Protein AF-0000000084781765 (afdb_homodimer)

Foldseek 3Di:
DDPPPPPPPVCCPPPPPPPPPPDWFKWFWAQFADFATFTATDDPVVFAFDDVDDQQVFAAATDPDTLDGDGDDFPFDWAWDDQPQKIWTATQDDPPDQWTWIAGNVVRDIDIAGDDVSDGQNDHWDWDDFLRWIWIAAFQKIKIWHHQFPPDVPDPPRHIDIDIDPDTHPGTRVQWFEWEDAPVRFWIWTFGDFFIWIAGNVVRDIATQARDGAQAGYYWYQAPVLQWTKHQGDDDPRGQWMKTFHDDDDDDNVDHDDGTDMAIADDGRDDPPPLQWQAKDWDDQHNQKIKMKTKGFNPPDDSPDLDQFWTKIKIKIWIWGWDQDPVRHIYTHPIGIHMHIGTRGHNDPPRNCHIDMDTD/DDPPPPPPPPCCPPPPPPPPPPDWFKWFWAFFQPFATFTATDDPVVFAFDPVDDQQVFAAATDPDTLDHDGDDFAFDWAWDDQPQKIWTATQDDPPDQWTWIAGNVVRDIDIAGPDVSDGQNDHWAWDDFLRWIWIAAFQKIKIWHHQFPPPVPDPPRHIDIDIDPDTHPGTRVQWFEWEDAPVRFWIWTFGDFFIWIAGNVVRDIATQARDGAQAGYYWYQAPVLQWTKHQGDDDPRGQWMKTFHDDDDDDNVDHDDGTDMAIADDGRDDPPPLQWLAKDWDDQHNQKIKMKTKGFRPPDDSPDLDQFWTKIKIKIWIWGWDQDPVRHIYTHPIGIHMHIGTHGHNDPPSNPYIDMDTD

Structure (mmCIF, N/CA/C/O backbone):
data_AF-0000000084781765-model_v1
#
loop_
_entity.id
_entity.type
_entity.pdbx_description
1 polymer 'DUF1618 domain-containing protein'
#
loop_
_atom_site.group_PDB
_atom_site.id
_atom_site.type_symbol
_atom_site.label_atom_id
_atom_site.label_alt_id
_atom_site.label_comp_id
_atom_site.label_asym_id
_atom_site.label_entity_id
_atom_site.label_seq_id
_atom_site.pdbx_PDB_ins_code
_atom_site.Cartn_x
_atom_site.Cartn_y
_atom_site.Cartn_z
_atom_site.occupancy
_atom_site.B_iso_or_equiv
_atom_site.auth_seq_id
_atom_site.auth_comp_id
_atom_site.auth_asym_id
_atom_site.auth_atom_id
_atom_site.pdbx_PDB_model_num
ATOM 1 N N . MET A 1 1 ? -10.016 -13.812 58.656 1 21.95 1 MET A N 1
ATOM 2 C CA . MET A 1 1 ? -10.508 -14.57 57.5 1 21.95 1 MET A CA 1
ATOM 3 C C . MET A 1 1 ? -10.578 -13.695 56.25 1 21.95 1 MET A C 1
ATOM 5 O O . MET A 1 1 ? -11.242 -12.656 56.25 1 21.95 1 MET A O 1
ATOM 9 N N . SER A 1 2 ? -9.633 -13.602 55.438 1 25.44 2 SER A N 1
ATOM 10 C CA . SER A 1 2 ? -9.312 -12.523 54.5 1 25.44 2 SER A CA 1
ATOM 11 C C . SER A 1 2 ? -10.227 -12.562 53.281 1 25.44 2 SER A C 1
ATOM 13 O O . SER A 1 2 ? -10.477 -13.633 52.719 1 25.44 2 SER A O 1
ATOM 15 N N . LYS A 1 3 ? -11.141 -11.641 53.094 1 28.61 3 LYS A N 1
ATOM 16 C CA . LYS A 1 3 ? -12.258 -11.609 52.156 1 28.61 3 LYS A CA 1
ATOM 17 C C . LYS A 1 3 ? -11.766 -11.789 50.719 1 28.61 3 LYS A C 1
ATOM 19 O O . LYS A 1 3 ? -10.969 -10.984 50.219 1 28.61 3 LYS A O 1
ATOM 24 N N . ARG A 1 4 ? -11.766 -12.922 50.219 1 26.66 4 ARG A N 1
ATOM 25 C CA . ARG A 1 4 ? -11.352 -13.367 48.906 1 26.66 4 ARG A CA 1
ATOM 26 C C . ARG A 1 4 ? -12.109 -12.609 47.812 1 26.66 4 ARG A C 1
ATOM 28 O O . ARG A 1 4 ? -13.336 -12.672 47.75 1 26.66 4 ARG A O 1
ATOM 35 N N . GLN A 1 5 ? -11.633 -11.5 47.531 1 25.67 5 GLN A N 1
ATOM 36 C CA . GLN A 1 5 ? -12.305 -10.641 46.562 1 25.67 5 GLN A CA 1
ATOM 37 C C . GLN A 1 5 ? -12.617 -11.398 45.281 1 25.67 5 GLN A C 1
ATOM 39 O O . GLN A 1 5 ? -11.75 -12.062 44.719 1 25.67 5 GLN A O 1
ATOM 44 N N . TYR A 1 6 ? -13.766 -11.898 45.156 1 25.25 6 TYR A N 1
ATOM 45 C CA . TYR A 1 6 ? -14.352 -12.602 44.031 1 25.25 6 TYR A CA 1
ATOM 46 C C . TYR A 1 6 ? -14.055 -11.875 42.719 1 25.25 6 TYR A C 1
ATOM 48 O O . TYR A 1 6 ? -14.367 -10.695 42.594 1 25.25 6 TYR A O 1
ATOM 56 N N . MET A 1 7 ? -12.977 -12.156 42.219 1 24.25 7 MET A N 1
ATOM 57 C CA . MET A 1 7 ? -12.484 -11.688 40.906 1 24.25 7 MET A CA 1
ATOM 58 C C . MET A 1 7 ? -13.516 -11.945 39.812 1 24.25 7 MET A C 1
ATOM 60 O O . MET A 1 7 ? -13.883 -13.086 39.562 1 24.25 7 MET A O 1
ATOM 64 N N . LEU A 1 8 ? -14.5 -11.172 39.844 1 26.69 8 LEU A N 1
ATOM 65 C CA . LEU A 1 8 ? -15.57 -11.305 38.875 1 26.69 8 LEU A CA 1
ATOM 66 C C . LEU A 1 8 ? -14.992 -11.57 37.469 1 26.69 8 LEU A C 1
ATOM 68 O O . LEU A 1 8 ? -14.188 -10.789 36.969 1 26.69 8 LEU A O 1
ATOM 72 N N . GLN A 1 9 ? -14.797 -12.781 37.188 1 25.7 9 GLN A N 1
ATOM 73 C CA . GLN A 1 9 ? -14.453 -13.328 35.875 1 25.7 9 GLN A CA 1
ATOM 74 C C . GLN A 1 9 ? -15.359 -12.773 34.781 1 25.7 9 GLN A C 1
ATOM 76 O O . GLN A 1 9 ? -16.594 -12.859 34.906 1 25.7 9 GLN A O 1
ATOM 81 N N . PRO A 1 10 ? -15.047 -11.625 34.312 1 28.16 10 PRO A N 1
ATOM 82 C CA . PRO A 1 10 ? -16.031 -11.172 33.344 1 28.16 10 PRO A CA 1
ATOM 83 C C . PRO A 1 10 ? -16.516 -12.289 32.406 1 28.16 10 PRO A C 1
ATOM 85 O O . PRO A 1 10 ? -15.711 -13.117 31.984 1 28.16 10 PRO A O 1
ATOM 88 N N . CYS A 1 11 ? -17.547 -12.938 32.75 1 27.36 11 CYS A N 1
ATOM 89 C CA . CYS A 1 11 ? -18.266 -13.93 31.953 1 27.36 11 CYS A CA 1
ATOM 90 C C . CYS A 1 11 ? -18.359 -13.492 30.5 1 27.36 11 CYS A C 1
ATOM 92 O O . CYS A 1 11 ? -19.25 -12.727 30.141 1 27.36 11 CYS A O 1
ATOM 94 N N . CYS A 1 12 ? -17.422 -12.93 30.062 1 26.16 12 CYS A N 1
ATOM 95 C CA . CYS A 1 12 ? -17.438 -12.57 28.641 1 26.16 12 CYS A CA 1
ATOM 96 C C . CYS A 1 12 ? -17.891 -13.734 27.781 1 26.16 12 CYS A C 1
ATOM 98 O O . CYS A 1 12 ? -17.156 -14.703 27.594 1 26.16 12 CYS A O 1
ATOM 100 N N . HIS A 1 13 ? -18.938 -14.305 28.078 1 27.7 13 HIS A N 1
ATOM 101 C CA . HIS A 1 13 ? -19.641 -15.203 27.156 1 27.7 13 HIS A CA 1
ATOM 102 C C . HIS A 1 13 ? -19.609 -14.672 25.734 1 27.7 13 HIS A C 1
ATOM 104 O O . HIS A 1 13 ? -20.516 -13.953 25.312 1 27.7 13 HIS A O 1
ATOM 110 N N . THR A 1 14 ? -18.703 -13.938 25.375 1 28.62 14 THR A N 1
ATOM 111 C CA . THR A 1 14 ? -18.688 -13.75 23.938 1 28.62 14 THR A CA 1
ATOM 112 C C . THR A 1 14 ? -18.844 -15.086 23.203 1 28.62 14 THR A C 1
ATOM 114 O O . THR A 1 14 ? -18.062 -16.016 23.438 1 28.62 14 THR A O 1
ATOM 117 N N . ALA A 1 15 ? -20.031 -15.539 22.953 1 31.55 15 ALA A N 1
ATOM 118 C CA . ALA A 1 15 ? -20.312 -16.609 22 1 31.55 15 ALA A CA 1
ATOM 119 C C . ALA A 1 15 ? -19.203 -16.703 20.953 1 31.55 15 ALA A C 1
ATOM 121 O O . ALA A 1 15 ? -18.719 -15.68 20.469 1 31.55 15 ALA A O 1
ATOM 122 N N . LYS A 1 16 ? -18.484 -17.688 20.984 1 33.34 16 LYS A N 1
ATOM 123 C CA . LYS A 1 16 ? -17.453 -18.125 20.047 1 33.34 16 LYS A CA 1
ATOM 124 C C . LYS A 1 16 ? -17.875 -17.859 18.609 1 33.34 16 LYS A C 1
ATOM 126 O O . LYS A 1 16 ? -18.703 -18.578 18.062 1 33.34 16 LYS A O 1
ATOM 131 N N . ARG A 1 17 ? -18.281 -16.688 18.266 1 34.81 17 ARG A N 1
ATOM 132 C CA . ARG A 1 17 ? -18.484 -16.609 16.828 1 34.81 17 ARG A CA 1
ATOM 133 C C . ARG A 1 17 ? -17.516 -17.516 16.078 1 34.81 17 ARG A C 1
ATOM 135 O O . ARG A 1 17 ? -16.312 -17.5 16.344 1 34.81 17 ARG A O 1
ATOM 142 N N . ARG A 1 18 ? -17.859 -18.609 15.68 1 36.97 18 ARG A N 1
ATOM 143 C CA . ARG A 1 18 ? -17.031 -19.5 14.867 1 36.97 18 ARG A CA 1
ATOM 144 C C . ARG A 1 18 ? -16.078 -18.719 13.969 1 36.97 18 ARG A C 1
ATOM 146 O O . ARG A 1 18 ? -16.484 -17.734 13.344 1 36.97 18 ARG A O 1
ATOM 153 N N . PRO A 1 19 ? -14.883 -18.719 14.203 1 42.03 19 PRO A N 1
ATOM 154 C CA . PRO A 1 19 ? -13.938 -17.969 13.359 1 42.03 19 PRO A CA 1
ATOM 155 C C . PRO A 1 19 ? -14.297 -18.031 11.883 1 42.03 19 PRO A C 1
ATOM 157 O O . PRO A 1 19 ? -14.43 -19.109 11.312 1 42.03 19 PRO A O 1
ATOM 160 N N . HIS A 1 20 ? -15.297 -17.406 11.383 1 45.16 20 HIS A N 1
ATOM 161 C CA . HIS A 1 20 ? -15.578 -17.375 9.953 1 45.16 20 HIS A CA 1
ATOM 162 C C . HIS A 1 20 ? -14.289 -17.438 9.133 1 45.16 20 HIS A C 1
ATOM 164 O O . HIS A 1 20 ? -13.328 -16.719 9.422 1 45.16 20 HIS A O 1
ATOM 170 N N . GLU A 1 21 ? -13.898 -18.625 8.805 1 55.28 21 GLU A N 1
ATOM 171 C CA . GLU A 1 21 ? -12.758 -18.734 7.906 1 55.28 21 GLU A CA 1
ATOM 172 C C . GLU A 1 21 ? -12.742 -17.578 6.898 1 55.28 21 GLU A C 1
ATOM 174 O O . GLU A 1 21 ? -13.75 -17.328 6.234 1 55.28 21 GLU A O 1
ATOM 179 N N . PRO A 1 22 ? -11.82 -16.75 6.93 1 66.88 22 PRO A N 1
ATOM 180 C CA . PRO A 1 22 ? -11.812 -15.617 6.008 1 66.88 22 PRO A CA 1
ATOM 181 C C . PRO A 1 22 ? -12.047 -16.031 4.555 1 66.88 22 PRO A C 1
ATOM 183 O O . PRO A 1 22 ? -11.469 -17.016 4.094 1 66.88 22 PRO A O 1
ATOM 186 N N . ARG A 1 23 ? -13.078 -15.625 3.928 1 82.56 23 ARG A N 1
ATOM 187 C CA . ARG A 1 23 ? -13.414 -15.867 2.529 1 82.56 23 ARG A CA 1
ATOM 188 C C . ARG A 1 23 ? -12.273 -15.445 1.607 1 82.56 23 ARG A C 1
ATOM 190 O O . ARG A 1 23 ? -11.711 -14.359 1.764 1 82.56 23 ARG A O 1
ATOM 197 N N . GLN A 1 24 ? -11.797 -16.516 0.862 1 90.31 24 GLN A N 1
ATOM 198 C CA . GLN A 1 24 ? -10.758 -16.219 -0.119 1 90.31 24 GLN A CA 1
ATOM 199 C C . GLN A 1 24 ? -11.352 -15.664 -1.405 1 90.31 24 GLN A C 1
ATOM 201 O O . GLN A 1 24 ? -12.531 -15.867 -1.692 1 90.31 24 GLN A O 1
ATOM 206 N N . HIS A 1 25 ? -10.617 -14.898 -2.039 1 95.75 25 HIS A N 1
ATOM 207 C CA . HIS A 1 25 ? -11.016 -14.273 -3.297 1 95.75 25 HIS A CA 1
ATOM 208 C C . HIS A 1 25 ? -9.906 -14.383 -4.336 1 95.75 25 HIS A C 1
ATOM 210 O O . HIS A 1 25 ? -8.758 -14.711 -4 1 95.75 25 HIS A O 1
ATOM 216 N N . VAL A 1 26 ? -10.305 -14.234 -5.52 1 97.5 26 VAL A N 1
ATOM 217 C CA . VAL A 1 26 ? -9.32 -14.062 -6.586 1 97.5 26 VAL A CA 1
ATOM 218 C C . VAL A 1 26 ? -8.859 -12.609 -6.637 1 97.5 26 VAL A C 1
ATOM 220 O O . VAL A 1 26 ? -9.68 -11.688 -6.668 1 97.5 26 VAL A O 1
ATOM 223 N N . TYR A 1 27 ? -7.57 -12.445 -6.598 1 96.81 27 TYR A N 1
ATOM 224 C CA . TYR A 1 27 ? -6.977 -11.125 -6.797 1 96.81 27 TYR A CA 1
ATOM 225 C C . TYR A 1 27 ? -6.316 -11.023 -8.164 1 96.81 27 TYR A C 1
ATOM 227 O O . TYR A 1 27 ? -5.355 -11.742 -8.453 1 96.81 27 TYR A O 1
ATOM 235 N N . LEU A 1 28 ? -6.805 -10.102 -8.961 1 94.81 28 LEU A N 1
ATOM 236 C CA . LEU A 1 28 ? -6.297 -9.867 -10.305 1 94.81 28 LEU A CA 1
ATOM 237 C C . LEU A 1 28 ? -5.355 -8.664 -10.328 1 94.81 28 LEU A C 1
ATOM 239 O O . LEU A 1 28 ? -5.68 -7.602 -9.797 1 94.81 28 LEU A O 1
ATOM 243 N N . VAL A 1 29 ? -4.191 -8.922 -10.867 1 90.94 29 VAL A N 1
ATOM 244 C CA . VAL A 1 29 ? -3.277 -7.809 -11.094 1 90.94 29 VAL A CA 1
ATOM 245 C C . VAL A 1 29 ? -3.373 -7.348 -12.547 1 90.94 29 VAL A C 1
ATOM 247 O O . VAL A 1 29 ? -3.068 -8.109 -13.469 1 90.94 29 VAL A O 1
ATOM 250 N N . VAL A 1 30 ? -3.785 -6.145 -12.789 1 86.75 30 VAL A N 1
ATOM 251 C CA . VAL A 1 30 ? -4.027 -5.688 -14.156 1 86.75 30 VAL A CA 1
ATOM 252 C C . VAL A 1 30 ? -3.324 -4.352 -14.391 1 86.75 30 VAL A C 1
ATOM 254 O O . VAL A 1 30 ? -3.248 -3.52 -13.477 1 86.75 30 VAL A O 1
ATOM 257 N N . ASP A 1 31 ? -2.818 -4.273 -15.555 1 80.06 31 ASP A N 1
ATOM 258 C CA . ASP A 1 31 ? -2.242 -3 -15.977 1 80.06 31 ASP A CA 1
ATOM 259 C C . ASP A 1 31 ? -3.314 -2.07 -16.531 1 80.06 31 ASP A C 1
ATOM 261 O O . ASP A 1 31 ? -3.668 -2.162 -17.719 1 80.06 31 ASP A O 1
ATOM 265 N N . ASP A 1 32 ? -4.074 -1.476 -15.875 1 67.75 32 ASP A N 1
ATOM 266 C CA . ASP A 1 32 ? -5.223 -0.723 -16.375 1 67.75 32 ASP A CA 1
ATOM 267 C C . ASP A 1 32 ? -4.859 0.742 -16.609 1 67.75 32 ASP A C 1
ATOM 269 O O . ASP A 1 32 ? -5.734 1.607 -16.625 1 67.75 32 ASP A O 1
ATOM 273 N N . TRP A 1 33 ? -3.998 1.314 -17 1 54.69 33 TRP A N 1
ATOM 274 C CA . TRP A 1 33 ? -3.738 2.596 -17.656 1 54.69 33 TRP A CA 1
ATOM 275 C C . TRP A 1 33 ? -2.881 3.492 -16.766 1 54.69 33 TRP A C 1
ATOM 277 O O . TRP A 1 33 ? -1.785 3.102 -16.344 1 54.69 33 TRP A O 1
ATOM 287 N N . GLU A 1 34 ? -3.506 4.551 -15.992 1 54.03 34 GLU A N 1
ATOM 288 C CA . GLU A 1 34 ? -2.916 5.859 -15.719 1 54.03 34 GLU A CA 1
ATOM 289 C C . GLU A 1 34 ? -1.77 5.75 -14.711 1 54.03 34 GLU A C 1
ATOM 291 O O . GLU A 1 34 ? -0.744 6.418 -14.859 1 54.03 34 GLU A O 1
ATOM 296 N N . ARG A 1 35 ? -1.89 4.727 -13.773 1 64.75 35 ARG A N 1
ATOM 297 C CA . ARG A 1 35 ? -0.823 4.875 -12.789 1 64.75 35 ARG A CA 1
ATOM 298 C C . ARG A 1 35 ? -0.373 3.518 -12.258 1 64.75 35 ARG A C 1
ATOM 300 O O . ARG A 1 35 ? -0.514 3.232 -11.07 1 64.75 35 ARG A O 1
ATOM 307 N N . GLY A 1 36 ? 0.082 2.471 -13.273 1 76.44 36 GLY A N 1
ATOM 308 C CA . GLY A 1 36 ? 0.702 1.256 -12.773 1 76.44 36 GLY A CA 1
ATOM 309 C C . GLY A 1 36 ? -0.229 0.058 -12.797 1 76.44 36 GLY A C 1
ATOM 310 O O . GLY A 1 36 ? -0.985 -0.129 -13.75 1 76.44 36 GLY A O 1
ATOM 311 N N . TYR A 1 37 ? -0.125 -0.887 -11.828 1 85.06 37 TYR A N 1
ATOM 312 C CA . TYR A 1 37 ? -0.876 -2.137 -11.773 1 85.06 37 TYR A CA 1
ATOM 313 C C . TYR A 1 37 ? -1.884 -2.119 -10.633 1 85.06 37 TYR A C 1
ATOM 315 O O . TYR A 1 37 ? -1.52 -1.883 -9.477 1 85.06 37 TYR A O 1
ATOM 323 N N . SER A 1 38 ? -3.1 -2.324 -11.008 1 89.25 38 SER A N 1
ATOM 324 C CA . SER A 1 38 ? -4.145 -2.4 -10 1 89.25 38 SER A CA 1
ATOM 325 C C . SER A 1 38 ? -4.371 -3.838 -9.547 1 89.25 38 SER A C 1
ATOM 327 O O . SER A 1 38 ? -4.336 -4.766 -10.359 1 89.25 38 SER A O 1
ATOM 329 N N . VAL A 1 39 ? -4.516 -4.016 -8.281 1 92.44 39 VAL A N 1
ATOM 330 C CA . VAL A 1 39 ? -4.969 -5.297 -7.75 1 92.44 39 VAL A CA 1
ATOM 331 C C . VAL A 1 39 ? -6.477 -5.254 -7.512 1 92.44 39 VAL A C 1
ATOM 333 O O . VAL A 1 39 ? -6.961 -4.449 -6.711 1 92.44 39 VAL A O 1
ATOM 336 N N . ARG A 1 40 ? -7.18 -6.062 -8.234 1 94.5 40 ARG A N 1
ATOM 337 C CA . ARG A 1 40 ? -8.633 -6.113 -8.141 1 94.5 40 ARG A CA 1
ATOM 338 C C . ARG A 1 40 ? -9.094 -7.383 -7.434 1 94.5 40 ARG A C 1
ATOM 340 O O . ARG A 1 40 ? -8.617 -8.477 -7.742 1 94.5 40 ARG A O 1
ATOM 347 N N . LYS A 1 41 ? -9.977 -7.176 -6.461 1 95.25 41 LYS A N 1
ATOM 348 C CA . LYS A 1 41 ? -10.578 -8.305 -5.758 1 95.25 41 LYS A CA 1
ATOM 349 C C . LYS A 1 41 ? -11.844 -8.781 -6.469 1 95.25 41 LYS A C 1
ATOM 351 O O . LYS A 1 41 ? -12.789 -8.016 -6.637 1 95.25 41 LYS A O 1
ATOM 356 N N . VAL A 1 42 ? -11.859 -10.047 -6.875 1 96.12 42 VAL A N 1
ATOM 357 C CA . VAL A 1 42 ? -12.984 -10.594 -7.617 1 96.12 42 VAL A CA 1
ATOM 358 C C . VAL A 1 42 ? -13.672 -11.672 -6.781 1 96.12 42 VAL A C 1
ATOM 360 O O . VAL A 1 42 ? -13.016 -12.578 -6.266 1 96.12 42 VAL A O 1
ATOM 363 N N . ASP A 1 43 ? -14.945 -11.523 -6.648 1 94.06 43 ASP A N 1
ATOM 364 C CA . ASP A 1 43 ? -15.742 -12.562 -6.008 1 94.06 43 ASP A CA 1
ATOM 365 C C . ASP A 1 43 ? -16.234 -13.586 -7.031 1 94.06 43 ASP A C 1
ATOM 367 O O . ASP A 1 43 ? -17.172 -13.32 -7.785 1 94.06 43 ASP A O 1
ATOM 371 N N . VAL A 1 44 ? -15.734 -14.75 -6.961 1 93.81 44 VAL A N 1
ATOM 372 C CA . VAL A 1 44 ? -16.016 -15.75 -7.984 1 93.81 44 VAL A CA 1
ATOM 373 C C . VAL A 1 44 ? -17.344 -16.453 -7.668 1 93.81 44 VAL A C 1
ATOM 375 O O . VAL A 1 44 ? -17.891 -17.156 -8.508 1 93.81 44 VAL A O 1
ATOM 378 N N . ASP A 1 45 ? -17.891 -16.203 -6.543 1 90.44 45 ASP A N 1
ATOM 379 C CA . ASP A 1 45 ? -19.141 -16.859 -6.152 1 90.44 45 ASP A CA 1
ATOM 380 C C . ASP A 1 45 ? -20.344 -16.188 -6.824 1 90.44 45 ASP A C 1
ATOM 382 O O . ASP A 1 45 ? -21.438 -16.766 -6.863 1 90.44 45 ASP A O 1
ATOM 386 N N . VAL A 1 46 ? -20.094 -15.039 -7.352 1 89.19 46 VAL A N 1
ATOM 387 C CA . VAL A 1 46 ? -21.219 -14.312 -7.902 1 89.19 46 VAL A CA 1
ATOM 388 C C . VAL A 1 46 ? -21.312 -14.547 -9.406 1 89.19 46 VAL A C 1
ATOM 390 O O . VAL A 1 46 ? -22.172 -13.977 -10.086 1 89.19 46 VAL A O 1
ATOM 393 N N . PHE A 1 47 ? -20.5 -15.398 -9.953 1 90.94 47 PHE A N 1
ATOM 394 C CA . PHE A 1 47 ? -20.5 -15.656 -11.383 1 90.94 47 PHE A CA 1
ATOM 395 C C . PHE A 1 47 ? -21.797 -16.344 -11.805 1 90.94 47 PHE A C 1
ATOM 397 O O . PHE A 1 47 ? -22.406 -17.094 -11.031 1 90.94 47 PHE A O 1
ATOM 404 N N . ASP A 1 48 ? -22.156 -16.031 -13 1 84 48 ASP A N 1
ATOM 405 C CA . ASP A 1 48 ? -23.391 -16.594 -13.547 1 84 48 ASP A CA 1
ATOM 406 C C . ASP A 1 48 ? -23.125 -17.906 -14.281 1 84 48 ASP A C 1
ATOM 408 O O . ASP A 1 48 ? -22 -18.141 -14.734 1 84 48 ASP A O 1
ATOM 412 N N . SER A 1 49 ? -24.219 -18.641 -14.328 1 82 49 SER A N 1
ATOM 413 C CA . SER A 1 49 ? -24.109 -19.859 -15.117 1 82 49 SER A CA 1
ATOM 414 C C . SER A 1 49 ? -23.906 -19.531 -16.594 1 82 49 SER A C 1
ATOM 416 O O . SER A 1 49 ? -24.484 -18.578 -17.109 1 82 49 SER A O 1
ATOM 418 N N . TYR A 1 50 ? -22.969 -20.234 -17.172 1 71.12 50 TYR A N 1
ATOM 419 C CA . TYR A 1 50 ? -22.625 -19.984 -18.562 1 71.12 50 TYR A CA 1
ATOM 420 C C . TYR A 1 50 ? -23.797 -20.281 -19.484 1 71.12 50 TYR A C 1
ATOM 422 O O . TYR A 1 50 ? -24.328 -21.391 -19.5 1 71.12 50 TYR A O 1
ATOM 430 N N . ALA A 1 51 ? -24.344 -19.25 -20.094 1 64.25 51 ALA A N 1
ATOM 431 C CA . ALA A 1 51 ? -25.484 -19.438 -20.984 1 64.25 51 ALA A CA 1
ATOM 432 C C . ALA A 1 51 ? -25.125 -19.078 -22.422 1 64.25 51 ALA A C 1
ATOM 434 O O . ALA A 1 51 ? -25.969 -18.625 -23.188 1 64.25 51 ALA A O 1
ATOM 435 N N . GLY A 1 52 ? -23.891 -19.297 -22.812 1 67.94 52 GLY A N 1
ATOM 436 C CA . GLY A 1 52 ? -23.531 -19.047 -24.188 1 67.94 52 GLY A CA 1
ATOM 437 C C . GLY A 1 52 ? -23.516 -17.578 -24.562 1 67.94 52 GLY A C 1
ATOM 438 O O . GLY A 1 52 ? -23.516 -17.234 -25.75 1 67.94 52 GLY A O 1
ATOM 439 N N . ALA A 1 53 ? -23.594 -16.734 -23.609 1 63.94 53 ALA A N 1
ATOM 440 C CA . ALA A 1 53 ? -23.734 -15.312 -23.891 1 63.94 53 ALA A CA 1
ATOM 441 C C . ALA A 1 53 ? -22.438 -14.734 -24.422 1 63.94 53 ALA A C 1
ATOM 443 O O . ALA A 1 53 ? -21.359 -15.328 -24.266 1 63.94 53 ALA A O 1
ATOM 444 N N . ASP A 1 54 ? -22.594 -13.695 -25.281 1 77.06 54 ASP A N 1
ATOM 445 C CA . ASP A 1 54 ? -21.453 -12.953 -25.812 1 77.06 54 ASP A CA 1
ATOM 446 C C . ASP A 1 54 ? -20.641 -12.32 -24.688 1 77.06 54 ASP A C 1
ATOM 448 O O . ASP A 1 54 ? -21.109 -11.398 -24.016 1 77.06 54 ASP A O 1
ATOM 452 N N . LEU A 1 55 ? -19.5 -12.812 -24.5 1 77.31 55 LEU A N 1
ATOM 453 C CA . LEU A 1 55 ? -18.625 -12.438 -23.391 1 77.31 55 LEU A CA 1
ATOM 454 C C . LEU A 1 55 ? -18.219 -10.969 -23.484 1 77.31 55 LEU A C 1
ATOM 456 O O . LEU A 1 55 ? -17.969 -10.328 -22.469 1 77.31 55 LEU A O 1
ATOM 460 N N . ASP A 1 56 ? -18.219 -10.414 -24.688 1 83.06 56 ASP A N 1
ATOM 461 C CA . ASP A 1 56 ? -17.828 -9.023 -24.859 1 83.06 56 ASP A CA 1
ATOM 462 C C . ASP A 1 56 ? -18.969 -8.078 -24.516 1 83.06 56 ASP A C 1
ATOM 464 O O . ASP A 1 56 ? -18.766 -7.062 -23.844 1 83.06 56 ASP A O 1
ATOM 468 N N . GLU A 1 57 ? -20.109 -8.477 -24.922 1 81.44 57 GLU A N 1
ATOM 469 C CA . GLU A 1 57 ? -21.281 -7.621 -24.719 1 81.44 57 GLU A CA 1
ATOM 470 C C . GLU A 1 57 ? -21.688 -7.582 -23.234 1 81.44 57 GLU A C 1
ATOM 472 O O . GLU A 1 57 ? -22.172 -6.566 -22.75 1 81.44 57 GLU A O 1
ATOM 477 N N . GLN A 1 58 ? -21.422 -8.57 -22.594 1 85.31 58 GLN A N 1
ATOM 478 C CA . GLN A 1 58 ? -21.859 -8.664 -21.203 1 85.31 58 GLN A CA 1
ATOM 479 C C . GLN A 1 58 ? -20.75 -8.281 -20.234 1 85.31 58 GLN A C 1
ATOM 481 O O . GLN A 1 58 ? -20.953 -8.273 -19.031 1 85.31 58 GLN A O 1
ATOM 486 N N . ALA A 1 59 ? -19.672 -7.973 -20.797 1 91.62 59 ALA A N 1
ATOM 487 C CA . ALA A 1 59 ? -18.531 -7.688 -19.938 1 91.62 59 ALA A CA 1
ATOM 488 C C . ALA A 1 59 ? -18.781 -6.457 -19.078 1 91.62 59 ALA A C 1
ATOM 490 O O . ALA A 1 59 ? -19.266 -5.438 -19.562 1 91.62 59 ALA A O 1
ATOM 491 N N . GLU A 1 60 ? -18.562 -6.633 -17.844 1 92.25 60 GLU A N 1
ATOM 492 C CA . GLU A 1 60 ? -18.672 -5.539 -16.891 1 92.25 60 GLU A CA 1
ATOM 493 C C . GLU A 1 60 ? -17.312 -4.918 -16.594 1 92.25 60 GLU A C 1
ATOM 495 O O . GLU A 1 60 ? -16.281 -5.531 -16.859 1 92.25 60 GLU A O 1
ATOM 500 N N . PRO A 1 61 ? -17.328 -3.633 -16.125 1 91.69 61 PRO A N 1
ATOM 501 C CA . PRO A 1 61 ? -16.062 -3.102 -15.656 1 91.69 61 PRO A CA 1
ATOM 502 C C . PRO A 1 61 ? -15.477 -3.9 -14.492 1 91.69 61 PRO A C 1
ATOM 504 O O . PRO A 1 61 ? -16.219 -4.551 -13.75 1 91.69 61 PRO A O 1
ATOM 507 N N . LEU A 1 62 ? -14.195 -3.865 -14.375 1 91.94 62 LEU A N 1
ATOM 508 C CA . LEU A 1 62 ? -13.555 -4.5 -13.227 1 91.94 62 LEU A CA 1
ATOM 509 C C . LEU A 1 62 ? -14.086 -3.932 -11.922 1 91.94 62 LEU A C 1
ATOM 511 O O . LEU A 1 62 ? -14.508 -2.771 -11.867 1 91.94 62 LEU A O 1
ATOM 515 N N . PRO A 1 63 ? -14.031 -4.789 -10.922 1 89.88 63 PRO A N 1
ATOM 516 C CA . PRO A 1 63 ? -14.5 -4.281 -9.625 1 89.88 63 PRO A CA 1
ATOM 517 C C . PRO A 1 63 ? -13.742 -3.035 -9.172 1 89.88 63 PRO A C 1
ATOM 519 O O . PRO A 1 63 ? -12.516 -2.975 -9.297 1 89.88 63 PRO A O 1
ATOM 522 N N . ASP A 1 64 ? -14.461 -2.049 -8.656 1 88.19 64 ASP A N 1
ATOM 523 C CA . ASP A 1 64 ? -13.906 -0.793 -8.164 1 88.19 64 ASP A CA 1
ATOM 524 C C . ASP A 1 64 ? -14.305 -0.555 -6.707 1 88.19 64 ASP A C 1
ATOM 526 O O . ASP A 1 64 ? -15.391 -0.951 -6.281 1 88.19 64 ASP A O 1
ATOM 530 N N . PRO A 1 65 ? -13.5 0.083 -5.855 1 87.62 65 PRO A N 1
ATOM 531 C CA . PRO A 1 65 ? -12.125 0.479 -6.152 1 87.62 65 PRO A CA 1
ATOM 532 C C . PRO A 1 65 ? -11.141 -0.691 -6.078 1 87.62 65 PRO A C 1
ATOM 534 O O . PRO A 1 65 ? -11.469 -1.742 -5.523 1 87.62 65 PRO A O 1
ATOM 537 N N . PRO A 1 66 ? -9.992 -0.552 -6.785 1 91.38 66 PRO A N 1
ATOM 538 C CA . PRO A 1 66 ? -8.953 -1.552 -6.535 1 91.38 66 PRO A CA 1
ATOM 539 C C . PRO A 1 66 ? -8.57 -1.65 -5.062 1 91.38 66 PRO A C 1
ATOM 541 O O . PRO A 1 66 ? -8.789 -0.706 -4.297 1 91.38 66 PRO A O 1
ATOM 544 N N . VAL A 1 67 ? -8.055 -2.77 -4.73 1 92.75 67 VAL A N 1
ATOM 545 C CA . VAL A 1 67 ? -7.562 -2.928 -3.367 1 92.75 67 VAL A CA 1
ATOM 546 C C . VAL A 1 67 ? -6.328 -2.055 -3.162 1 92.75 67 VAL A C 1
ATOM 548 O O . VAL A 1 67 ? -6.168 -1.433 -2.109 1 92.75 67 VAL A O 1
ATOM 551 N N . VAL A 1 68 ? -5.496 -2.037 -4.117 1 91.81 68 VAL A N 1
ATOM 552 C CA . VAL A 1 68 ? -4.277 -1.233 -4.133 1 91.81 68 VAL A CA 1
ATOM 553 C C . VAL A 1 68 ? -3.77 -1.096 -5.566 1 91.81 68 VAL A C 1
ATOM 555 O O . VAL A 1 68 ? -4.16 -1.865 -6.449 1 91.81 68 VAL A O 1
ATOM 558 N N . ARG A 1 69 ? -2.959 -0.11 -5.723 1 89.25 69 ARG A N 1
ATOM 559 C CA . ARG A 1 69 ? -2.273 0.056 -7 1 89.25 69 ARG A CA 1
ATOM 560 C C . ARG A 1 69 ? -0.765 0.161 -6.801 1 89.25 69 ARG A C 1
ATOM 562 O O . ARG A 1 69 ? -0.297 0.924 -5.957 1 89.25 69 ARG A O 1
ATOM 569 N N . PHE A 1 70 ? -0.067 -0.727 -7.5 1 87.5 70 PHE A N 1
ATOM 570 C CA . PHE A 1 70 ? 1.384 -0.588 -7.535 1 87.5 70 PHE A CA 1
ATOM 571 C C . PHE A 1 70 ? 1.809 0.373 -8.641 1 87.5 70 PHE A C 1
ATOM 573 O O . PHE A 1 70 ? 1.652 0.074 -9.82 1 87.5 70 PHE A O 1
ATOM 580 N N . ASP A 1 71 ? 2.344 1.496 -8.156 1 79.75 71 ASP A N 1
ATOM 581 C CA . ASP A 1 71 ? 2.746 2.502 -9.133 1 79.75 71 ASP A CA 1
ATOM 582 C C . ASP A 1 71 ? 4.004 2.068 -9.883 1 79.75 71 ASP A C 1
ATOM 584 O O . ASP A 1 71 ? 4.926 1.506 -9.289 1 79.75 71 ASP A O 1
ATOM 588 N N . GLY A 1 72 ? 4.059 2.293 -11.117 1 70.25 72 GLY A N 1
ATOM 589 C CA . GLY A 1 72 ? 5.191 1.953 -11.961 1 70.25 72 GLY A CA 1
ATOM 590 C C . GLY A 1 72 ? 4.945 2.236 -13.43 1 70.25 72 GLY A C 1
ATOM 591 O O . GLY A 1 72 ? 3.807 2.484 -13.836 1 70.25 72 GLY A O 1
ATOM 592 N N . PRO A 1 73 ? 6.113 2.482 -14.078 1 62.78 73 PRO A N 1
ATOM 593 C CA . PRO A 1 73 ? 5.965 2.723 -15.516 1 62.78 73 PRO A CA 1
ATOM 594 C C . PRO A 1 73 ? 5.266 1.574 -16.234 1 62.78 73 PRO A C 1
ATOM 596 O O . PRO A 1 73 ? 5.387 0.417 -15.828 1 62.78 73 PRO A O 1
ATOM 599 N N . HIS A 1 74 ? 4.445 2.146 -17.219 1 56.88 74 HIS A N 1
ATOM 600 C CA . HIS A 1 74 ? 3.793 1.169 -18.078 1 56.88 74 HIS A CA 1
ATOM 601 C C . HIS A 1 74 ? 4.816 0.402 -18.922 1 56.88 74 HIS A C 1
ATOM 603 O O . HIS A 1 74 ? 5.836 0.959 -19.328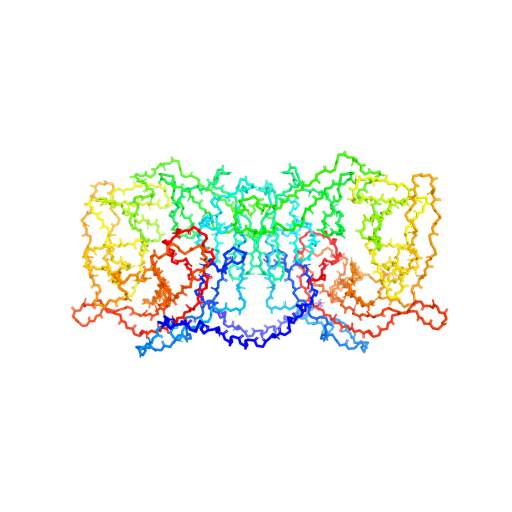 1 56.88 74 HIS A O 1
ATOM 609 N N . CYS A 1 75 ? 4.695 -0.636 -19.078 1 50.28 75 CYS A N 1
ATOM 610 C CA . CYS A 1 75 ? 5.426 -1.514 -20 1 50.28 75 CYS A CA 1
ATOM 611 C C . CYS A 1 75 ? 6.684 -2.061 -19.328 1 50.28 75 CYS A C 1
ATOM 613 O O . CYS A 1 75 ? 7.426 -2.834 -19.938 1 50.28 75 CYS A O 1
ATOM 615 N N . ARG A 1 76 ? 7.051 -1.317 -18.172 1 54.91 76 ARG A N 1
ATOM 616 C CA . ARG A 1 76 ? 8.164 -2.035 -17.547 1 54.91 76 ARG A CA 1
ATOM 617 C C . ARG A 1 76 ? 7.668 -2.965 -16.453 1 54.91 76 ARG A C 1
ATOM 619 O O . ARG A 1 76 ? 6.797 -2.592 -15.656 1 54.91 76 ARG A O 1
ATOM 626 N N . LEU A 1 77 ? 7.949 -4.277 -16.719 1 57.5 77 LEU A N 1
ATOM 627 C CA . LEU A 1 77 ? 7.391 -5.52 -16.203 1 57.5 77 LEU A CA 1
ATOM 628 C C . LEU A 1 77 ? 7.633 -5.641 -14.703 1 57.5 77 LEU A C 1
ATOM 630 O O . LEU A 1 77 ? 8.695 -5.266 -14.211 1 57.5 77 LEU A O 1
ATOM 634 N N . HIS A 1 78 ? 6.57 -5.512 -13.914 1 72.19 78 HIS A N 1
ATOM 635 C CA . HIS A 1 78 ? 6.676 -6.078 -12.57 1 72.19 78 HIS A CA 1
ATOM 636 C C . HIS A 1 78 ? 6.492 -7.59 -12.602 1 72.19 78 HIS A C 1
ATOM 638 O O . HIS A 1 78 ? 5.762 -8.117 -13.438 1 72.19 78 HIS A O 1
ATOM 644 N N . HIS A 1 79 ? 7.445 -8.203 -11.961 1 86.19 79 HIS A N 1
ATOM 645 C CA . HIS A 1 79 ? 7.16 -9.594 -11.625 1 86.19 79 HIS A CA 1
ATOM 646 C C . HIS A 1 79 ? 6.32 -9.695 -10.359 1 86.19 79 HIS A C 1
ATOM 648 O O . HIS A 1 79 ? 6.613 -9.031 -9.359 1 86.19 79 HIS A O 1
ATOM 654 N N . PHE A 1 80 ? 5.27 -10.391 -10.555 1 91.06 80 PHE A N 1
ATOM 655 C CA . PHE A 1 80 ? 4.402 -10.539 -9.391 1 91.06 80 PHE A CA 1
ATOM 656 C C . PHE A 1 80 ? 4.461 -11.961 -8.852 1 91.06 80 PHE A C 1
ATOM 658 O O . PHE A 1 80 ? 4.418 -12.922 -9.617 1 91.06 80 PHE A O 1
ATOM 665 N N . GLY A 1 81 ? 4.629 -12.078 -7.559 1 92.75 81 GLY A N 1
ATOM 666 C CA . GLY A 1 81 ? 4.57 -13.352 -6.863 1 92.75 81 GLY A CA 1
ATOM 667 C C . GLY A 1 81 ? 3.578 -13.359 -5.715 1 92.75 81 GLY A C 1
ATOM 668 O O . GLY A 1 81 ? 3.322 -12.32 -5.102 1 92.75 81 GLY A O 1
ATOM 669 N N . GLY A 1 82 ? 3 -14.523 -5.512 1 94.19 82 GLY A N 1
ATOM 670 C CA . GLY A 1 82 ? 2.127 -14.711 -4.367 1 94.19 82 GLY A CA 1
ATOM 671 C C . GLY A 1 82 ? 2.754 -15.562 -3.273 1 94.19 82 GLY A C 1
ATOM 672 O O . GLY A 1 82 ? 3.346 -16.609 -3.555 1 94.19 82 GLY A O 1
ATOM 673 N N . HIS A 1 83 ? 2.672 -15.125 -2.074 1 95.12 83 HIS A N 1
ATOM 674 C CA . HIS A 1 83 ? 3.158 -15.828 -0.896 1 95.12 83 HIS A CA 1
ATOM 675 C C . HIS A 1 83 ? 2.16 -15.742 0.253 1 95.12 83 HIS A C 1
ATOM 677 O O . HIS A 1 83 ? 2.139 -14.75 0.989 1 95.12 83 HIS A O 1
ATOM 683 N N . GLY A 1 84 ? 1.436 -16.828 0.41 1 91.56 84 GLY A N 1
ATOM 684 C CA . GLY A 1 84 ? 0.32 -16.703 1.335 1 91.56 84 GLY A CA 1
ATOM 685 C C . GLY A 1 84 ? -0.708 -15.68 0.896 1 91.56 84 GLY A C 1
ATOM 686 O O . GLY A 1 84 ? -1.254 -15.773 -0.205 1 91.56 84 GLY A O 1
ATOM 687 N N . THR A 1 85 ? -0.889 -14.734 1.748 1 93.69 85 THR A N 1
ATOM 688 C CA . THR A 1 85 ? -1.834 -13.672 1.408 1 93.69 85 THR A CA 1
ATOM 689 C C . THR A 1 85 ? -1.102 -12.445 0.88 1 93.69 85 THR A C 1
ATOM 691 O O . THR A 1 85 ? -1.703 -11.383 0.714 1 93.69 85 THR A O 1
ATOM 694 N N . ASN A 1 86 ? 0.174 -12.617 0.621 1 94.25 86 ASN A N 1
ATOM 695 C CA . ASN A 1 86 ? 0.993 -11.484 0.212 1 94.25 86 ASN A CA 1
ATOM 696 C C . ASN A 1 86 ? 1.237 -11.477 -1.295 1 94.25 86 ASN A C 1
ATOM 698 O O . ASN A 1 86 ? 1.545 -12.523 -1.879 1 94.25 86 ASN A O 1
ATOM 702 N N . ILE A 1 87 ? 1.08 -10.398 -1.885 1 94.5 87 ILE A N 1
ATOM 703 C CA . ILE A 1 87 ? 1.441 -10.188 -3.283 1 94.5 87 ILE A CA 1
ATOM 704 C C . ILE A 1 87 ? 2.738 -9.383 -3.365 1 94.5 87 ILE A C 1
ATOM 706 O O . ILE A 1 87 ? 2.82 -8.273 -2.848 1 94.5 87 ILE A O 1
ATOM 710 N N . LEU A 1 88 ? 3.738 -9.938 -3.955 1 93.06 88 LEU A N 1
ATOM 711 C CA . LEU A 1 88 ? 5.012 -9.273 -4.211 1 93.06 88 LEU A CA 1
ATOM 712 C C . LEU A 1 88 ? 5 -8.578 -5.57 1 93.06 88 LEU A C 1
ATOM 714 O O . LEU A 1 88 ? 4.617 -9.188 -6.574 1 93.06 88 LEU A O 1
ATOM 718 N N . ALA A 1 89 ? 5.34 -7.344 -5.605 1 90.31 89 ALA A N 1
ATOM 719 C CA . ALA A 1 89 ? 5.465 -6.598 -6.855 1 90.31 89 ALA A CA 1
ATOM 720 C C . ALA A 1 89 ? 6.918 -6.195 -7.105 1 90.31 89 ALA A C 1
ATOM 722 O O . ALA A 1 89 ? 7.367 -5.152 -6.625 1 90.31 89 ALA A O 1
ATOM 723 N N . MET A 1 90 ? 7.59 -6.93 -7.91 1 86.5 90 MET A N 1
ATOM 724 C CA . MET A 1 90 ? 9.016 -6.73 -8.156 1 86.5 90 MET A CA 1
ATOM 725 C C . MET A 1 90 ? 9.242 -5.934 -9.438 1 86.5 90 MET A C 1
ATOM 727 O O . MET A 1 90 ? 8.969 -6.422 -10.539 1 86.5 90 MET A O 1
ATOM 731 N N . PRO A 1 91 ? 9.719 -4.797 -9.242 1 76.25 91 PRO A N 1
ATOM 732 C CA . PRO A 1 91 ? 9.977 -4.023 -10.461 1 76.25 91 PRO A CA 1
ATOM 733 C C . PRO A 1 91 ? 11.172 -4.551 -11.258 1 76.25 91 PRO A C 1
ATOM 735 O O . PRO A 1 91 ? 12.141 -5.039 -10.672 1 76.25 91 PRO A O 1
ATOM 738 N N . VAL A 1 92 ? 11.016 -4.5 -12.555 1 66.31 92 VAL A N 1
ATOM 739 C CA . VAL A 1 92 ? 12.109 -4.918 -13.422 1 66.31 92 VAL A CA 1
ATOM 740 C C . VAL A 1 92 ? 13.078 -3.758 -13.625 1 66.31 92 VAL A C 1
ATOM 742 O O . VAL A 1 92 ? 14.289 -3.967 -13.773 1 66.31 92 VAL A O 1
ATOM 745 N N . SER A 1 93 ? 12.461 -2.584 -13.828 1 58.5 93 SER A N 1
ATOM 746 C CA . SER A 1 93 ? 13.258 -1.412 -14.18 1 58.5 93 SER A CA 1
ATOM 747 C C . SER A 1 93 ? 13.094 -0.306 -13.141 1 58.5 93 SER A C 1
ATOM 749 O O . SER A 1 93 ? 12 -0.104 -12.602 1 58.5 93 SER A O 1
ATOM 751 N N . SER A 1 94 ? 13.891 -0.233 -12.18 1 55.44 94 SER A N 1
ATOM 752 C CA . SER A 1 94 ? 14.023 0.984 -11.383 1 55.44 94 SER A CA 1
ATOM 753 C C . SER A 1 94 ? 15.359 1.028 -10.656 1 55.44 94 SER A C 1
ATOM 755 O O . SER A 1 94 ? 15.711 0.093 -9.938 1 55.44 94 SER A O 1
ATOM 757 N N . THR A 1 95 ? 16.219 1.759 -11.219 1 52.81 95 THR A N 1
ATOM 758 C CA . THR A 1 95 ? 17.562 1.89 -10.688 1 52.81 95 THR A CA 1
ATOM 759 C C . THR A 1 95 ? 17.531 2.268 -9.211 1 52.81 95 THR A C 1
ATOM 761 O O . THR A 1 95 ? 18.5 2.029 -8.477 1 52.81 95 THR A O 1
ATOM 764 N N . ALA A 1 96 ? 16.359 2.742 -8.812 1 52.97 96 ALA A N 1
ATOM 765 C CA . ALA A 1 96 ? 16.469 3.428 -7.527 1 52.97 96 ALA A CA 1
ATOM 766 C C . ALA A 1 96 ? 15.945 2.553 -6.395 1 52.97 96 ALA A C 1
ATOM 768 O O . ALA A 1 96 ? 16.062 2.908 -5.219 1 52.97 96 ALA A O 1
ATOM 769 N N . ASP A 1 97 ? 15.492 1.176 -6.871 1 65.31 97 ASP A N 1
ATOM 770 C CA . ASP A 1 97 ? 14.844 0.547 -5.727 1 65.31 97 ASP A CA 1
ATOM 771 C C . ASP A 1 97 ? 15.555 -0.744 -5.332 1 65.31 97 ASP A C 1
ATOM 773 O O . ASP A 1 97 ? 15.766 -1.626 -6.168 1 65.31 97 ASP A O 1
ATOM 777 N N . SER A 1 98 ? 16.188 -0.74 -4.184 1 76.75 98 SER A N 1
ATOM 778 C CA . SER A 1 98 ? 16.766 -1.965 -3.637 1 76.75 98 SER A CA 1
ATOM 779 C C . SER A 1 98 ? 15.688 -2.852 -3.016 1 76.75 98 SER A C 1
ATOM 781 O O . SER A 1 98 ? 15.953 -3.996 -2.645 1 76.75 98 SER A O 1
ATOM 783 N N . SER A 1 99 ? 14.477 -2.332 -2.971 1 84.12 99 SER A N 1
ATOM 784 C CA . SER A 1 99 ? 13.359 -3.064 -2.381 1 84.12 99 SER A CA 1
ATOM 785 C C . SER A 1 99 ? 12.102 -2.938 -3.236 1 84.12 99 SER A C 1
ATOM 787 O O . SER A 1 99 ? 12.055 -2.119 -4.156 1 84.12 99 SER A O 1
ATOM 789 N N . PHE A 1 100 ? 11.258 -3.814 -2.986 1 87.81 100 PHE A N 1
ATOM 790 C CA . PHE A 1 100 ? 9.969 -3.768 -3.664 1 87.81 100 PHE A CA 1
ATOM 791 C C . PHE A 1 100 ? 8.82 -3.916 -2.664 1 87.81 100 PHE A C 1
ATOM 793 O O . PHE A 1 100 ? 9.016 -4.441 -1.566 1 87.81 100 PHE A O 1
ATOM 800 N N . PRO A 1 101 ? 7.711 -3.414 -3.025 1 88.69 101 PRO A N 1
ATOM 801 C CA . PRO A 1 101 ? 6.578 -3.479 -2.1 1 88.69 101 PRO A CA 1
ATOM 802 C C . PRO A 1 101 ? 5.949 -4.867 -2.033 1 88.69 101 PRO A C 1
ATOM 804 O O . PRO A 1 101 ? 5.883 -5.57 -3.047 1 88.69 101 PRO A O 1
ATOM 807 N N . VAL A 1 102 ? 5.512 -5.234 -0.912 1 90.81 102 VAL A N 1
ATOM 808 C CA . VAL A 1 102 ? 4.707 -6.422 -0.63 1 90.81 102 VAL A CA 1
ATOM 809 C C . VAL A 1 102 ? 3.383 -6.012 0.006 1 90.81 102 VAL A C 1
ATOM 811 O O . VAL A 1 102 ? 3.363 -5.258 0.984 1 90.81 102 VAL A O 1
ATOM 814 N N . PHE A 1 103 ? 2.346 -6.488 -0.509 1 92.94 103 PHE A N 1
ATOM 815 C CA . PHE A 1 103 ? 1.022 -6.141 -0.003 1 92.94 103 PHE A CA 1
ATOM 816 C C . PHE A 1 103 ? 0.302 -7.375 0.522 1 92.94 103 PHE A C 1
ATOM 818 O O . PHE A 1 103 ? 0.153 -8.367 -0.196 1 92.94 103 PHE A O 1
ATOM 825 N N . ASP A 1 104 ? -0.161 -7.285 1.72 1 91.56 104 ASP A N 1
ATOM 826 C CA . ASP A 1 104 ? -0.924 -8.367 2.332 1 91.56 104 ASP A CA 1
ATOM 827 C C . ASP A 1 104 ? -2.424 -8.172 2.125 1 91.56 104 ASP A C 1
ATOM 829 O O . ASP A 1 104 ? -3.016 -7.246 2.688 1 91.56 104 ASP A O 1
ATOM 833 N N . THR A 1 105 ? -3.066 -9.008 1.438 1 92.94 105 THR A N 1
ATOM 834 C CA . THR A 1 105 ? -4.469 -8.859 1.072 1 92.94 105 THR A CA 1
ATOM 835 C C . THR A 1 105 ? -5.371 -9.102 2.277 1 92.94 105 THR A C 1
ATOM 837 O O . THR A 1 105 ? -6.531 -8.68 2.291 1 92.94 105 THR A O 1
ATOM 840 N N . LYS A 1 106 ? -4.93 -9.781 3.26 1 90.12 106 LYS A N 1
ATOM 841 C CA . LYS A 1 106 ? -5.742 -10.086 4.438 1 90.12 106 LYS A CA 1
ATOM 842 C C . LYS A 1 106 ? -5.742 -8.914 5.418 1 90.12 106 LYS A C 1
ATOM 844 O O . LYS A 1 106 ? -6.801 -8.508 5.902 1 90.12 106 LYS A O 1
ATOM 849 N N . THR A 1 107 ? -4.621 -8.344 5.617 1 86.25 107 THR A N 1
ATOM 850 C CA . THR A 1 107 ? -4.5 -7.309 6.637 1 86.25 107 THR A CA 1
ATOM 851 C C . THR A 1 107 ? -4.48 -5.922 6 1 86.25 107 THR A C 1
ATOM 853 O O . THR A 1 107 ? -4.602 -4.914 6.695 1 86.25 107 THR A O 1
ATOM 856 N N . LEU A 1 108 ? -4.312 -5.883 4.711 1 90.19 108 LEU A N 1
ATOM 857 C CA . LEU A 1 108 ? -4.133 -4.641 3.969 1 90.19 108 LEU A CA 1
ATOM 858 C C . LEU A 1 108 ? -2.82 -3.965 4.348 1 90.19 108 LEU A C 1
ATOM 860 O O . LEU A 1 108 ? -2.721 -2.736 4.324 1 90.19 108 LEU A O 1
ATOM 864 N N . GLY A 1 109 ? -1.863 -4.797 4.695 1 88.69 109 GLY A N 1
ATOM 865 C CA . GLY A 1 109 ? -0.563 -4.309 5.129 1 88.69 109 GLY A CA 1
ATOM 866 C C . GLY A 1 109 ? 0.42 -4.137 3.988 1 88.69 109 GLY A C 1
ATOM 867 O O . GLY A 1 109 ? 0.47 -4.961 3.074 1 88.69 109 GLY A O 1
ATOM 868 N N . LEU A 1 110 ? 1.146 -3.049 4.094 1 89.19 110 LEU A N 1
ATOM 869 C CA . LEU A 1 110 ? 2.229 -2.773 3.154 1 89.19 110 LEU A CA 1
ATOM 870 C C . LEU A 1 110 ? 3.588 -2.934 3.828 1 89.19 110 LEU A C 1
ATOM 872 O O . LEU A 1 110 ? 3.822 -2.375 4.902 1 89.19 110 LEU A O 1
ATOM 876 N N . SER A 1 111 ? 4.441 -3.684 3.254 1 86.62 111 SER A N 1
ATOM 877 C CA . SER A 1 111 ? 5.828 -3.818 3.691 1 86.62 111 SER A CA 1
ATOM 878 C C . SER A 1 111 ? 6.789 -3.76 2.51 1 86.62 111 SER A C 1
ATOM 880 O O . SER A 1 111 ? 6.359 -3.74 1.354 1 86.62 111 SER A O 1
ATOM 882 N N . LEU A 1 112 ? 8.016 -3.65 2.812 1 86.12 112 LEU A N 1
ATOM 883 C CA . LEU A 1 112 ? 9.055 -3.674 1.792 1 86.12 112 LEU A CA 1
ATOM 884 C C . LEU A 1 112 ? 9.93 -4.914 1.933 1 86.12 112 LEU A C 1
ATOM 886 O O . LEU A 1 112 ? 10.234 -5.34 3.049 1 86.12 112 LEU A O 1
ATOM 890 N N . CYS A 1 113 ? 10.211 -5.414 0.839 1 88.38 113 CYS A N 1
ATOM 891 C CA . CYS A 1 113 ? 11.117 -6.559 0.776 1 88.38 113 CYS A CA 1
ATOM 892 C C . CYS A 1 113 ? 12.32 -6.25 -0.107 1 88.38 113 CYS A C 1
ATOM 894 O O . CYS A 1 113 ? 12.172 -5.742 -1.22 1 88.38 113 CYS A O 1
ATOM 896 N N . ALA A 1 114 ? 13.469 -6.496 0.408 1 86.56 114 ALA A N 1
ATOM 897 C CA . ALA A 1 114 ? 14.68 -6.309 -0.396 1 86.56 114 ALA A CA 1
ATOM 898 C C . ALA A 1 114 ? 14.773 -7.367 -1.491 1 86.56 114 ALA A C 1
ATOM 900 O O . ALA A 1 114 ? 14.297 -8.492 -1.321 1 86.56 114 ALA A O 1
ATOM 901 N N . HIS A 1 115 ? 15.414 -6.984 -2.586 1 88.44 115 HIS A N 1
ATOM 902 C CA . HIS A 1 115 ? 15.727 -7.984 -3.602 1 88.44 115 HIS A CA 1
ATOM 903 C C . HIS A 1 115 ? 16.734 -9.008 -3.078 1 88.44 115 HIS A C 1
ATOM 905 O O . HIS A 1 115 ? 17.531 -8.703 -2.191 1 88.44 115 HIS A O 1
ATOM 911 N N . PRO A 1 116 ? 16.656 -10.164 -3.742 1 86.25 116 PRO A N 1
ATOM 912 C CA . PRO A 1 116 ? 17.703 -11.102 -3.35 1 86.25 116 PRO A CA 1
ATOM 913 C C . PRO A 1 116 ? 19.109 -10.555 -3.619 1 86.25 116 PRO A C 1
ATOM 915 O O . PRO A 1 116 ? 19.375 -10.016 -4.695 1 86.25 116 PRO A O 1
ATOM 918 N N . ASN A 1 117 ? 20.062 -10.625 -2.697 1 79.12 117 ASN A N 1
ATOM 919 C CA . ASN A 1 117 ? 21.438 -10.125 -2.771 1 79.12 117 ASN A CA 1
ATOM 920 C C . ASN A 1 117 ? 21.469 -8.617 -3.023 1 79.12 117 ASN A C 1
ATOM 922 O O . ASN A 1 117 ? 22.469 -8.086 -3.506 1 79.12 117 ASN A O 1
ATOM 926 N N . GLY A 1 118 ? 20.328 -7.973 -2.941 1 74.38 118 GLY A N 1
ATOM 927 C CA . GLY A 1 118 ? 20.281 -6.527 -3.109 1 74.38 118 GLY A CA 1
ATOM 928 C C . GLY A 1 118 ? 20.219 -6.098 -4.562 1 74.38 118 GLY A C 1
ATOM 929 O O . GLY A 1 118 ? 20.297 -4.906 -4.867 1 74.38 118 GLY A O 1
ATOM 930 N N . GLU A 1 119 ? 20.094 -7.121 -5.406 1 76 119 GLU A N 1
ATOM 931 C CA . GLU A 1 119 ? 20.062 -6.801 -6.832 1 76 119 GLU A CA 1
ATOM 932 C C . GLU A 1 119 ? 18.703 -7.129 -7.445 1 76 119 GLU A C 1
ATOM 934 O O . GLU A 1 119 ? 18.094 -8.148 -7.113 1 76 119 GLU A O 1
ATOM 939 N N . LYS A 1 120 ? 18.422 -6.309 -8.336 1 76.94 120 LYS A N 1
ATOM 940 C CA . LYS A 1 120 ? 17.141 -6.469 -9.008 1 76.94 120 LYS A CA 1
ATOM 941 C C . LYS A 1 120 ? 17.125 -7.715 -9.891 1 76.94 120 LYS A C 1
ATOM 943 O O . LYS A 1 120 ? 18.172 -8.094 -10.445 1 76.94 120 LYS A O 1
ATOM 948 N N . VAL A 1 121 ? 15.922 -8.203 -9.977 1 79.5 121 VAL A N 1
ATOM 949 C CA . VAL A 1 121 ? 15.711 -9.375 -10.82 1 79.5 121 VAL A CA 1
ATOM 950 C C . VAL A 1 121 ? 15.312 -8.93 -12.227 1 79.5 121 VAL A C 1
ATOM 952 O O . VAL A 1 121 ? 14.219 -8.406 -12.43 1 79.5 121 VAL A O 1
ATOM 955 N N . TRP A 1 122 ? 16.172 -9.164 -13.141 1 77.19 122 TRP A N 1
ATOM 956 C CA . TRP A 1 122 ? 15.945 -8.672 -14.492 1 77.19 122 TRP A CA 1
ATOM 957 C C . TRP A 1 122 ? 15.266 -9.734 -15.352 1 77.19 122 TRP A C 1
ATOM 959 O O . TRP A 1 122 ? 14.578 -9.406 -16.328 1 77.19 122 TRP A O 1
ATOM 969 N N . ARG A 1 123 ? 15.57 -10.93 -15.008 1 81.62 123 ARG A N 1
ATOM 970 C CA . ARG A 1 123 ? 14.961 -12.016 -15.766 1 81.62 123 ARG A CA 1
ATOM 971 C C . ARG A 1 123 ? 13.656 -12.477 -15.125 1 81.62 123 ARG A C 1
ATOM 973 O O . ARG A 1 123 ? 13.492 -12.367 -13.906 1 81.62 123 ARG A O 1
ATOM 980 N N . LYS A 1 124 ? 12.82 -12.93 -15.945 1 83.62 124 LYS A N 1
ATOM 981 C CA . LYS A 1 124 ? 11.539 -13.414 -15.438 1 83.62 124 LYS A CA 1
ATOM 982 C C . LYS A 1 124 ? 11.734 -14.578 -14.469 1 83.62 124 LYS A C 1
ATOM 984 O O . LYS A 1 124 ? 12.297 -15.609 -14.844 1 83.62 124 LYS A O 1
ATOM 989 N N . PRO A 1 125 ? 11.234 -14.398 -13.328 1 91.31 125 PRO A N 1
ATOM 990 C CA . PRO A 1 125 ? 11.367 -15.477 -12.336 1 91.31 125 PRO A CA 1
ATOM 991 C C . PRO A 1 125 ? 10.211 -16.469 -12.383 1 91.31 125 PRO A C 1
ATOM 993 O O . PRO A 1 125 ? 9.148 -16.156 -12.93 1 91.31 125 PRO A O 1
ATOM 996 N N . VAL A 1 126 ? 10.484 -17.641 -11.914 1 93.94 126 VAL A N 1
ATOM 997 C CA . VAL A 1 126 ? 9.445 -18.609 -11.602 1 93.94 126 VAL A CA 1
ATOM 998 C C . VAL A 1 126 ? 9.242 -18.688 -10.094 1 93.94 126 VAL A C 1
ATOM 1000 O O . VAL A 1 126 ? 10.203 -18.906 -9.344 1 93.94 126 VAL A O 1
ATOM 1003 N N . PHE A 1 127 ? 8.008 -18.5 -9.711 1 95.06 127 PHE A N 1
ATOM 1004 C CA . PHE A 1 127 ? 7.688 -18.547 -8.289 1 95.06 127 PHE A CA 1
ATOM 1005 C C . PHE A 1 127 ? 6.953 -19.844 -7.949 1 95.06 127 PHE A C 1
ATOM 1007 O O . PHE A 1 127 ? 6.094 -20.297 -8.711 1 95.06 127 PHE A O 1
ATOM 1014 N N . ALA A 1 128 ? 7.285 -20.391 -6.816 1 95.56 128 ALA A N 1
ATOM 1015 C CA . ALA A 1 128 ? 6.57 -21.547 -6.289 1 95.56 128 ALA A CA 1
ATOM 1016 C C . ALA A 1 128 ? 6.461 -21.484 -4.77 1 95.56 128 ALA A C 1
ATOM 1018 O O . ALA A 1 128 ? 7.457 -21.25 -4.078 1 95.56 128 ALA A O 1
ATOM 1019 N N . SER A 1 129 ? 5.336 -21.625 -4.309 1 93.12 129 SER A N 1
ATOM 1020 C CA . SER A 1 129 ? 5.125 -21.688 -2.863 1 93.12 129 SER A CA 1
ATOM 1021 C C . SER A 1 129 ? 5.113 -23.125 -2.367 1 93.12 129 SER A C 1
ATOM 1023 O O . SER A 1 129 ? 4.266 -23.922 -2.775 1 93.12 129 SER A O 1
ATOM 1025 N N . VAL A 1 130 ? 6.031 -23.438 -1.524 1 92.88 130 VAL A N 1
ATOM 1026 C CA . VAL A 1 130 ? 6.141 -24.781 -0.985 1 92.88 130 VAL A CA 1
ATOM 1027 C C . VAL A 1 130 ? 6.363 -24.719 0.524 1 92.88 130 VAL A C 1
ATOM 1029 O O . VAL A 1 130 ? 7.281 -24.047 0.994 1 92.88 130 VAL A O 1
ATOM 1032 N N . ALA A 1 131 ? 5.539 -25.406 1.305 1 88.75 131 ALA A N 1
ATOM 1033 C CA . ALA A 1 131 ? 5.699 -25.547 2.748 1 88.75 131 ALA A CA 1
ATOM 1034 C C . ALA A 1 131 ? 5.84 -24.203 3.43 1 88.75 131 ALA A C 1
ATOM 1036 O O . ALA A 1 131 ? 6.734 -24 4.258 1 88.75 131 ALA A O 1
ATOM 1037 N N . GLY A 1 132 ? 5.125 -23.266 3.004 1 88.31 132 GLY A N 1
ATOM 1038 C CA . GLY A 1 132 ? 5.066 -21.984 3.67 1 88.31 132 GLY A CA 1
ATOM 1039 C C . GLY A 1 132 ? 6.191 -21.047 3.258 1 88.31 132 GLY A C 1
ATOM 1040 O O . GLY A 1 132 ? 6.359 -19.969 3.844 1 88.31 132 GLY A O 1
ATOM 1041 N N . LYS A 1 133 ? 6.98 -21.469 2.305 1 94.31 133 LYS A N 1
ATOM 1042 C CA . LYS A 1 133 ? 8.055 -20.625 1.777 1 94.31 133 LYS A CA 1
ATOM 1043 C C . LYS A 1 133 ? 7.844 -20.344 0.293 1 94.31 133 LYS A C 1
ATOM 1045 O O . LYS A 1 133 ? 7.141 -21.078 -0.395 1 94.31 133 LYS A O 1
ATOM 1050 N N . LEU A 1 134 ? 8.422 -19.234 -0.107 1 96.44 134 LEU A N 1
ATOM 1051 C CA . LEU A 1 134 ? 8.352 -18.891 -1.524 1 96.44 134 LEU A CA 1
ATOM 1052 C C . LEU A 1 134 ? 9.688 -19.125 -2.211 1 96.44 134 LEU A C 1
ATOM 1054 O O . LEU A 1 134 ? 10.703 -18.531 -1.827 1 96.44 134 LEU A O 1
ATOM 1058 N N . TYR A 1 135 ? 9.672 -19.969 -3.156 1 96.25 135 TYR A N 1
ATOM 1059 C CA . TYR A 1 135 ? 10.859 -20.234 -3.963 1 96.25 135 TYR A CA 1
ATOM 1060 C C . TYR A 1 135 ? 10.844 -19.422 -5.25 1 96.25 135 TYR A C 1
ATOM 1062 O O . TYR A 1 135 ? 9.836 -19.391 -5.957 1 96.25 135 TYR A O 1
ATOM 1070 N N . MET A 1 136 ? 11.906 -18.766 -5.484 1 96.19 136 MET A N 1
ATOM 1071 C CA . MET A 1 136 ? 12.094 -18 -6.715 1 96.19 136 MET A CA 1
ATOM 1072 C C . MET A 1 136 ? 13.281 -18.531 -7.504 1 96.19 136 MET A C 1
ATOM 1074 O O . MET A 1 136 ? 14.398 -18.609 -6.98 1 96.19 136 MET A O 1
ATOM 1078 N N . MET A 1 137 ? 13.031 -18.859 -8.742 1 95.06 137 MET A N 1
ATOM 1079 C CA . MET A 1 137 ? 14.086 -19.328 -9.625 1 95.06 137 MET A CA 1
ATOM 1080 C C . MET A 1 137 ? 14.367 -18.312 -10.727 1 95.06 137 MET A C 1
ATOM 1082 O O . MET A 1 137 ? 13.453 -17.906 -11.445 1 95.06 137 MET A O 1
ATOM 1086 N N . VAL A 1 138 ? 15.562 -17.953 -10.836 1 93.56 138 VAL A N 1
ATOM 1087 C CA . VAL A 1 138 ? 16.047 -17.047 -11.883 1 93.56 138 VAL A CA 1
ATOM 1088 C C . VAL A 1 138 ? 17.344 -17.609 -12.484 1 93.56 138 VAL A C 1
ATOM 1090 O O . VAL A 1 138 ? 18.359 -17.703 -11.797 1 93.56 138 VAL A O 1
ATOM 1093 N N . GLY A 1 139 ? 17.281 -17.828 -13.758 1 93 139 GLY A N 1
ATOM 1094 C CA . GLY A 1 139 ? 18.375 -18.625 -14.273 1 93 139 GLY A CA 1
ATOM 1095 C C . GLY A 1 139 ? 18.531 -19.953 -13.555 1 93 139 GLY A C 1
ATOM 1096 O O . GLY A 1 139 ? 17.578 -20.734 -13.453 1 93 139 GLY A O 1
ATOM 1097 N N . SER A 1 140 ? 19.75 -20.125 -13.062 1 94.56 140 SER A N 1
ATOM 1098 C CA . SER A 1 140 ? 20 -21.344 -12.305 1 94.56 140 SER A CA 1
ATOM 1099 C C . SER A 1 140 ? 20.031 -21.062 -10.805 1 94.56 140 SER A C 1
ATOM 1101 O O . SER A 1 140 ? 20.312 -21.953 -10 1 94.56 140 SER A O 1
ATOM 1103 N N . CYS A 1 141 ? 19.703 -19.859 -10.492 1 94.25 141 CYS A N 1
ATOM 1104 C CA . CYS A 1 141 ? 19.734 -19.484 -9.086 1 94.25 141 CYS A CA 1
ATOM 1105 C C . CYS A 1 141 ? 18.375 -19.734 -8.43 1 94.25 141 CYS A C 1
ATOM 1107 O O . CYS A 1 141 ? 17.328 -19.469 -9.031 1 94.25 141 CYS A O 1
ATOM 1109 N N . VAL A 1 142 ? 18.469 -20.312 -7.258 1 95.5 142 VAL A N 1
ATOM 1110 C CA . VAL A 1 142 ? 17.266 -20.516 -6.461 1 95.5 142 VAL A CA 1
ATOM 1111 C C . VAL A 1 142 ? 17.344 -19.672 -5.184 1 95.5 142 VAL A C 1
ATOM 1113 O O . VAL A 1 142 ? 18.297 -19.797 -4.418 1 95.5 142 VAL A O 1
ATOM 1116 N N . CYS A 1 143 ? 16.375 -18.812 -5 1 95.75 143 CYS A N 1
ATOM 1117 C CA . CYS A 1 143 ? 16.234 -18 -3.801 1 95.75 143 CYS A CA 1
ATOM 1118 C C . CYS A 1 143 ? 14.977 -18.391 -3.029 1 95.75 143 CYS A C 1
ATOM 1120 O O . CYS A 1 143 ? 13.938 -18.656 -3.631 1 95.75 143 CYS A O 1
ATOM 1122 N N . VAL A 1 144 ? 15.117 -18.422 -1.716 1 95.81 144 VAL A N 1
ATOM 1123 C CA . VAL A 1 144 ? 14 -18.812 -0.872 1 95.81 144 VAL A CA 1
ATOM 1124 C C . VAL A 1 144 ? 13.625 -17.672 0.062 1 95.81 144 VAL A C 1
ATOM 1126 O O . VAL A 1 144 ? 14.469 -17.156 0.806 1 95.81 144 VAL A O 1
ATOM 1129 N N . LEU A 1 145 ? 12.422 -17.297 -0.046 1 94.94 145 LEU A N 1
ATOM 1130 C CA . LEU A 1 145 ? 11.891 -16.281 0.87 1 94.94 145 LEU A CA 1
ATOM 1131 C C . LEU A 1 145 ? 11.172 -16.938 2.041 1 94.94 145 LEU A C 1
ATOM 1133 O O . LEU A 1 145 ? 10.258 -17.75 1.842 1 94.94 145 LEU A O 1
ATOM 1137 N N . ASP A 1 146 ? 11.477 -16.562 3.178 1 90.38 146 ASP A N 1
ATOM 1138 C CA . ASP A 1 146 ? 10.883 -17.109 4.387 1 90.38 146 ASP A CA 1
ATOM 1139 C C . ASP A 1 146 ? 9.461 -16.578 4.594 1 90.38 146 ASP A C 1
ATOM 1141 O O . ASP A 1 146 ? 9 -15.727 3.834 1 90.38 146 ASP A O 1
ATOM 1145 N N . ALA A 1 147 ? 8.836 -17.281 5.543 1 83 147 ALA A N 1
ATOM 1146 C CA . ALA A 1 147 ? 7.5 -16.812 5.902 1 83 147 ALA A CA 1
ATOM 1147 C C . ALA A 1 147 ? 7.52 -15.344 6.285 1 83 147 ALA A C 1
ATOM 1149 O O . ALA A 1 147 ? 8.555 -14.812 6.699 1 83 147 ALA A O 1
ATOM 1150 N N . PRO A 1 148 ? 6.371 -14.828 6.055 1 76.38 148 PRO A N 1
ATOM 1151 C CA . PRO A 1 148 ? 6.312 -13.422 6.477 1 76.38 148 PRO A CA 1
ATOM 1152 C C . PRO A 1 148 ? 6.73 -13.227 7.934 1 76.38 148 PRO A C 1
ATOM 1154 O O . PRO A 1 148 ? 6.43 -14.062 8.781 1 76.38 148 PRO A O 1
ATOM 1157 N N . PRO A 1 149 ? 7.555 -12.242 8.086 1 68 149 PRO A N 1
ATOM 1158 C CA . PRO A 1 149 ? 8.031 -12.016 9.453 1 68 149 PRO A CA 1
ATOM 1159 C C . PRO A 1 149 ? 6.891 -11.883 10.461 1 68 149 PRO A C 1
ATOM 1161 O O . PRO A 1 149 ? 5.844 -11.312 10.148 1 68 149 PRO A O 1
ATOM 1164 N N . CYS A 1 150 ? 7.02 -12.922 11.539 1 58.81 150 CYS A N 1
ATOM 1165 C CA . CYS A 1 150 ? 6.059 -12.82 12.633 1 58.81 150 CYS A CA 1
ATOM 1166 C C . CYS A 1 150 ? 6.223 -11.516 13.391 1 58.81 150 CYS A C 1
ATOM 1168 O O . CYS A 1 150 ? 7.348 -11.078 13.648 1 58.81 150 CYS A O 1
ATOM 1170 N N . ARG A 1 151 ? 5.578 -10.633 13.195 1 54.22 151 ARG A N 1
ATOM 1171 C CA . ARG A 1 151 ? 5.715 -9.305 13.781 1 54.22 151 ARG A CA 1
ATOM 1172 C C . ARG A 1 151 ? 5.648 -9.367 15.305 1 54.22 151 ARG A C 1
ATOM 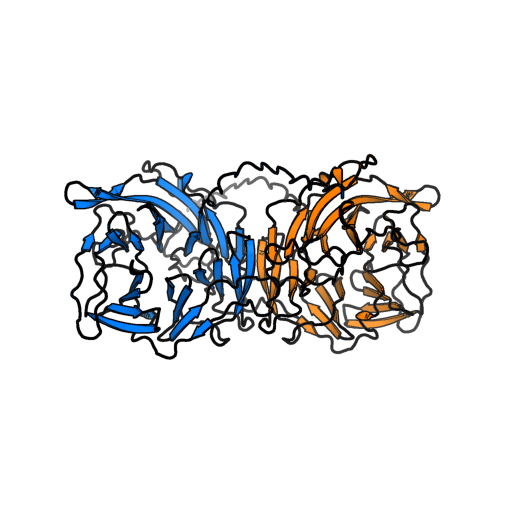1174 O O . ARG A 1 151 ? 4.562 -9.375 15.883 1 54.22 151 ARG A O 1
ATOM 1181 N N . ASP A 1 152 ? 6.422 -10.359 15.914 1 49.5 152 ASP A N 1
ATOM 1182 C CA . ASP A 1 152 ? 6.496 -10.148 17.359 1 49.5 152 ASP A CA 1
ATOM 1183 C C . ASP A 1 152 ? 6.98 -8.742 17.688 1 49.5 152 ASP A C 1
ATOM 1185 O O . ASP A 1 152 ? 7.723 -8.141 16.906 1 49.5 152 ASP A O 1
ATOM 1189 N N . ILE A 1 153 ? 6.273 -8.117 18.484 1 50.31 153 ILE A N 1
ATOM 1190 C CA . ILE A 1 153 ? 6.328 -6.77 19.016 1 50.31 153 ILE A CA 1
ATOM 1191 C C . ILE A 1 153 ? 7.785 -6.309 19.109 1 50.31 153 ILE A C 1
ATOM 1193 O O . ILE A 1 153 ? 8.086 -5.141 18.859 1 50.31 153 ILE A O 1
ATOM 1197 N N . ILE A 1 154 ? 8.656 -7.254 19.5 1 47.59 154 ILE A N 1
ATOM 1198 C CA . ILE A 1 154 ? 9.945 -6.809 20.031 1 47.59 154 ILE A CA 1
ATOM 1199 C C . ILE A 1 154 ? 11.016 -6.945 18.953 1 47.59 154 ILE A C 1
ATOM 1201 O O . ILE A 1 154 ? 12.016 -6.227 18.969 1 47.59 154 ILE A O 1
ATOM 1205 N N . ASP A 1 155 ? 10.789 -7.77 18.125 1 50.62 155 ASP A N 1
ATOM 1206 C CA . ASP A 1 155 ? 11.977 -8.156 17.359 1 50.62 155 ASP A CA 1
ATOM 1207 C C . ASP A 1 155 ? 12.18 -7.254 16.156 1 50.62 155 ASP A C 1
ATOM 1209 O O . ASP A 1 155 ? 11.328 -7.199 15.258 1 50.62 155 ASP A O 1
ATOM 1213 N N . GLU A 1 156 ? 13.148 -6.332 16.172 1 51.78 156 GLU A N 1
ATOM 1214 C CA . GLU A 1 156 ? 13.688 -5.371 15.219 1 51.78 156 GLU A CA 1
ATOM 1215 C C . GLU A 1 156 ? 13.922 -6.02 13.859 1 51.78 156 GLU A C 1
ATOM 1217 O O . GLU A 1 156 ? 14 -5.328 12.836 1 51.78 156 GLU A O 1
ATOM 1222 N N . HIS A 1 157 ? 14.023 -7.367 13.906 1 51.22 157 HIS A N 1
ATOM 1223 C CA . HIS A 1 157 ? 14.594 -8.016 12.727 1 51.22 157 HIS A CA 1
ATOM 1224 C C . HIS A 1 157 ? 13.508 -8.664 11.875 1 51.22 157 HIS A C 1
ATOM 1226 O O . HIS A 1 157 ? 13.789 -9.602 11.117 1 51.22 157 HIS A O 1
ATOM 1232 N N . THR A 1 158 ? 12.32 -8.18 11.961 1 59.91 158 THR A N 1
ATOM 1233 C CA . THR A 1 158 ? 11.289 -8.953 11.289 1 59.91 158 THR A CA 1
ATOM 1234 C C . THR A 1 158 ? 11.102 -8.477 9.852 1 59.91 158 THR A C 1
ATOM 1236 O O . THR A 1 158 ? 10.156 -7.746 9.547 1 59.91 158 THR A O 1
ATOM 1239 N N . GLN A 1 159 ? 12.195 -8.531 9.141 1 73.25 159 GLN A N 1
ATOM 1240 C CA . GLN A 1 159 ? 12.156 -8.211 7.723 1 73.25 159 GLN A CA 1
ATOM 1241 C C . GLN A 1 159 ? 12.102 -9.477 6.871 1 73.25 159 GLN A C 1
ATOM 1243 O O . GLN A 1 159 ? 12.383 -10.57 7.359 1 73.25 159 GLN A O 1
ATOM 1248 N N . TRP A 1 160 ? 11.562 -9.266 5.777 1 85.06 160 TRP A N 1
ATOM 1249 C CA . TRP A 1 160 ? 11.641 -10.344 4.801 1 85.06 160 TRP A CA 1
ATOM 1250 C C . TRP A 1 160 ? 13.086 -10.781 4.582 1 85.06 160 TRP A C 1
ATOM 1252 O O . TRP A 1 160 ? 13.992 -9.953 4.562 1 85.06 160 TRP A O 1
ATOM 1262 N N . SER A 1 161 ? 13.289 -12.016 4.562 1 86.19 161 SER A N 1
ATOM 1263 C CA . SER A 1 161 ? 14.648 -12.523 4.387 1 86.19 161 SER A CA 1
ATOM 1264 C C . SER A 1 161 ? 14.703 -13.57 3.281 1 86.19 161 SER A C 1
ATOM 1266 O O . SER A 1 161 ? 13.852 -14.461 3.219 1 86.19 161 SER A O 1
ATOM 1268 N N . TRP A 1 162 ? 15.773 -13.383 2.465 1 91.94 162 TRP A N 1
ATOM 1269 C CA . TRP A 1 162 ? 16.016 -14.344 1.398 1 91.94 162 TRP A CA 1
ATOM 1270 C C . TRP A 1 162 ? 17.172 -15.281 1.766 1 91.94 162 TRP A C 1
ATOM 1272 O O . TRP A 1 162 ? 18.172 -14.844 2.338 1 91.94 162 TRP A O 1
ATOM 1282 N N . THR A 1 163 ? 16.984 -16.453 1.486 1 91.94 163 THR A N 1
ATOM 1283 C CA . THR A 1 163 ? 18.094 -17.406 1.465 1 91.94 163 THR A CA 1
ATOM 1284 C C . THR A 1 163 ? 18.453 -17.797 0.032 1 91.94 163 THR A C 1
ATOM 1286 O O . THR A 1 163 ? 17.594 -18.266 -0.718 1 91.94 163 THR A O 1
ATOM 1289 N N . ILE A 1 164 ? 19.656 -17.547 -0.296 1 92.75 164 ILE A N 1
ATOM 1290 C CA . ILE A 1 164 ? 20.109 -17.922 -1.628 1 92.75 164 ILE A CA 1
ATOM 1291 C C . ILE A 1 164 ? 20.766 -19.312 -1.577 1 92.75 164 ILE A C 1
ATOM 1293 O O . ILE A 1 164 ? 21.719 -19.516 -0.819 1 92.75 164 ILE A O 1
ATOM 1297 N N . CYS A 1 165 ? 20.266 -20.141 -2.416 1 92.06 165 CYS A N 1
ATOM 1298 C CA . CYS A 1 165 ? 20.828 -21.5 -2.445 1 92.06 165 CYS A CA 1
ATOM 1299 C C . CYS A 1 165 ? 22.219 -21.484 -3.068 1 92.06 165 CYS A C 1
ATOM 1301 O O . CYS A 1 165 ? 22.438 -20.891 -4.121 1 92.06 165 CYS A O 1
ATOM 1303 N N . SER A 1 166 ? 23.094 -22.188 -2.428 1 88.88 166 SER A N 1
ATOM 1304 C CA . SER A 1 166 ? 24.469 -22.266 -2.938 1 88.88 166 SER A CA 1
ATOM 1305 C C . SER A 1 166 ? 24.531 -23.156 -4.176 1 88.88 166 SER A C 1
ATOM 1307 O O . SER A 1 166 ? 25.297 -22.875 -5.102 1 88.88 166 SER A O 1
ATOM 1309 N N . ALA A 1 167 ? 23.797 -24.188 -4.074 1 89.88 167 ALA A N 1
ATOM 1310 C CA . ALA A 1 167 ? 23.781 -25.094 -5.223 1 89.88 167 ALA A CA 1
ATOM 1311 C C . ALA A 1 167 ? 22.922 -24.531 -6.352 1 89.88 167 ALA A C 1
ATOM 1313 O O . ALA A 1 167 ? 21.781 -24.109 -6.121 1 89.88 167 ALA A O 1
ATOM 1314 N N . LEU A 1 168 ? 23.453 -24.562 -7.484 1 93.25 168 LEU A N 1
ATOM 1315 C CA . LEU A 1 168 ? 22.719 -24.109 -8.656 1 93.25 168 LEU A CA 1
ATOM 1316 C C . LEU A 1 168 ? 21.719 -25.188 -9.109 1 93.25 168 LEU A C 1
ATOM 1318 O O . LEU A 1 168 ? 21.984 -26.375 -8.977 1 93.25 168 LEU A O 1
ATOM 1322 N N . ALA A 1 169 ? 20.656 -24.75 -9.648 1 94.44 169 ALA A N 1
ATOM 1323 C CA . ALA A 1 169 ? 19.688 -25.656 -10.258 1 94.44 169 ALA A CA 1
ATOM 1324 C C . ALA A 1 169 ? 20.25 -26.281 -11.531 1 94.44 169 ALA A C 1
ATOM 1326 O O . ALA A 1 169 ? 21.016 -25.641 -12.258 1 94.44 169 ALA A O 1
ATOM 1327 N N . PRO A 1 170 ? 19.906 -27.484 -11.75 1 93.94 170 PRO A N 1
ATOM 1328 C CA . PRO A 1 170 ? 20.344 -28.141 -12.984 1 93.94 170 PRO A CA 1
ATOM 1329 C C . PRO A 1 170 ? 19.547 -27.703 -14.211 1 93.94 170 PRO A C 1
ATOM 1331 O O . PRO A 1 170 ? 19.375 -28.469 -15.156 1 93.94 170 PRO A O 1
ATOM 1334 N N . LEU A 1 171 ? 18.953 -26.609 -14.133 1 93.81 171 LEU A N 1
ATOM 1335 C CA . LEU A 1 171 ? 18.141 -26.078 -15.227 1 93.81 171 LEU A CA 1
ATOM 1336 C C . LEU A 1 171 ? 18.188 -24.547 -15.227 1 93.81 171 LEU A C 1
ATOM 1338 O O . LEU A 1 171 ? 18.688 -23.938 -14.281 1 93.81 171 LEU A O 1
ATOM 1342 N N . GLN A 1 172 ? 17.641 -24 -16.312 1 93.81 172 GLN A N 1
ATOM 1343 C CA . GLN A 1 172 ? 17.453 -22.562 -16.438 1 93.81 172 GLN A CA 1
ATOM 1344 C C . GLN A 1 172 ? 15.984 -22.188 -16.312 1 93.81 172 GLN A C 1
ATOM 1346 O O . GLN A 1 172 ? 15.125 -22.828 -16.922 1 93.81 172 GLN A O 1
ATOM 1351 N N . SER A 1 173 ? 15.812 -21.172 -15.562 1 93.38 173 SER A N 1
ATOM 1352 C CA . SER A 1 173 ? 14.43 -20.766 -15.328 1 93.38 173 SER A CA 1
ATOM 1353 C C . SER A 1 173 ? 13.711 -20.484 -16.641 1 93.38 173 SER A C 1
ATOM 1355 O O . SER A 1 173 ? 12.523 -20.766 -16.781 1 93.38 173 SER A O 1
ATOM 1357 N N . ALA A 1 174 ? 14.359 -19.984 -17.594 1 91.5 174 ALA A N 1
ATOM 1358 C CA . ALA A 1 174 ? 13.773 -19.625 -18.891 1 91.5 174 ALA A CA 1
ATOM 1359 C C . ALA A 1 174 ? 13.312 -20.875 -19.641 1 91.5 174 ALA A C 1
ATOM 1361 O O . ALA A 1 174 ? 12.508 -20.766 -20.578 1 91.5 174 ALA A O 1
ATOM 1362 N N . HIS A 1 175 ? 13.773 -22 -19.25 1 94.94 175 HIS A N 1
ATOM 1363 C CA . HIS A 1 175 ? 13.477 -23.234 -19.969 1 94.94 175 HIS A CA 1
ATOM 1364 C C . HIS A 1 175 ? 12.461 -24.078 -19.203 1 94.94 175 HIS A C 1
ATOM 1366 O O . HIS A 1 175 ? 12.109 -25.172 -19.641 1 94.94 175 HIS A O 1
ATOM 1372 N N . ILE A 1 176 ? 12.039 -23.562 -18.141 1 96.06 176 ILE A N 1
ATOM 1373 C CA . ILE A 1 176 ? 11.031 -24.281 -17.375 1 96.06 176 ILE A CA 1
ATOM 1374 C C . ILE A 1 176 ? 9.703 -24.266 -18.141 1 96.06 176 ILE A C 1
ATOM 1376 O O . ILE A 1 176 ? 9.211 -23.203 -18.516 1 96.06 176 ILE A O 1
ATOM 1380 N N . VAL A 1 177 ? 9.188 -25.453 -18.25 1 96.06 177 VAL A N 1
ATOM 1381 C CA . VAL A 1 177 ? 7.926 -25.562 -18.969 1 96.06 177 VAL A CA 1
ATOM 1382 C C . VAL A 1 177 ? 6.773 -25.703 -17.984 1 96.06 177 VAL A C 1
ATOM 1384 O O . VAL A 1 177 ? 5.672 -25.203 -18.219 1 96.06 177 VAL A O 1
ATOM 1387 N N . SER A 1 178 ? 7.043 -26.438 -16.953 1 97.25 178 SER A N 1
ATOM 1388 C CA . SER A 1 178 ? 6.008 -26.656 -15.953 1 97.25 178 SER A CA 1
ATOM 1389 C C . SER A 1 178 ? 6.617 -26.984 -14.594 1 97.25 178 SER A C 1
ATOM 1391 O O . SER A 1 178 ? 7.797 -27.328 -14.5 1 97.25 178 SER A O 1
ATOM 1393 N N . TYR A 1 179 ? 5.816 -26.797 -13.602 1 97.69 179 TYR A N 1
ATOM 1394 C CA . TYR A 1 179 ? 6.215 -27.188 -12.258 1 97.69 179 TYR A CA 1
ATOM 1395 C C . TYR A 1 179 ? 4.996 -27.531 -11.406 1 97.69 179 TYR A C 1
ATOM 1397 O O . TYR A 1 179 ? 3.877 -27.109 -11.711 1 97.69 179 TYR A O 1
ATOM 1405 N N . ALA A 1 180 ? 5.172 -28.344 -10.391 1 98 180 ALA A N 1
ATOM 1406 C CA . ALA A 1 180 ? 4.109 -28.812 -9.5 1 98 180 ALA A CA 1
ATOM 1407 C C . ALA A 1 180 ? 4.668 -29.188 -8.125 1 98 180 ALA A C 1
ATOM 1409 O O . ALA A 1 180 ? 5.738 -29.781 -8.031 1 98 180 ALA A O 1
ATOM 1410 N N . VAL A 1 181 ? 3.906 -28.844 -7.188 1 97.31 181 VAL A N 1
ATOM 1411 C CA . VAL A 1 181 ? 4.277 -29.219 -5.828 1 97.31 181 VAL A CA 1
ATOM 1412 C C . VAL A 1 181 ? 3.74 -30.609 -5.516 1 97.31 181 VAL A C 1
ATOM 1414 O O . VAL A 1 181 ? 2.572 -30.906 -5.777 1 97.31 181 VAL A O 1
ATOM 1417 N N . HIS A 1 182 ? 4.602 -31.375 -5.004 1 97.38 182 HIS A N 1
ATOM 1418 C CA . HIS A 1 182 ? 4.223 -32.719 -4.598 1 97.38 182 HIS A CA 1
ATOM 1419 C C . HIS A 1 182 ? 3.334 -32.688 -3.359 1 97.38 182 HIS A C 1
ATOM 1421 O O . HIS A 1 182 ? 3.506 -31.844 -2.486 1 97.38 182 HIS A O 1
ATOM 1427 N N . PRO A 1 183 ? 2.428 -33.656 -3.268 1 95.38 183 PRO A N 1
ATOM 1428 C CA . PRO A 1 183 ? 1.525 -33.656 -2.115 1 95.38 183 PRO A CA 1
ATOM 1429 C C . PRO A 1 183 ? 2.258 -33.906 -0.795 1 95.38 183 PRO A C 1
ATOM 1431 O O . PRO A 1 183 ? 1.685 -33.688 0.278 1 95.38 183 PRO A O 1
ATOM 1434 N N . ASP A 1 184 ? 3.484 -34.344 -0.843 1 93.12 184 ASP A N 1
ATOM 1435 C CA . ASP A 1 184 ? 4.234 -34.531 0.394 1 93.12 184 ASP A CA 1
ATOM 1436 C C . ASP A 1 184 ? 4.559 -33.188 1.056 1 93.12 184 ASP A C 1
ATOM 1438 O O . ASP A 1 184 ? 5.039 -33.156 2.189 1 93.12 184 ASP A O 1
ATOM 1442 N N . GLY A 1 185 ? 4.34 -32.125 0.336 1 90.75 185 GLY A N 1
ATOM 1443 C CA . GLY A 1 185 ? 4.504 -30.781 0.876 1 90.75 185 GLY A CA 1
ATOM 1444 C C . GLY A 1 185 ? 5.953 -30.328 0.93 1 90.75 185 GLY A C 1
ATOM 1445 O O . GLY A 1 185 ? 6.262 -29.266 1.477 1 90.75 185 GLY A O 1
ATOM 1446 N N . ARG A 1 186 ? 6.824 -31.062 0.365 1 92.88 186 ARG A N 1
ATOM 1447 C CA . ARG A 1 186 ? 8.25 -30.766 0.485 1 92.88 186 ARG A CA 1
ATOM 1448 C C . ARG A 1 186 ? 8.922 -30.781 -0.881 1 92.88 186 ARG A C 1
ATOM 1450 O O . ARG A 1 186 ? 9.922 -30.078 -1.088 1 92.88 186 ARG A O 1
ATOM 1457 N N . SER A 1 187 ? 8.414 -31.484 -1.766 1 95.69 187 SER A N 1
ATOM 1458 C CA . SER A 1 187 ? 9.07 -31.688 -3.053 1 95.69 187 SER A CA 1
ATOM 1459 C C . SER A 1 187 ? 8.445 -30.797 -4.133 1 95.69 187 SER A C 1
ATOM 1461 O O . SER A 1 187 ? 7.223 -30.734 -4.258 1 95.69 187 SER A O 1
ATOM 1463 N N . LEU A 1 188 ? 9.289 -30.172 -4.863 1 97.38 188 LEU A N 1
ATOM 1464 C CA . LEU A 1 188 ? 8.883 -29.391 -6.027 1 97.38 188 LEU A CA 1
ATOM 1465 C C . LEU A 1 188 ? 9.383 -30.047 -7.316 1 97.38 188 LEU A C 1
ATOM 1467 O O . LEU A 1 188 ? 10.594 -30.156 -7.531 1 97.38 188 LEU A O 1
ATOM 1471 N N . PHE A 1 189 ? 8.484 -30.438 -8.133 1 97.31 189 PHE A N 1
ATOM 1472 C CA . PHE A 1 189 ? 8.836 -31 -9.438 1 97.31 189 PHE A CA 1
ATOM 1473 C C . PHE A 1 189 ? 8.891 -29.906 -10.5 1 97.31 189 PHE A C 1
ATOM 1475 O O . PHE A 1 189 ? 7.996 -29.062 -10.578 1 97.31 189 PHE A O 1
ATOM 1482 N N . VAL A 1 190 ? 9.906 -29.938 -11.289 1 97.56 190 VAL A N 1
ATOM 1483 C CA . VAL A 1 190 ? 10.102 -28.953 -12.336 1 97.56 190 VAL A CA 1
ATOM 1484 C C . VAL A 1 190 ? 10.531 -29.641 -13.625 1 97.56 190 VAL A C 1
ATOM 1486 O O . VAL A 1 190 ? 11.508 -30.406 -13.641 1 97.56 190 VAL A O 1
ATOM 1489 N N . SER A 1 191 ? 9.773 -29.375 -14.648 1 97.25 191 SER A N 1
ATOM 1490 C CA . SER A 1 191 ? 10.141 -29.922 -15.953 1 97.25 191 SER A CA 1
ATOM 1491 C C . SER A 1 191 ? 10.742 -28.859 -16.859 1 97.25 191 SER A C 1
ATOM 1493 O O . SER A 1 191 ? 10.227 -27.734 -16.938 1 97.25 191 SER A O 1
ATOM 1495 N N . GLU A 1 192 ? 11.742 -29.188 -17.375 1 94.81 192 GLU A N 1
ATOM 1496 C CA . GLU A 1 192 ? 12.258 -28.406 -18.5 1 94.81 192 GLU A CA 1
ATOM 1497 C C . GLU A 1 192 ? 12 -29.094 -19.828 1 94.81 192 GLU A C 1
ATOM 1499 O O . GLU A 1 192 ? 11.102 -29.938 -19.938 1 94.81 192 GLU A O 1
ATOM 1504 N N . VAL A 1 193 ? 12.781 -28.859 -20.828 1 90.44 193 VAL A N 1
ATOM 1505 C CA . VAL A 1 193 ? 12.453 -29.234 -22.188 1 90.44 193 VAL A CA 1
ATOM 1506 C C . VAL A 1 193 ? 12.539 -30.766 -22.328 1 90.44 193 VAL A C 1
ATOM 1508 O O . VAL A 1 193 ? 11.742 -31.359 -23.047 1 90.44 193 VAL A O 1
ATOM 1511 N N . ALA A 1 194 ? 13.414 -31.406 -21.516 1 92 194 ALA A N 1
ATOM 1512 C CA . ALA A 1 194 ? 13.633 -32.812 -21.812 1 92 194 ALA A CA 1
ATOM 1513 C C . ALA A 1 194 ? 13.602 -33.656 -20.547 1 92 194 ALA A C 1
ATOM 1515 O O . ALA A 1 194 ? 13.516 -34.906 -20.609 1 92 194 ALA A O 1
ATOM 1516 N N . SER A 1 195 ? 13.633 -33 -19.516 1 95.31 195 SER A N 1
ATOM 1517 C CA . SER A 1 195 ? 13.781 -33.75 -18.266 1 95.31 195 SER A CA 1
ATOM 1518 C C . SER A 1 195 ? 12.969 -33.094 -17.141 1 95.31 195 SER A C 1
ATOM 1520 O O . SER A 1 195 ? 12.578 -31.938 -17.234 1 95.31 195 SER A O 1
ATOM 1522 N N . THR A 1 196 ? 12.688 -33.938 -16.203 1 96.5 196 THR A N 1
ATOM 1523 C CA . THR A 1 196 ? 12.031 -33.469 -14.977 1 96.5 196 THR A CA 1
ATOM 1524 C C . THR A 1 196 ? 12.969 -33.625 -13.781 1 96.5 196 THR A C 1
ATOM 1526 O O . THR A 1 196 ? 13.648 -34.656 -13.633 1 96.5 196 THR A O 1
ATOM 1529 N N . PHE A 1 197 ? 13 -32.562 -13.031 1 95.69 197 PHE A N 1
ATOM 1530 C CA . PHE A 1 197 ? 13.812 -32.531 -11.812 1 95.69 197 PHE A CA 1
ATOM 1531 C C . PHE A 1 197 ? 12.93 -32.312 -10.586 1 95.69 197 PHE A C 1
ATOM 1533 O O . PHE A 1 197 ? 11.773 -31.906 -10.711 1 95.69 197 PHE A O 1
ATOM 1540 N N . CYS A 1 198 ? 13.484 -32.719 -9.461 1 95.94 198 CYS A N 1
ATOM 1541 C CA . CYS A 1 198 ? 12.805 -32.5 -8.188 1 95.94 198 CYS A CA 1
ATOM 1542 C C . CYS A 1 198 ? 13.719 -31.75 -7.207 1 95.94 198 CYS A C 1
ATOM 1544 O O . CYS A 1 198 ? 14.875 -32.125 -7.031 1 95.94 198 CYS A O 1
ATOM 1546 N N . LEU A 1 199 ? 13.203 -30.688 -6.648 1 95.62 199 LEU A N 1
ATOM 1547 C CA . LEU A 1 199 ? 13.875 -30 -5.559 1 95.62 199 LEU A CA 1
ATOM 1548 C C . LEU A 1 199 ? 13.328 -30.438 -4.207 1 95.62 199 LEU A C 1
ATOM 1550 O O . LEU A 1 199 ? 12.133 -30.312 -3.949 1 95.62 199 LEU A O 1
ATOM 1554 N N . ASP A 1 200 ? 14.172 -30.953 -3.426 1 94.31 200 ASP A N 1
ATOM 1555 C CA . ASP A 1 200 ? 13.82 -31.188 -2.031 1 94.31 200 ASP A CA 1
ATOM 1556 C C . ASP A 1 200 ? 14 -29.938 -1.188 1 94.31 200 ASP A C 1
ATOM 1558 O O . ASP A 1 200 ? 15.125 -29.5 -0.934 1 94.31 200 ASP A O 1
ATOM 1562 N N . THR A 1 201 ? 12.914 -29.391 -0.728 1 93.06 201 THR A N 1
ATOM 1563 C CA . THR A 1 201 ? 12.953 -28.094 -0.057 1 93.06 201 THR A CA 1
ATOM 1564 C C . THR A 1 201 ? 13.523 -28.234 1.35 1 93.06 201 THR A C 1
ATOM 1566 O O . THR A 1 201 ? 13.859 -27.234 1.989 1 93.06 201 THR A O 1
ATOM 1569 N N . GLY A 1 202 ? 13.688 -29.406 1.863 1 89.38 202 GLY A N 1
ATOM 1570 C CA . GLY A 1 202 ? 14.336 -29.641 3.145 1 89.38 202 GLY A CA 1
ATOM 1571 C C . GLY A 1 202 ? 15.836 -29.422 3.098 1 89.38 202 GLY A C 1
ATOM 1572 O O . GLY A 1 202 ? 16.406 -28.75 3.959 1 89.38 202 GLY A O 1
ATOM 1573 N N . ASN A 1 203 ? 16.453 -29.922 2.107 1 89.12 203 ASN A N 1
ATOM 1574 C CA . ASN A 1 203 ? 17.906 -29.812 2.014 1 89.12 203 ASN A CA 1
ATOM 1575 C C . ASN A 1 203 ? 18.328 -29.016 0.789 1 89.12 203 ASN A C 1
ATOM 1577 O O . ASN A 1 203 ? 19.516 -28.844 0.536 1 89.12 203 ASN A O 1
ATOM 1581 N N . LEU A 1 204 ? 17.375 -28.594 0.008 1 92.31 204 LEU A N 1
ATOM 1582 C CA . LEU A 1 204 ? 17.562 -27.766 -1.172 1 92.31 204 LEU A CA 1
ATOM 1583 C C . LEU A 1 204 ? 18.422 -28.484 -2.209 1 92.31 204 LEU A C 1
ATOM 1585 O O . LEU A 1 204 ? 19.203 -27.844 -2.92 1 92.31 204 LEU A O 1
ATOM 1589 N N . GLY A 1 205 ? 18.281 -29.797 -2.215 1 91.94 205 GLY A N 1
ATOM 1590 C CA . GLY A 1 205 ? 18.953 -30.609 -3.211 1 91.94 205 GLY A CA 1
ATOM 1591 C C . GLY A 1 205 ? 18.078 -30.953 -4.398 1 91.94 205 GLY A C 1
ATOM 1592 O O . GLY A 1 205 ? 16.875 -31.203 -4.238 1 91.94 205 GLY A O 1
ATOM 1593 N N . TRP A 1 206 ? 18.734 -31.031 -5.531 1 93.81 206 TRP A N 1
ATOM 1594 C CA . TRP A 1 206 ? 18.031 -31.391 -6.762 1 93.81 206 TRP A CA 1
ATOM 1595 C C . TRP A 1 206 ? 18.297 -32.844 -7.137 1 93.81 206 TRP A C 1
ATOM 1597 O O . TRP A 1 206 ? 19.422 -33.344 -6.988 1 93.81 206 TRP A O 1
ATOM 1607 N N . THR A 1 207 ? 17.297 -33.469 -7.625 1 93.38 207 THR A N 1
ATOM 1608 C CA . THR A 1 207 ? 17.422 -34.812 -8.172 1 93.38 207 THR A CA 1
ATOM 1609 C C . THR A 1 207 ? 16.719 -34.906 -9.523 1 93.38 207 THR A C 1
ATOM 1611 O O . THR A 1 207 ? 15.633 -34.375 -9.711 1 93.38 207 THR A O 1
ATOM 1614 N N . CYS A 1 208 ? 17.359 -35.625 -10.43 1 93.94 208 CYS A N 1
ATOM 1615 C CA . CYS A 1 208 ? 16.719 -35.906 -11.703 1 93.94 208 CYS A CA 1
ATOM 1616 C C . CYS A 1 208 ? 15.688 -37.031 -11.57 1 93.94 208 CYS A C 1
ATOM 1618 O O . CYS A 1 208 ? 16 -38.094 -11.07 1 93.94 208 CYS A O 1
ATOM 1620 N N . GLN A 1 209 ? 14.523 -36.781 -12.008 1 95.19 209 GLN A N 1
ATOM 1621 C CA . GLN A 1 209 ? 13.445 -37.75 -11.867 1 95.19 209 GLN A CA 1
ATOM 1622 C C . GLN A 1 209 ? 13.312 -38.594 -13.133 1 95.19 209 GLN A C 1
ATOM 1624 O O . GLN A 1 209 ? 12.688 -39.656 -13.102 1 95.19 209 GLN A O 1
ATOM 1629 N N . GLY A 1 210 ? 13.867 -38.062 -14.227 1 93.44 210 GLY A N 1
ATOM 1630 C CA . GLY A 1 210 ? 13.844 -38.844 -15.461 1 93.44 210 GLY A CA 1
ATOM 1631 C C . GLY A 1 210 ? 13.82 -37.969 -16.703 1 93.44 210 GLY A C 1
ATOM 1632 O O . GLY A 1 210 ? 13.695 -36.75 -16.609 1 93.44 210 GLY A O 1
ATOM 1633 N N . LYS A 1 211 ? 13.953 -38.688 -17.766 1 93.75 211 LYS A N 1
ATOM 1634 C CA . LYS A 1 211 ? 13.914 -38 -19.062 1 93.75 211 LYS A CA 1
ATOM 1635 C C . LYS A 1 211 ? 12.484 -37.969 -19.609 1 93.75 211 LYS A C 1
ATOM 1637 O O . LYS A 1 211 ? 12.188 -38.562 -20.641 1 93.75 211 LYS A O 1
ATOM 1642 N N . TRP A 1 212 ? 11.773 -37.344 -18.891 1 94.5 212 TRP A N 1
ATOM 1643 C CA . TRP A 1 212 ? 10.391 -37.094 -19.25 1 94.5 212 TRP A CA 1
ATOM 1644 C C . TRP A 1 212 ? 9.961 -35.688 -18.812 1 94.5 212 TRP A C 1
ATOM 1646 O O . TRP A 1 212 ? 10.648 -35.062 -18 1 94.5 212 TRP A O 1
ATOM 1656 N N . VAL A 1 213 ? 8.883 -35.219 -19.406 1 96.19 213 VAL A N 1
ATOM 1657 C CA . VAL A 1 213 ? 8.383 -33.875 -19.141 1 96.19 213 VAL A CA 1
ATOM 1658 C C . VAL A 1 213 ? 6.91 -33.938 -18.75 1 96.19 213 VAL A C 1
ATOM 1660 O O . VAL A 1 213 ? 6.117 -34.625 -19.406 1 96.19 213 VAL A O 1
ATOM 1663 N N . MET A 1 214 ? 6.57 -33.312 -17.688 1 97.06 214 MET A N 1
ATOM 1664 C CA . MET A 1 214 ? 5.164 -33.25 -17.281 1 97.06 214 MET A CA 1
ATOM 1665 C C . MET A 1 214 ? 4.301 -32.688 -18.406 1 97.06 214 MET A C 1
ATOM 1667 O O . MET A 1 214 ? 4.754 -31.844 -19.172 1 97.06 214 MET A O 1
ATOM 1671 N N . PRO A 1 215 ? 3.07 -33.094 -18.484 1 97.12 215 PRO A N 1
ATOM 1672 C CA . PRO A 1 215 ? 2.229 -32.719 -19.609 1 97.12 215 PRO A CA 1
ATOM 1673 C C . PRO A 1 215 ? 1.659 -31.297 -19.469 1 97.12 215 PRO A C 1
ATOM 1675 O O . PRO A 1 215 ? 0.708 -30.938 -20.172 1 97.12 215 PRO A O 1
ATOM 1678 N N . PHE A 1 216 ? 2.168 -30.531 -18.625 1 97.56 216 PHE A N 1
ATOM 1679 C CA . PHE A 1 216 ? 1.554 -29.25 -18.281 1 97.56 216 PHE A CA 1
ATOM 1680 C C . PHE A 1 216 ? 2.32 -28.094 -18.891 1 97.56 216 PHE A C 1
ATOM 1682 O O . PHE A 1 216 ? 3.494 -28.234 -19.234 1 97.56 216 PHE A O 1
ATOM 1689 N N . LYS A 1 217 ? 1.61 -27.016 -19.062 1 95.25 217 LYS A N 1
ATOM 1690 C CA . LYS A 1 217 ? 2.197 -25.688 -19.281 1 95.25 217 LYS A CA 1
ATOM 1691 C C . LYS A 1 217 ? 2.012 -24.797 -18.062 1 95.25 217 LYS A C 1
ATOM 1693 O O . LYS A 1 217 ? 0.881 -24.469 -17.703 1 95.25 217 LYS A O 1
ATOM 1698 N N . GLY A 1 218 ? 3.148 -24.406 -17.5 1 94.56 218 GLY A N 1
ATOM 1699 C CA . GLY A 1 218 ? 3.055 -23.594 -16.297 1 94.56 218 GLY A CA 1
ATOM 1700 C C . GLY A 1 218 ? 2.842 -24.406 -15.039 1 94.56 218 GLY A C 1
ATOM 1701 O O . GLY A 1 218 ? 3.336 -25.531 -14.938 1 94.56 218 GLY A O 1
ATOM 1702 N N . GLN A 1 219 ? 2.174 -23.844 -14.133 1 96.44 219 GLN A N 1
ATOM 1703 C CA . GLN A 1 219 ? 1.989 -24.484 -12.828 1 96.44 219 GLN A CA 1
ATOM 1704 C C . GLN A 1 219 ? 0.85 -25.5 -12.867 1 96.44 219 GLN A C 1
ATOM 1706 O O . GLN A 1 219 ? -0.201 -25.234 -13.461 1 96.44 219 GLN A O 1
ATOM 1711 N N . ALA A 1 220 ? 1.072 -26.594 -12.297 1 98.25 220 ALA A N 1
ATOM 1712 C CA . ALA A 1 220 ? 0.033 -27.578 -12.008 1 98.25 220 ALA A CA 1
ATOM 1713 C C . ALA A 1 220 ? -0.239 -27.672 -10.516 1 98.25 220 ALA A C 1
ATOM 1715 O O . ALA A 1 220 ? 0.641 -27.391 -9.695 1 98.25 220 ALA A O 1
ATOM 1716 N N . TYR A 1 221 ? -1.421 -28.078 -10.227 1 97.88 221 TYR A N 1
ATOM 1717 C CA . TYR A 1 221 ? -1.852 -28.156 -8.828 1 97.88 221 TYR A CA 1
ATOM 1718 C C . TYR A 1 221 ? -2.197 -29.594 -8.453 1 97.88 221 TYR A C 1
ATOM 1720 O O . TYR A 1 221 ? -2.768 -30.328 -9.25 1 97.88 221 TYR A O 1
ATOM 1728 N N . PHE A 1 222 ? -1.855 -29.891 -7.262 1 97.88 222 PHE A N 1
ATOM 1729 C CA . PHE A 1 222 ? -2.34 -31.172 -6.758 1 97.88 222 PHE A CA 1
ATOM 1730 C C . PHE A 1 222 ? -3.799 -31.062 -6.332 1 97.88 222 PHE A C 1
ATOM 1732 O O . PHE A 1 222 ? -4.152 -30.234 -5.5 1 97.88 222 PHE A O 1
ATOM 1739 N N . ASP A 1 223 ? -4.574 -31.859 -6.914 1 98.06 223 ASP A N 1
ATOM 1740 C CA . ASP A 1 223 ? -5.984 -31.984 -6.57 1 98.06 223 ASP A CA 1
ATOM 1741 C C . ASP A 1 223 ? -6.227 -33.25 -5.73 1 98.06 223 ASP A C 1
ATOM 1743 O O . ASP A 1 223 ? -6.168 -34.344 -6.242 1 98.06 223 ASP A O 1
ATOM 1747 N N . GLY A 1 224 ? -6.59 -33.031 -4.543 1 96.12 224 GLY A N 1
ATOM 1748 C CA . GLY A 1 224 ? -6.758 -34.125 -3.611 1 96.12 224 GLY A CA 1
ATOM 1749 C C . GLY A 1 224 ? -7.938 -35.031 -3.947 1 96.12 224 GLY A C 1
ATOM 1750 O O . GLY A 1 224 ? -7.914 -36.219 -3.668 1 96.12 224 GLY A O 1
ATOM 1751 N N . GLU A 1 225 ? -8.953 -34.5 -4.484 1 95.81 225 GLU A N 1
ATOM 1752 C CA . GLU A 1 225 ? -10.148 -35.25 -4.832 1 95.81 225 GLU A CA 1
ATOM 1753 C C . GLU A 1 225 ? -9.891 -36.156 -6.035 1 95.81 225 GLU A C 1
ATOM 1755 O O . GLU A 1 225 ? -10.422 -37.281 -6.109 1 95.81 225 GLU A O 1
ATOM 1760 N N . LEU A 1 226 ? -9.078 -35.656 -6.902 1 96.81 226 LEU A N 1
ATOM 1761 C CA . LEU A 1 226 ? -8.742 -36.438 -8.094 1 96.81 226 LEU A CA 1
ATOM 1762 C C . LEU A 1 226 ? -7.5 -37.281 -7.855 1 96.81 226 LEU A C 1
ATOM 1764 O O . LEU A 1 226 ? -7.199 -38.188 -8.641 1 96.81 226 LEU A O 1
ATOM 1768 N N . ASP A 1 227 ? -6.809 -36.938 -6.84 1 96.62 227 ASP A N 1
ATOM 1769 C CA . ASP A 1 227 ? -5.531 -37.562 -6.508 1 96.62 227 ASP A CA 1
ATOM 1770 C C . ASP A 1 227 ? -4.562 -37.5 -7.684 1 96.62 227 ASP A C 1
ATOM 1772 O O . ASP A 1 227 ? -4.004 -38.5 -8.109 1 96.62 227 ASP A O 1
ATOM 1776 N N . ALA A 1 228 ? -4.402 -36.344 -8.195 1 98.12 228 ALA A N 1
ATOM 1777 C CA . ALA A 1 228 ? -3.578 -36.094 -9.375 1 98.12 228 ALA A CA 1
ATOM 1778 C C . ALA A 1 228 ? -3.156 -34.625 -9.453 1 98.12 228 ALA A C 1
ATOM 1780 O O . ALA A 1 228 ? -3.758 -33.781 -8.805 1 98.12 228 ALA A O 1
ATOM 1781 N N . TRP A 1 229 ? -2.078 -34.438 -10.156 1 98.44 229 TRP A N 1
ATOM 1782 C CA . TRP A 1 229 ? -1.782 -33.062 -10.57 1 98.44 229 TRP A CA 1
ATOM 1783 C C . TRP A 1 229 ? -2.695 -32.625 -11.711 1 98.44 229 TRP A C 1
ATOM 1785 O O . TRP A 1 229 ? -3.031 -33.438 -12.586 1 98.44 229 TRP A O 1
ATOM 1795 N N . VAL A 1 230 ? -3.066 -31.375 -11.664 1 98.69 230 VAL A N 1
ATOM 1796 C CA . VAL A 1 230 ? -3.92 -30.828 -12.711 1 98.69 230 VAL A CA 1
ATOM 1797 C C . VAL A 1 230 ? -3.342 -29.5 -13.203 1 98.69 230 VAL A C 1
ATOM 1799 O O . VAL A 1 230 ? -2.92 -28.672 -12.406 1 98.69 230 VAL A O 1
ATOM 1802 N N . GLY A 1 231 ? -3.266 -29.328 -14.492 1 98.44 231 GLY A N 1
ATOM 1803 C CA . GLY A 1 231 ? -2.818 -28.094 -15.109 1 98.44 231 GLY A CA 1
ATOM 1804 C C . GLY A 1 231 ? -3.219 -27.984 -16.562 1 98.44 231 GLY A C 1
ATOM 1805 O O . GLY A 1 231 ? -3.932 -28.844 -17.094 1 98.44 231 GLY A O 1
ATOM 1806 N N . PHE A 1 232 ? -2.807 -26.938 -17.172 1 97.62 232 PHE A N 1
ATOM 1807 C CA . PHE A 1 232 ? -3.029 -26.766 -18.609 1 97.62 232 PHE A CA 1
ATOM 1808 C C . PHE A 1 232 ? -2.168 -27.734 -19.406 1 97.62 232 PHE A C 1
ATOM 1810 O O . PHE A 1 232 ? -0.996 -27.953 -19.094 1 97.62 232 PHE A O 1
ATOM 1817 N N . CYS A 1 233 ? -2.771 -28.219 -20.391 1 97.81 233 CYS A N 1
ATOM 1818 C CA . CYS A 1 233 ? -2.029 -29.141 -21.234 1 97.81 233 CYS A CA 1
ATOM 1819 C C . CYS A 1 233 ? -1.075 -28.391 -22.156 1 97.81 233 CYS A C 1
ATOM 1821 O O . CYS A 1 233 ? -1.442 -27.359 -22.734 1 97.81 233 CYS A O 1
ATOM 1823 N N . ARG A 1 234 ? 0.079 -28.953 -22.344 1 94.81 234 ARG A N 1
ATOM 1824 C CA . ARG A 1 234 ? 1.062 -28.297 -23.188 1 94.81 234 ARG A CA 1
ATOM 1825 C C . ARG A 1 234 ? 1.127 -28.953 -24.562 1 94.81 234 ARG A C 1
ATOM 1827 O O . ARG A 1 234 ? 1.712 -28.391 -25.5 1 94.81 234 ARG A O 1
ATOM 1834 N N . HIS A 1 235 ? 0.669 -30.062 -24.719 1 93.56 235 HIS A N 1
ATOM 1835 C CA . HIS A 1 235 ? 0.832 -30.844 -25.938 1 93.56 235 HIS A CA 1
ATOM 1836 C C . HIS A 1 235 ? -0.012 -30.266 -27.078 1 93.56 235 HIS A C 1
ATOM 1838 O O . HIS A 1 235 ? -1.066 -29.672 -26.828 1 93.56 235 HIS A O 1
ATOM 1844 N N . LYS A 1 236 ? 0.539 -30.688 -28.203 1 87.88 236 LYS A N 1
ATOM 1845 C CA . LYS A 1 236 ? -0.189 -30.266 -29.406 1 87.88 236 LYS A CA 1
ATOM 1846 C C . LYS A 1 236 ? -1.578 -30.891 -29.453 1 87.88 236 LYS A C 1
ATOM 1848 O O . LYS A 1 236 ? -1.728 -32.094 -29.219 1 87.88 236 LYS A O 1
ATOM 1853 N N . GLY A 1 237 ? -2.57 -30.219 -29.625 1 86.88 237 GLY A N 1
ATOM 1854 C CA . GLY A 1 237 ? -3.943 -30.688 -29.641 1 86.88 237 GLY A CA 1
ATOM 1855 C C . GLY A 1 237 ? -4.637 -30.547 -28.297 1 86.88 237 GLY A C 1
ATOM 1856 O O . GLY A 1 237 ? -5.855 -30.719 -28.203 1 86.88 237 GLY A O 1
ATOM 1857 N N . GLY A 1 238 ? -3.85 -30.281 -27.312 1 92.94 238 GLY A N 1
ATOM 1858 C CA . GLY A 1 238 ? -4.426 -30.156 -25.984 1 92.94 238 GLY A CA 1
ATOM 1859 C C . GLY A 1 238 ? -4.418 -28.734 -25.453 1 92.94 238 GLY A C 1
ATOM 1860 O O . GLY A 1 238 ? -4.805 -28.484 -24.312 1 92.94 238 GLY A O 1
ATOM 1861 N N . VAL A 1 239 ? -4.004 -27.828 -26.312 1 92.19 239 VAL A N 1
ATOM 1862 C CA . VAL A 1 239 ? -3.979 -26.438 -25.875 1 92.19 239 VAL A CA 1
ATOM 1863 C C . VAL A 1 239 ? -5.402 -25.953 -25.594 1 92.19 239 VAL A C 1
ATOM 1865 O O . VAL A 1 239 ? -6.309 -26.203 -26.391 1 92.19 239 VAL A O 1
ATOM 1868 N N . GLY A 1 240 ? -5.555 -25.375 -24.453 1 95.56 240 GLY A N 1
ATOM 1869 C CA . GLY A 1 240 ? -6.875 -24.906 -24.062 1 95.56 240 GLY A CA 1
ATOM 1870 C C . GLY A 1 240 ? -7.625 -25.906 -23.203 1 95.56 240 GLY A C 1
ATOM 1871 O O . GLY A 1 240 ? -8.75 -25.641 -22.766 1 95.56 240 GLY A O 1
ATOM 1872 N N . TYR A 1 241 ? -6.996 -27.062 -23.031 1 97.25 241 TYR A N 1
ATOM 1873 C CA . TYR A 1 241 ? -7.562 -28.094 -22.172 1 97.25 241 TYR A CA 1
ATOM 1874 C C . TYR A 1 241 ? -6.758 -28.234 -20.891 1 97.25 241 TYR A C 1
ATOM 1876 O O . TYR A 1 241 ? -5.598 -27.828 -20.828 1 97.25 241 TYR A O 1
ATOM 1884 N N . VAL A 1 242 ? -7.465 -28.766 -19.938 1 98 242 VAL A N 1
ATOM 1885 C CA . VAL A 1 242 ? -6.762 -29.219 -18.734 1 98 242 VAL A CA 1
ATOM 1886 C C . VAL A 1 242 ? -6.441 -30.703 -18.844 1 98 242 VAL A C 1
ATOM 1888 O O . VAL A 1 242 ? -7.098 -31.438 -19.578 1 98 242 VAL A O 1
ATOM 1891 N N . CYS A 1 243 ? -5.445 -31.078 -18.219 1 97.94 243 CYS A N 1
ATOM 1892 C CA . CYS A 1 243 ? -5.129 -32.5 -18.109 1 97.94 243 CYS A CA 1
ATOM 1893 C C . CYS A 1 243 ? -4.73 -32.844 -16.688 1 97.94 243 CYS A C 1
ATOM 1895 O O . CYS A 1 243 ? -4.414 -31.984 -15.883 1 97.94 243 CYS A O 1
ATOM 1897 N N . SER A 1 244 ? -4.91 -34.062 -16.359 1 98.06 244 SER A N 1
ATOM 1898 C CA . SER A 1 244 ? -4.484 -34.625 -15.07 1 98.06 244 SER A CA 1
ATOM 1899 C C . SER A 1 244 ? -3.324 -35.594 -15.25 1 98.06 244 SER A C 1
ATOM 1901 O O . SER A 1 244 ? -3.17 -36.219 -16.312 1 98.06 244 SER A O 1
ATOM 1903 N N . CYS A 1 245 ? -2.496 -35.656 -14.273 1 98.12 245 CYS A N 1
ATOM 1904 C CA . CYS A 1 245 ? -1.341 -36.562 -14.266 1 98.12 245 CYS A CA 1
ATOM 1905 C C . CYS A 1 245 ? -1.144 -37.188 -12.891 1 98.12 245 CYS A C 1
ATOM 1907 O O . CYS A 1 245 ? -1.238 -36.5 -11.875 1 98.12 245 CYS A O 1
ATOM 1909 N N . ASP A 1 246 ? -0.85 -38.469 -12.914 1 97.12 246 ASP A N 1
ATOM 1910 C CA . ASP A 1 246 ? -0.541 -39.125 -11.648 1 97.12 246 ASP A CA 1
ATOM 1911 C C . ASP A 1 246 ? 0.711 -38.531 -11.008 1 97.12 246 ASP A C 1
ATOM 1913 O O . ASP A 1 246 ? 1.646 -38.125 -11.703 1 97.12 246 ASP A O 1
ATOM 1917 N N . VAL A 1 247 ? 0.669 -38.531 -9.734 1 96.25 247 VAL A N 1
ATOM 1918 C CA . VAL A 1 247 ? 1.819 -38.031 -8.992 1 96.25 247 VAL A CA 1
ATOM 1919 C C . VAL A 1 247 ? 2.838 -39.125 -8.789 1 96.25 247 VAL A C 1
ATOM 1921 O O . VAL A 1 247 ? 2.566 -40.125 -8.078 1 96.25 247 VAL A O 1
ATOM 1924 N N . PRO A 1 248 ? 3.98 -38.969 -9.398 1 93.81 248 PRO A N 1
ATOM 1925 C CA . PRO A 1 248 ? 4.984 -40.031 -9.188 1 93.81 248 PRO A CA 1
ATOM 1926 C C . PRO A 1 248 ? 5.621 -39.938 -7.797 1 93.81 248 PRO A C 1
ATOM 1928 O O . PRO A 1 248 ? 5.645 -38.875 -7.176 1 93.81 248 PRO A O 1
ATOM 1931 N N . PRO A 1 249 ? 6.062 -41.125 -7.332 1 90.44 249 PRO A N 1
ATOM 1932 C CA . PRO A 1 249 ? 6.91 -41.031 -6.141 1 90.44 249 PRO A CA 1
ATOM 1933 C C . PRO A 1 249 ? 8.211 -40.281 -6.391 1 90.44 249 PRO A C 1
ATOM 1935 O O . PRO A 1 249 ? 8.648 -40.156 -7.539 1 90.44 249 PRO A O 1
ATOM 1938 N N . VAL A 1 250 ? 8.656 -39.656 -5.43 1 88.81 250 VAL A N 1
ATOM 1939 C CA . VAL A 1 250 ? 9.93 -38.969 -5.566 1 88.81 250 VAL A CA 1
ATOM 1940 C C . VAL A 1 250 ? 11.055 -40 -5.723 1 88.81 250 VAL A C 1
ATOM 1942 O O . VAL A 1 250 ? 11.258 -40.844 -4.852 1 88.81 250 VAL A O 1
ATOM 1945 N N . ALA A 1 251 ? 11.641 -39.844 -6.879 1 80.69 251 ALA A N 1
ATOM 1946 C CA . ALA A 1 251 ? 12.711 -40.812 -7.16 1 80.69 251 ALA A CA 1
ATOM 1947 C C . ALA A 1 251 ? 13.977 -40.438 -6.375 1 80.69 251 ALA A C 1
ATOM 1949 O O . ALA A 1 251 ? 14.211 -39.281 -6.055 1 80.69 251 ALA A O 1
ATOM 1950 N N . THR A 1 252 ? 14.617 -41.562 -5.973 1 71.25 252 THR A N 1
ATOM 1951 C CA . THR A 1 252 ? 15.945 -41.375 -5.398 1 71.25 252 THR A CA 1
ATOM 1952 C C . THR A 1 252 ? 16.984 -41.219 -6.5 1 71.25 252 THR A C 1
ATOM 1954 O O . THR A 1 252 ? 16.703 -41.469 -7.676 1 71.25 252 THR A O 1
ATOM 1957 N N . ALA A 1 253 ? 18.062 -40.531 -6.195 1 61.56 253 ALA A N 1
ATOM 1958 C CA . ALA A 1 253 ? 19.156 -40.281 -7.145 1 61.56 253 ALA A CA 1
ATOM 1959 C C . ALA A 1 253 ? 19.391 -41.5 -8.031 1 61.56 253 ALA A C 1
ATOM 1961 O O . ALA A 1 253 ? 19.812 -41.375 -9.18 1 61.56 253 ALA A O 1
ATOM 1962 N N . ALA A 1 254 ? 19.062 -42.625 -7.652 1 59.19 254 ALA A N 1
ATOM 1963 C CA . ALA A 1 254 ? 19.469 -43.875 -8.336 1 59.19 254 ALA A CA 1
ATOM 1964 C C . ALA A 1 254 ? 18.391 -44.312 -9.32 1 59.19 254 ALA A C 1
ATOM 1966 O O . ALA A 1 254 ? 18.656 -45.156 -10.195 1 59.19 254 ALA A O 1
ATOM 1967 N N . LYS A 1 255 ? 17.266 -43.781 -9.281 1 67.69 255 LYS A N 1
ATOM 1968 C CA . LYS A 1 255 ? 16.203 -44.344 -10.102 1 67.69 255 LYS A CA 1
ATOM 1969 C C . LYS A 1 255 ? 15.43 -43.25 -10.844 1 67.69 255 LYS A C 1
ATOM 1971 O O . LYS A 1 255 ? 14.875 -42.344 -10.227 1 67.69 255 LYS A O 1
ATOM 1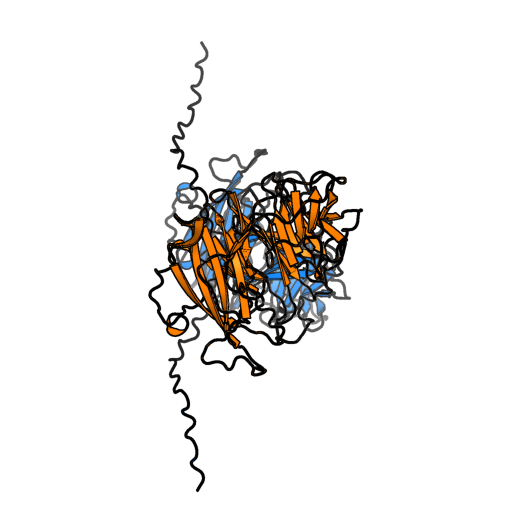976 N N . CYS A 1 256 ? 15.602 -43.281 -12.219 1 67.44 256 CYS A N 1
ATOM 1977 C CA . CYS A 1 256 ? 14.805 -42.375 -13.047 1 67.44 256 CYS A CA 1
ATOM 1978 C C . CYS A 1 256 ? 13.438 -43 -13.352 1 67.44 256 CYS A C 1
ATOM 1980 O O . CYS A 1 256 ? 13.344 -44.156 -13.758 1 67.44 256 CYS A O 1
ATOM 1982 N N . GLY A 1 257 ? 12.438 -42.25 -12.992 1 75.25 257 GLY A N 1
ATOM 1983 C CA . GLY A 1 257 ? 11.078 -42.719 -13.234 1 75.25 257 GLY A CA 1
ATOM 1984 C C . GLY A 1 257 ? 10.609 -42.469 -14.656 1 75.25 257 GLY A C 1
ATOM 1985 O O . GLY A 1 257 ? 11.297 -41.812 -15.438 1 75.25 257 GLY A O 1
ATOM 1986 N N . SER A 1 258 ? 9.656 -43.25 -15.008 1 85.25 258 SER A N 1
ATOM 1987 C CA . SER A 1 258 ? 8.961 -43 -16.281 1 85.25 258 SER A CA 1
ATOM 1988 C C . SER A 1 258 ? 7.871 -41.938 -16.125 1 85.25 258 SER A C 1
ATOM 1990 O O . SER A 1 258 ? 7.492 -41.594 -15.008 1 85.25 258 SER A O 1
ATOM 1992 N N . MET A 1 259 ? 7.551 -41.5 -17.219 1 90.25 259 MET A N 1
ATOM 1993 C CA . MET A 1 259 ? 6.469 -40.5 -17.234 1 90.25 259 MET A CA 1
ATOM 1994 C C . MET A 1 259 ? 5.203 -41.094 -16.609 1 90.25 259 MET A C 1
ATOM 1996 O O . MET A 1 259 ? 4.754 -42.156 -17 1 90.25 259 MET A O 1
ATOM 2000 N N . PRO A 1 260 ? 4.715 -40.438 -15.734 1 94.19 260 PRO A N 1
ATOM 2001 C CA . PRO A 1 260 ? 3.473 -40.938 -15.133 1 94.19 260 PRO A CA 1
ATOM 2002 C C . PRO A 1 260 ? 2.293 -40.906 -16.109 1 94.19 260 PRO A C 1
ATOM 2004 O O . PRO A 1 260 ? 2.32 -40.156 -17.078 1 94.19 260 PRO A O 1
ATOM 2007 N N . ALA A 1 261 ? 1.319 -41.719 -15.805 1 96.12 261 ALA A N 1
ATOM 2008 C CA . ALA A 1 261 ? 0.102 -41.719 -16.609 1 96.12 261 ALA A CA 1
ATOM 2009 C C . ALA A 1 261 ? -0.619 -40.375 -16.516 1 96.12 261 ALA A C 1
ATOM 2011 O O . ALA A 1 261 ? -0.63 -39.75 -15.445 1 96.12 261 ALA A O 1
ATOM 2012 N N . TRP A 1 262 ? -1.146 -39.969 -17.594 1 96.69 262 TRP A N 1
ATOM 2013 C CA . TRP A 1 262 ? -1.888 -38.719 -17.578 1 96.69 262 TRP A CA 1
ATOM 2014 C C . TRP A 1 262 ? -3.086 -38.781 -18.516 1 96.69 262 TRP A C 1
ATOM 2016 O O . TRP A 1 262 ? -3.197 -39.688 -19.328 1 96.69 262 TRP A O 1
ATOM 2026 N N . LYS A 1 263 ? -4.035 -37.875 -18.312 1 96.12 263 LYS A N 1
ATOM 2027 C CA . LYS A 1 263 ? -5.285 -37.844 -19.062 1 96.12 263 LYS A CA 1
ATOM 2028 C C . LYS A 1 263 ? -5.637 -36.406 -19.5 1 96.12 263 LYS A C 1
ATOM 2030 O O . LYS A 1 263 ? -5.535 -35.469 -18.703 1 96.12 263 LYS A O 1
ATOM 2035 N N . LEU A 1 264 ? -5.992 -36.344 -20.734 1 97.62 264 LEU A N 1
ATOM 2036 C CA . LEU A 1 264 ? -6.469 -35.062 -21.266 1 97.62 264 LEU A CA 1
ATOM 2037 C C . LEU A 1 264 ? -7.945 -34.844 -20.922 1 97.62 264 LEU A C 1
ATOM 2039 O O . LEU A 1 264 ? -8.75 -35.781 -21.047 1 97.62 264 LEU A O 1
ATOM 2043 N N . GLY A 1 265 ? -8.234 -33.719 -20.484 1 97.44 265 GLY A N 1
ATOM 2044 C CA . GLY A 1 265 ? -9.641 -33.375 -20.297 1 97.44 265 GLY A CA 1
ATOM 2045 C C . GLY A 1 265 ? -10.438 -33.375 -21.578 1 97.44 265 GLY A C 1
ATOM 2046 O O . GLY A 1 265 ? -9.906 -33.031 -22.641 1 97.44 265 GLY A O 1
ATOM 2047 N N . LYS A 1 266 ? -11.727 -33.594 -21.438 1 96.31 266 LYS A N 1
ATOM 2048 C CA . LYS A 1 266 ? -12.555 -33.719 -22.625 1 96.31 266 LYS A CA 1
ATOM 2049 C C . LYS A 1 266 ? -13.125 -32.375 -23.078 1 96.31 266 LYS A C 1
ATOM 2051 O O . LYS A 1 266 ? -13.57 -32.25 -24.219 1 96.31 266 LYS A O 1
ATOM 2056 N N . ASP A 1 267 ? -13.133 -31.484 -22.219 1 95.44 267 ASP A N 1
ATOM 2057 C CA . ASP A 1 267 ? -13.797 -30.219 -22.5 1 95.44 267 ASP A CA 1
ATOM 2058 C C . ASP A 1 267 ? -12.773 -29.109 -22.766 1 95.44 267 ASP A C 1
ATOM 2060 O O . ASP A 1 267 ? -11.867 -28.891 -21.953 1 95.44 267 ASP A O 1
ATOM 2064 N N . GLN A 1 268 ? -12.906 -28.438 -23.844 1 95.12 268 GLN A N 1
ATOM 2065 C CA . GLN A 1 268 ? -12.031 -27.312 -24.156 1 95.12 268 GLN A CA 1
ATOM 2066 C C . GLN A 1 268 ? -12.469 -26.062 -23.406 1 95.12 268 GLN A C 1
ATOM 2068 O O . GLN A 1 268 ? -13.648 -25.703 -23.422 1 95.12 268 GLN A O 1
ATOM 2073 N N . LEU A 1 269 ? -11.531 -25.453 -22.781 1 94.44 269 LEU A N 1
ATOM 2074 C CA . LEU A 1 269 ? -11.844 -24.297 -21.953 1 94.44 269 LEU A CA 1
ATOM 2075 C C . LEU A 1 269 ? -11.602 -23 -22.719 1 94.44 269 LEU A C 1
ATOM 2077 O O . LEU A 1 269 ? -12.289 -22 -22.484 1 94.44 269 LEU A O 1
ATOM 2081 N N . PHE A 1 270 ? -10.648 -22.969 -23.531 1 92.88 270 PHE A N 1
ATOM 2082 C CA . PHE A 1 270 ? -10.422 -21.844 -24.422 1 92.88 270 PHE A CA 1
ATOM 2083 C C . PHE A 1 270 ? -9.719 -22.297 -25.703 1 92.88 270 PHE A C 1
ATOM 2085 O O . PHE A 1 270 ? -9.156 -23.391 -25.75 1 92.88 270 PHE A O 1
ATOM 2092 N N . SER A 1 271 ? -9.789 -21.422 -26.672 1 90.56 271 SER A N 1
ATOM 2093 C CA . SER A 1 271 ? -9.156 -21.734 -27.953 1 90.56 271 SER A CA 1
ATOM 2094 C C . SER A 1 271 ? -7.879 -20.938 -28.156 1 90.56 271 SER A C 1
ATOM 2096 O O . SER A 1 271 ? -7.93 -19.703 -28.281 1 90.56 271 SER A O 1
ATOM 2098 N N . ALA A 1 272 ? -6.887 -21.688 -28.25 1 83.62 272 ALA A N 1
ATOM 2099 C CA . ALA A 1 272 ? -5.609 -21.031 -28.469 1 83.62 272 ALA A CA 1
ATOM 2100 C C . ALA A 1 272 ? -5.523 -20.484 -29.891 1 83.62 272 ALA A C 1
ATOM 2102 O O . ALA A 1 272 ? -4.711 -19.594 -30.188 1 83.62 272 ALA A O 1
ATOM 2103 N N . ASP A 1 273 ? -6.316 -20.969 -30.797 1 85.88 273 ASP A N 1
ATOM 2104 C CA . ASP A 1 273 ? -6.297 -20.547 -32.188 1 85.88 273 ASP A CA 1
ATOM 2105 C C . ASP A 1 273 ? -7.117 -19.281 -32.406 1 85.88 273 ASP A C 1
ATOM 2107 O O . ASP A 1 273 ? -7.121 -18.703 -33.469 1 85.88 273 ASP A O 1
ATOM 2111 N N . ASN A 1 274 ? -7.766 -18.953 -31.391 1 87.56 274 ASN A N 1
ATOM 2112 C CA . ASN A 1 274 ? -8.469 -17.672 -31.438 1 87.56 274 ASN A CA 1
ATOM 2113 C C . ASN A 1 274 ? -7.488 -16.5 -31.516 1 87.56 274 ASN A C 1
ATOM 2115 O O . ASN A 1 274 ? -6.707 -16.281 -30.594 1 87.56 274 ASN A O 1
ATOM 2119 N N . GLU A 1 275 ? -7.52 -15.75 -32.562 1 86.56 275 GLU A N 1
ATOM 2120 C CA . GLU A 1 275 ? -6.578 -14.664 -32.781 1 86.56 275 GLU A CA 1
ATOM 2121 C C . GLU A 1 275 ? -6.664 -13.609 -31.688 1 86.56 275 GLU A C 1
ATOM 2123 O O . GLU A 1 275 ? -5.727 -12.836 -31.484 1 86.56 275 GLU A O 1
ATOM 2128 N N . ARG A 1 276 ? -7.758 -13.625 -30.984 1 87.75 276 ARG A N 1
ATOM 2129 C CA . ARG A 1 276 ? -7.953 -12.641 -29.922 1 87.75 276 ARG A CA 1
ATOM 2130 C C . ARG A 1 276 ? -7.305 -13.109 -28.625 1 87.75 276 ARG A C 1
ATOM 2132 O O . ARG A 1 276 ? -7.168 -12.328 -27.688 1 87.75 276 ARG A O 1
ATOM 2139 N N . HIS A 1 277 ? -7.066 -14.398 -28.562 1 90.94 277 HIS A N 1
ATOM 2140 C CA . HIS A 1 277 ? -6.527 -14.977 -27.344 1 90.94 277 HIS A CA 1
ATOM 2141 C C . HIS A 1 277 ? -5.141 -14.422 -27.031 1 90.94 277 HIS A C 1
ATOM 2143 O O . HIS A 1 277 ? -4.23 -14.531 -27.859 1 90.94 277 HIS A O 1
ATOM 2149 N N . LEU A 1 278 ? -4.945 -13.922 -25.828 1 86.62 278 LEU A N 1
ATOM 2150 C CA . LEU A 1 278 ? -3.66 -13.344 -25.438 1 86.62 278 LEU A CA 1
ATOM 2151 C C . LEU A 1 278 ? -2.949 -14.234 -24.422 1 86.62 278 LEU A C 1
ATOM 2153 O O . LEU A 1 278 ? -1.719 -14.242 -24.359 1 86.62 278 LEU A O 1
ATOM 2157 N N . GLY A 1 279 ? -3.691 -14.898 -23.594 1 90.38 279 GLY A N 1
ATOM 2158 C CA . GLY A 1 279 ? -3.137 -15.75 -22.547 1 90.38 279 GLY A CA 1
ATOM 2159 C C . GLY A 1 279 ? -4.168 -16.219 -21.547 1 90.38 279 GLY A C 1
ATOM 2160 O O . GLY A 1 279 ? -5.293 -15.703 -21.516 1 90.38 279 GLY A O 1
ATOM 2161 N N . ALA A 1 280 ? -3.738 -17.188 -20.75 1 94.12 280 ALA A N 1
ATOM 2162 C CA . ALA A 1 280 ? -4.648 -17.734 -19.75 1 94.12 280 ALA A CA 1
ATOM 2163 C C . ALA A 1 280 ? -3.889 -18.172 -18.5 1 94.12 280 ALA A C 1
ATOM 2165 O O . ALA A 1 280 ? -2.717 -18.562 -18.578 1 94.12 280 ALA A O 1
ATOM 2166 N N . THR A 1 281 ? -4.594 -18.047 -17.438 1 95.44 281 THR A N 1
ATOM 2167 C CA . THR A 1 281 ? -4.074 -18.516 -16.141 1 95.44 281 THR A CA 1
ATOM 2168 C C . THR A 1 281 ? -5.102 -19.391 -15.43 1 95.44 281 THR A C 1
ATOM 2170 O O . THR A 1 281 ? -6.301 -19.109 -15.469 1 95.44 281 THR A O 1
ATOM 2173 N N . LEU A 1 282 ? -4.57 -20.453 -14.789 1 97.5 282 LEU A N 1
ATOM 2174 C CA . LEU A 1 282 ? -5.406 -21.375 -14.031 1 97.5 282 LEU A CA 1
ATOM 2175 C C . LEU A 1 282 ? -5.133 -21.25 -12.539 1 97.5 282 LEU A C 1
ATOM 2177 O O . LEU A 1 282 ? -3.977 -21.219 -12.117 1 97.5 282 LEU A O 1
ATOM 2181 N N . LEU A 1 283 ? -6.176 -21.156 -11.781 1 97.62 283 LEU A N 1
ATOM 2182 C CA . LEU A 1 283 ? -6.074 -21.125 -10.328 1 97.62 283 LEU A CA 1
ATOM 2183 C C . LEU A 1 283 ? -6.805 -22.328 -9.719 1 97.62 283 LEU A C 1
ATOM 2185 O O . LEU A 1 283 ? -7.891 -22.688 -10.172 1 97.62 283 LEU A O 1
ATOM 2189 N N . HIS A 1 284 ? -6.195 -22.906 -8.75 1 97.75 284 HIS A N 1
ATOM 2190 C CA . HIS A 1 284 ? -6.859 -23.906 -7.93 1 97.75 284 HIS A CA 1
ATOM 2191 C C . HIS A 1 284 ? -7.465 -23.281 -6.676 1 97.75 284 HIS A C 1
ATOM 2193 O O . HIS A 1 284 ? -6.746 -22.734 -5.844 1 97.75 284 HIS A O 1
ATOM 2199 N N . LEU A 1 285 ? -8.758 -23.453 -6.516 1 96.25 285 LEU A N 1
ATOM 2200 C CA . LEU A 1 285 ? -9.469 -22.781 -5.43 1 96.25 285 LEU A CA 1
ATOM 2201 C C . LEU A 1 285 ? -9.68 -23.734 -4.258 1 96.25 285 LEU A C 1
ATOM 2203 O O . LEU A 1 285 ? -10.18 -23.328 -3.205 1 96.25 285 LEU A O 1
ATOM 2207 N N . GLY A 1 286 ? -9.383 -24.938 -4.469 1 92.94 286 GLY A N 1
ATOM 2208 C CA . GLY A 1 286 ? -9.633 -25.984 -3.479 1 92.94 286 GLY A CA 1
ATOM 2209 C C . GLY A 1 286 ? -10.797 -26.891 -3.838 1 92.94 286 GLY A C 1
ATOM 2210 O O . GLY A 1 286 ? -11.711 -26.469 -4.559 1 92.94 286 GLY A O 1
ATOM 2211 N N . ASN A 1 287 ? -10.766 -28.062 -3.438 1 91.75 287 ASN A N 1
ATOM 2212 C CA . ASN A 1 287 ? -11.852 -29.031 -3.613 1 91.75 287 ASN A CA 1
ATOM 2213 C C . ASN A 1 287 ? -12.227 -29.188 -5.082 1 91.75 287 ASN A C 1
ATOM 2215 O O . ASN A 1 287 ? -13.406 -29.094 -5.438 1 91.75 287 ASN A O 1
ATOM 2219 N N . SER A 1 288 ? -11.25 -29.266 -5.938 1 95.81 288 SER A N 1
ATOM 2220 C CA . SER A 1 288 ? -11.359 -29.5 -7.371 1 95.81 288 SER A CA 1
ATOM 2221 C C . SER A 1 288 ? -12.031 -28.328 -8.078 1 95.81 288 SER A C 1
ATOM 2223 O O . SER A 1 288 ? -12.523 -28.469 -9.203 1 95.81 288 SER A O 1
ATOM 2225 N N . ASP A 1 289 ? -12.156 -27.266 -7.25 1 97.25 289 ASP A N 1
ATOM 2226 C CA . ASP A 1 289 ? -12.656 -26.031 -7.848 1 97.25 289 ASP A CA 1
ATOM 2227 C C . ASP A 1 289 ? -11.516 -25.234 -8.484 1 97.25 289 ASP A C 1
ATOM 2229 O O . ASP A 1 289 ? -10.453 -25.062 -7.883 1 97.25 289 ASP A O 1
ATOM 2233 N N . TYR A 1 290 ? -11.773 -24.812 -9.695 1 98 290 TYR A N 1
ATOM 2234 C CA . TYR A 1 290 ? -10.766 -24.078 -10.445 1 98 290 TYR A CA 1
ATOM 2235 C C . TYR A 1 290 ? -11.344 -22.797 -11.023 1 98 290 TYR A C 1
ATOM 2237 O O . TYR A 1 290 ? -12.555 -22.672 -11.203 1 98 290 TYR A O 1
ATOM 2245 N N . CYS A 1 291 ? -10.484 -21.875 -11.25 1 98.06 291 CYS A N 1
ATOM 2246 C CA . CYS A 1 291 ? -10.844 -20.656 -11.945 1 98.06 291 CYS A CA 1
ATOM 2247 C C . CYS A 1 291 ? -9.859 -20.359 -13.078 1 98.06 291 CYS A C 1
ATOM 2249 O O . CYS A 1 291 ? -8.656 -20.25 -12.852 1 98.06 291 CYS A O 1
ATOM 2251 N N . LEU A 1 292 ? -10.383 -20.281 -14.211 1 97.25 292 LEU A N 1
ATOM 2252 C CA . LEU A 1 292 ? -9.609 -19.906 -15.391 1 97.25 292 LEU A CA 1
ATOM 2253 C C . LEU A 1 292 ? -9.812 -18.438 -15.734 1 97.25 292 LEU A C 1
ATOM 2255 O O . LEU A 1 292 ? -10.945 -17.953 -15.758 1 97.25 292 LEU A O 1
ATOM 2259 N N . ILE A 1 293 ? -8.758 -17.781 -15.945 1 96.25 293 ILE A N 1
ATOM 2260 C CA . ILE A 1 293 ? -8.805 -16.406 -16.406 1 96.25 293 ILE A CA 1
ATOM 2261 C C . ILE A 1 293 ? -8.156 -16.297 -17.797 1 96.25 293 ILE A C 1
ATOM 2263 O O . ILE A 1 293 ? -6.957 -16.562 -17.938 1 96.25 293 ILE A O 1
ATOM 2267 N N . GLU A 1 294 ? -8.898 -15.898 -18.734 1 94.44 294 GLU A N 1
ATOM 2268 C CA . GLU A 1 294 ? -8.414 -15.727 -20.094 1 94.44 294 GLU A CA 1
ATOM 2269 C C . GLU A 1 294 ? -8.453 -14.266 -20.516 1 94.44 294 GLU A C 1
ATOM 2271 O O . GLU A 1 294 ? -9.438 -13.562 -20.266 1 94.44 294 GLU A O 1
ATOM 2276 N N . SER A 1 295 ? -7.387 -13.836 -21.094 1 91.38 295 SER A N 1
ATOM 2277 C CA . SER A 1 295 ? -7.332 -12.484 -21.656 1 91.38 295 SER A CA 1
ATOM 2278 C C . SER A 1 295 ? -7.527 -12.492 -23.156 1 91.38 295 SER A C 1
ATOM 2280 O O . SER A 1 295 ? -6.852 -13.242 -23.875 1 91.38 295 SER A O 1
ATOM 2282 N N . LEU A 1 296 ? -8.461 -11.648 -23.594 1 89.81 296 LEU A N 1
ATOM 2283 C CA . LEU A 1 296 ? -8.766 -11.516 -25.016 1 89.81 296 LEU A CA 1
ATOM 2284 C C . LEU A 1 296 ? -8.711 -10.055 -25.453 1 89.81 296 LEU A C 1
ATOM 2286 O O . LEU A 1 296 ? -9.07 -9.164 -24.688 1 89.81 296 LEU A O 1
ATOM 2290 N N . VAL A 1 297 ? -8.297 -9.945 -26.688 1 87.25 297 VAL A N 1
ATOM 2291 C CA . VAL A 1 297 ? -8.508 -8.641 -27.297 1 87.25 297 VAL A CA 1
ATOM 2292 C C . VAL A 1 297 ? -10 -8.406 -27.531 1 87.25 297 VAL A C 1
ATOM 2294 O O . VAL A 1 297 ? -10.719 -9.312 -27.953 1 87.25 297 VAL A O 1
ATOM 2297 N N . HIS A 1 298 ? -10.359 -7.191 -27.219 1 87.44 298 HIS A N 1
ATOM 2298 C CA . HIS A 1 298 ? -11.766 -6.887 -27.453 1 87.44 298 HIS A CA 1
ATOM 2299 C C . HIS A 1 298 ? -12.125 -7.066 -28.938 1 87.44 298 HIS A C 1
ATOM 2301 O O . HIS A 1 298 ? -11.328 -6.734 -29.812 1 87.44 298 HIS A O 1
ATOM 2307 N N . LYS A 1 299 ? -13.344 -7.438 -29.219 1 86.75 299 LYS A N 1
ATOM 2308 C CA . LYS A 1 299 ? -13.758 -7.793 -30.562 1 86.75 299 LYS A CA 1
ATOM 2309 C C . LYS A 1 299 ? -13.719 -6.574 -31.484 1 86.75 299 LYS A C 1
ATOM 2311 O O . LYS A 1 299 ? -13.539 -6.715 -32.688 1 86.75 299 LYS A O 1
ATOM 2316 N N . ASP A 1 300 ? -13.938 -5.41 -30.875 1 81.44 300 ASP A N 1
ATOM 2317 C CA . ASP A 1 300 ? -13.977 -4.188 -31.672 1 81.44 300 ASP A CA 1
ATOM 2318 C C . ASP A 1 300 ? -12.562 -3.711 -32 1 81.44 300 ASP A C 1
ATOM 2320 O O . ASP A 1 300 ? -12.383 -2.797 -32.812 1 81.44 300 ASP A O 1
ATOM 2324 N N . ASP A 1 301 ? -11.609 -4.309 -31.312 1 76.44 301 ASP A N 1
ATOM 2325 C CA . ASP A 1 301 ? -10.234 -3.928 -31.594 1 76.44 301 ASP A CA 1
ATOM 2326 C C . ASP A 1 301 ? -9.57 -4.922 -32.531 1 76.44 301 ASP A C 1
ATOM 2328 O O . ASP A 1 301 ? -9.953 -6.09 -32.594 1 76.44 301 ASP A O 1
ATOM 2332 N N . GLN A 1 302 ? -8.656 -4.387 -33.312 1 67.31 302 GLN A N 1
ATOM 2333 C CA . GLN A 1 302 ? -7.926 -5.266 -34.219 1 67.31 302 GLN A CA 1
ATOM 2334 C C . GLN A 1 302 ? -6.742 -5.922 -33.531 1 67.31 302 GLN A C 1
ATOM 2336 O O . GLN A 1 302 ? -5.867 -5.234 -33 1 67.31 302 GLN A O 1
ATOM 2341 N N . PRO A 1 303 ? -6.77 -7.188 -33.219 1 62.53 303 PRO A N 1
ATOM 2342 C CA . PRO A 1 303 ? -5.762 -7.883 -32.438 1 62.53 303 PRO A CA 1
ATOM 2343 C C . PRO A 1 303 ? -4.336 -7.547 -32.844 1 62.53 303 PRO A C 1
ATOM 2345 O O . PRO A 1 303 ? -3.436 -7.496 -32 1 62.53 303 PRO A O 1
ATOM 2348 N N . PHE A 1 304 ? -4.02 -7.355 -34.156 1 59.12 304 PHE A N 1
ATOM 2349 C CA . PHE A 1 304 ? -2.639 -7.352 -34.625 1 59.12 304 PHE A CA 1
ATOM 2350 C C . PHE A 1 304 ? -2.207 -5.949 -35.031 1 59.12 304 PHE A C 1
ATOM 2352 O O . PHE A 1 304 ? -1.125 -5.77 -35.594 1 59.12 304 PHE A O 1
ATOM 2359 N N . GLU A 1 305 ? -3.061 -5.066 -34.688 1 56.12 305 GLU A N 1
ATOM 2360 C CA . GLU A 1 305 ? -2.57 -3.754 -35.125 1 56.12 305 GLU A CA 1
ATOM 2361 C C . GLU A 1 305 ? -1.79 -3.074 -34 1 56.12 305 GLU A C 1
ATOM 2363 O O . GLU A 1 305 ? -2.168 -3.166 -32.812 1 56.12 305 GLU A O 1
ATOM 2368 N N . LEU A 1 306 ? -0.51 -2.889 -34.344 1 53.88 306 LEU A N 1
ATOM 2369 C CA . LEU A 1 306 ? 0.295 -2.062 -33.438 1 53.88 306 LEU A CA 1
ATOM 2370 C C . LEU A 1 306 ? -0.49 -0.842 -32.969 1 53.88 306 LEU A C 1
ATOM 2372 O O . LEU A 1 306 ? -0.973 -0.058 -33.812 1 53.88 306 LEU A O 1
ATOM 2376 N N . CYS A 1 307 ? -1.206 -1.073 -32 1 54.34 307 CYS A N 1
ATOM 2377 C CA . CYS A 1 307 ? -1.974 0.078 -31.531 1 54.34 307 CYS A CA 1
ATOM 2378 C C . CYS A 1 307 ? -1.136 0.958 -30.609 1 54.34 307 CYS A C 1
ATOM 2380 O O . CYS A 1 307 ? -0.429 0.453 -29.734 1 54.34 307 CYS A O 1
ATOM 2382 N N . HIS A 1 308 ? -0.786 2.242 -31.094 1 57.88 308 HIS A N 1
ATOM 2383 C CA . HIS A 1 308 ? -0.087 3.275 -30.344 1 57.88 308 HIS A CA 1
ATOM 2384 C C . HIS A 1 308 ? -0.938 3.779 -29.188 1 57.88 308 HIS A C 1
ATOM 2386 O O . HIS A 1 308 ? -0.617 4.801 -28.562 1 57.88 308 HIS A O 1
ATOM 2392 N N . GLY A 1 309 ? -1.824 2.859 -28.578 1 59.97 309 GLY A N 1
ATOM 2393 C CA . GLY A 1 309 ? -2.646 3.363 -27.484 1 59.97 309 GLY A CA 1
ATOM 2394 C C . GLY A 1 309 ? -3.211 2.262 -26.609 1 59.97 309 GLY A C 1
ATOM 2395 O O . GLY A 1 309 ? -2.795 1.106 -26.703 1 59.97 309 GLY A O 1
ATOM 2396 N N . PRO A 1 310 ? -4.02 2.75 -25.766 1 68.88 310 PRO A N 1
ATOM 2397 C CA . PRO A 1 310 ? -4.68 1.788 -24.875 1 68.88 310 PRO A CA 1
ATOM 2398 C C . PRO A 1 310 ? -5.527 0.771 -25.641 1 68.88 310 PRO A C 1
ATOM 2400 O O . PRO A 1 310 ? -6.145 1.112 -26.656 1 68.88 310 PRO A O 1
ATOM 2403 N N . ARG A 1 311 ? -5.312 -0.529 -25.391 1 76.06 311 ARG A N 1
ATOM 2404 C CA . ARG A 1 311 ? -6.098 -1.6 -25.984 1 76.06 311 ARG A CA 1
ATOM 2405 C C . ARG A 1 311 ? -7.191 -2.08 -25.031 1 76.06 311 ARG A C 1
ATOM 2407 O O . ARG A 1 311 ? -6.957 -2.215 -23.828 1 76.06 311 ARG A O 1
ATOM 2414 N N . ARG A 1 312 ? -8.273 -2.217 -25.672 1 82.25 312 ARG A N 1
ATOM 2415 C CA . ARG A 1 312 ? -9.367 -2.797 -24.906 1 82.25 312 ARG A CA 1
ATOM 2416 C C . ARG A 1 312 ? -9.234 -4.312 -24.812 1 82.25 312 ARG A C 1
ATOM 2418 O O . ARG A 1 312 ? -8.93 -4.973 -25.812 1 82.25 312 ARG A O 1
ATOM 2425 N N . ARG A 1 313 ? -9.344 -4.82 -23.656 1 86.69 313 ARG A N 1
ATOM 2426 C CA . ARG A 1 313 ? -9.25 -6.254 -23.391 1 86.69 313 ARG A CA 1
ATOM 2427 C C . ARG A 1 313 ? -10.477 -6.754 -22.641 1 86.69 313 ARG A C 1
ATOM 2429 O O . ARG A 1 313 ? -11.164 -5.98 -21.969 1 86.69 313 ARG A O 1
ATOM 2436 N N . VAL A 1 314 ? -10.695 -7.934 -22.891 1 91.12 314 VAL A N 1
ATOM 2437 C CA . VAL A 1 314 ? -11.742 -8.609 -22.125 1 91.12 314 VAL A CA 1
ATOM 2438 C C . VAL A 1 314 ? -11.141 -9.781 -21.344 1 91.12 314 VAL A C 1
ATOM 2440 O O . VAL A 1 314 ? -10.398 -10.586 -21.906 1 91.12 314 VAL A O 1
ATOM 2443 N N . LEU A 1 315 ? -11.391 -9.797 -20.078 1 93.19 315 LEU A N 1
ATOM 2444 C CA . LEU A 1 315 ? -11.016 -10.93 -19.234 1 93.19 315 LEU A CA 1
ATOM 2445 C C . LEU A 1 315 ? -12.195 -11.883 -19.047 1 93.19 315 LEU A C 1
ATOM 2447 O O . LEU A 1 315 ? -13.227 -11.492 -18.5 1 93.19 315 LEU A O 1
ATOM 2451 N N . TYR A 1 316 ? -11.984 -13 -19.516 1 94.12 316 TYR A N 1
ATOM 2452 C CA . TYR A 1 316 ? -12.992 -14.047 -19.359 1 94.12 316 TYR A CA 1
ATOM 2453 C C . TYR A 1 316 ? -12.641 -14.984 -18.219 1 94.12 316 TYR A C 1
ATOM 2455 O O . TYR A 1 316 ? -11.617 -15.672 -18.266 1 94.12 316 TYR A O 1
ATOM 2463 N N . MET A 1 317 ? -13.531 -15 -17.234 1 95.38 317 MET A N 1
ATOM 2464 C CA . MET A 1 317 ? -13.289 -15.82 -16.047 1 95.38 317 MET A CA 1
ATOM 2465 C C . MET A 1 317 ? -14.289 -16.969 -15.969 1 95.38 317 MET A C 1
ATOM 2467 O O . MET A 1 317 ? -15.5 -16.734 -16 1 95.38 317 MET A O 1
ATOM 2471 N N . THR A 1 318 ? -13.781 -18.109 -15.852 1 95.56 318 THR A N 1
ATOM 2472 C CA . THR A 1 318 ? -14.602 -19.312 -15.797 1 95.56 318 THR A CA 1
ATOM 2473 C C . THR A 1 318 ? -14.281 -20.125 -14.547 1 95.56 318 THR A C 1
ATOM 2475 O O . THR A 1 318 ? -13.156 -20.594 -14.375 1 95.56 318 THR A O 1
ATOM 2478 N N . ARG A 1 319 ? -15.227 -20.281 -13.75 1 96.75 319 ARG A N 1
ATOM 2479 C CA . ARG A 1 319 ? -15.117 -21.188 -12.609 1 96.75 319 ARG A CA 1
ATOM 2480 C C . ARG A 1 319 ? -15.727 -22.547 -12.93 1 96.75 319 ARG A C 1
ATOM 2482 O O . ARG A 1 319 ? -16.797 -22.625 -13.531 1 96.75 319 ARG A O 1
ATOM 2489 N N . PHE A 1 320 ? -15.086 -23.578 -12.508 1 96.75 320 PHE A N 1
ATOM 2490 C CA . PHE A 1 320 ? -15.602 -24.906 -12.812 1 96.75 320 PHE A CA 1
ATOM 2491 C C . PHE A 1 320 ? -15.062 -25.938 -11.82 1 96.75 320 PHE A C 1
ATOM 2493 O O . PHE A 1 320 ? -14.141 -25.641 -11.055 1 96.75 320 PHE A O 1
ATOM 2500 N N . VAL A 1 321 ? -15.656 -27.047 -11.82 1 97.25 321 VAL A N 1
ATOM 2501 C CA . VAL A 1 321 ? -15.25 -28.172 -11 1 97.25 321 VAL A CA 1
ATOM 2502 C C . VAL A 1 321 ? -14.805 -29.328 -11.898 1 97.25 321 VAL A C 1
ATOM 2504 O O . VAL A 1 321 ? -15.438 -29.609 -12.914 1 97.25 321 VAL A O 1
ATOM 2507 N N . LEU A 1 322 ? -13.75 -29.938 -11.523 1 98.06 322 LEU A N 1
ATOM 2508 C CA . LEU A 1 322 ? -13.258 -31.078 -12.281 1 98.06 322 LEU A CA 1
ATOM 2509 C C . LEU A 1 322 ? -13.641 -32.375 -11.609 1 98.06 322 LEU A C 1
ATOM 2511 O O . LEU A 1 322 ? -13.578 -32.5 -10.383 1 98.06 322 LEU A O 1
ATOM 2515 N N . LYS A 1 323 ? -14.016 -33.344 -12.453 1 97.44 323 LYS A N 1
ATOM 2516 C CA . LYS A 1 323 ? -14.32 -34.688 -11.961 1 97.44 323 LYS A CA 1
ATOM 2517 C C . LYS A 1 323 ? -14.102 -35.719 -13.047 1 97.44 323 LYS A C 1
ATOM 2519 O O . LYS A 1 323 ? -14.156 -35.406 -14.234 1 97.44 323 LYS A O 1
ATOM 2524 N N . TYR A 1 324 ? -13.828 -36.875 -12.555 1 96.56 324 TYR A N 1
ATOM 2525 C CA . TYR A 1 324 ? -13.867 -38 -13.477 1 96.56 324 TYR A CA 1
ATOM 2526 C C . TYR A 1 324 ? -15.297 -38.531 -13.641 1 96.56 324 TYR A C 1
ATOM 2528 O O . TYR A 1 324 ? -16.031 -38.656 -12.664 1 96.56 324 TYR A O 1
ATOM 2536 N N . ASP A 1 325 ? -15.617 -38.812 -14.844 1 95.56 325 ASP A N 1
ATOM 2537 C CA . ASP A 1 325 ? -16.938 -39.375 -15.062 1 95.56 325 ASP A CA 1
ATOM 2538 C C . ASP A 1 325 ? -16.891 -40.906 -14.969 1 95.56 325 ASP A C 1
ATOM 2540 O O . ASP A 1 325 ? -15.875 -41.469 -14.578 1 95.56 325 ASP A O 1
ATOM 2544 N N . LYS A 1 326 ? -18 -41.562 -15.312 1 94.5 326 LYS A N 1
ATOM 2545 C CA . LYS A 1 326 ? -18.141 -43 -15.156 1 94.5 326 LYS A CA 1
ATOM 2546 C C . LYS A 1 326 ? -17.156 -43.75 -16.047 1 94.5 326 LYS A C 1
ATOM 2548 O O . LYS A 1 326 ? -16.797 -44.906 -15.75 1 94.5 326 LYS A O 1
ATOM 2553 N N . ASN A 1 327 ? -16.766 -43.219 -17.125 1 95.31 327 ASN A N 1
ATOM 2554 C CA . ASN A 1 327 ? -15.836 -43.844 -18.062 1 95.31 327 ASN A CA 1
ATOM 2555 C C . ASN A 1 327 ? -14.383 -43.531 -17.703 1 95.31 327 ASN A C 1
ATOM 2557 O O . ASN A 1 327 ? -13.461 -43.938 -18.422 1 95.31 327 ASN A O 1
ATOM 2561 N N . GLY A 1 328 ? -14.219 -42.625 -16.688 1 95.5 328 GLY A N 1
ATOM 2562 C CA . GLY A 1 328 ? -12.875 -42.25 -16.281 1 95.5 328 GLY A CA 1
ATOM 2563 C C . GLY A 1 328 ? -12.352 -41.031 -17.016 1 95.5 328 GLY A C 1
ATOM 2564 O O . GLY A 1 328 ? -11.164 -40.719 -16.953 1 95.5 328 GLY A O 1
ATOM 2565 N N . ASP A 1 329 ? -13.258 -40.406 -17.719 1 96.44 329 ASP A N 1
ATOM 2566 C CA . ASP A 1 329 ? -12.859 -39.219 -18.453 1 96.44 329 ASP A CA 1
ATOM 2567 C C . ASP A 1 329 ? -12.883 -38 -17.547 1 96.44 329 ASP A C 1
ATOM 2569 O O . ASP A 1 329 ? -13.789 -37.844 -16.734 1 96.44 329 ASP A O 1
ATOM 2573 N N . LEU A 1 330 ? -11.844 -37.188 -17.703 1 97.69 330 LEU A N 1
ATOM 2574 C CA . LEU A 1 330 ? -11.805 -35.938 -16.953 1 97.69 330 LEU A CA 1
ATOM 2575 C C . LEU A 1 330 ? -12.758 -34.906 -17.562 1 97.69 330 LEU A C 1
ATOM 2577 O O . LEU A 1 330 ? -12.617 -34.562 -18.734 1 97.69 330 LEU A O 1
ATOM 2581 N N . ARG A 1 331 ? -13.703 -34.438 -16.719 1 97.75 331 ARG A N 1
ATOM 2582 C CA . ARG A 1 331 ? -14.75 -33.531 -17.203 1 97.75 331 ARG A CA 1
ATOM 2583 C C . ARG A 1 331 ? -14.805 -32.25 -16.375 1 97.75 331 ARG A C 1
ATOM 2585 O O . ARG A 1 331 ? -14.578 -32.281 -15.164 1 97.75 331 ARG A O 1
ATOM 2592 N N . THR A 1 332 ? -15.148 -31.219 -17.094 1 95.81 332 THR A N 1
ATOM 2593 C CA . THR A 1 332 ? -15.445 -29.953 -16.438 1 95.81 332 THR A CA 1
ATOM 2594 C C . THR A 1 332 ? -16.938 -29.828 -16.141 1 95.81 332 THR A C 1
ATOM 2596 O O . THR A 1 332 ? -17.766 -30.031 -17.016 1 95.81 332 THR A O 1
ATOM 2599 N N . THR A 1 333 ? -17.25 -29.516 -14.914 1 95 333 THR A N 1
ATOM 2600 C CA . THR A 1 333 ? -18.641 -29.391 -14.516 1 95 333 THR A CA 1
ATOM 2601 C C . THR A 1 333 ? -18.891 -28.078 -13.781 1 95 333 THR A C 1
ATOM 2603 O O . THR A 1 333 ? -17.938 -27.359 -13.453 1 95 333 THR A O 1
ATOM 2606 N N . ARG A 1 334 ? -20.219 -27.656 -13.625 1 92.25 334 ARG A N 1
ATOM 2607 C CA . ARG A 1 334 ? -20.672 -26.484 -12.883 1 92.25 334 ARG A CA 1
ATOM 2608 C C . ARG A 1 334 ? -19.984 -25.219 -13.391 1 92.25 334 ARG A C 1
ATOM 2610 O O . ARG A 1 334 ? -19.438 -24.438 -12.602 1 92.25 334 ARG A O 1
ATOM 2617 N N . LEU A 1 335 ? -20.062 -25.062 -14.617 1 93.75 335 LEU A N 1
ATOM 2618 C CA . LEU A 1 335 ? -19.406 -23.938 -15.266 1 93.75 335 LEU A CA 1
ATOM 2619 C C . LEU A 1 335 ? -20.125 -22.641 -14.945 1 93.75 335 LEU A C 1
ATOM 2621 O O . LEU A 1 335 ? -21.344 -22.531 -15.125 1 93.75 335 LEU A O 1
ATOM 2625 N N . ARG A 1 336 ? -19.391 -21.75 -14.383 1 93.75 336 ARG A N 1
ATOM 2626 C CA . ARG A 1 336 ? -19.859 -20.375 -14.156 1 93.75 336 ARG A CA 1
ATOM 2627 C C . ARG A 1 336 ? -18.891 -19.375 -14.773 1 93.75 336 ARG A C 1
ATOM 2629 O O . ARG A 1 336 ? -17.672 -19.547 -14.719 1 93.75 336 ARG A O 1
ATOM 2636 N N . VAL A 1 337 ? -19.516 -18.375 -15.375 1 93.75 337 VAL A N 1
ATOM 2637 C CA . VAL A 1 337 ? -18.641 -17.5 -16.156 1 93.75 337 VAL A CA 1
ATOM 2638 C C . VAL A 1 337 ? -18.969 -16.047 -15.836 1 93.75 337 VAL A C 1
ATOM 2640 O O . VAL A 1 337 ? -20.094 -15.727 -15.422 1 93.75 337 VAL A O 1
ATOM 2643 N N . HIS A 1 338 ? -17.969 -15.258 -15.984 1 94 338 HIS A N 1
ATOM 2644 C CA . HIS A 1 338 ? -18.078 -13.812 -15.906 1 94 338 HIS A CA 1
ATOM 2645 C C . HIS A 1 338 ? -17 -13.125 -16.75 1 94 338 HIS A C 1
ATOM 2647 O O . HIS A 1 338 ? -15.93 -13.688 -16.969 1 94 338 HIS A O 1
ATOM 2653 N N . SER A 1 339 ? -17.406 -12.031 -17.297 1 93.88 339 SER A N 1
ATOM 2654 C CA . SER A 1 339 ? -16.422 -11.312 -18.109 1 93.88 339 SER A CA 1
ATOM 2655 C C . SER A 1 339 ? -16.266 -9.875 -17.641 1 93.88 339 SER A C 1
ATOM 2657 O O . SER A 1 339 ? -17.219 -9.258 -17.172 1 93.88 339 SER A O 1
ATOM 2659 N N . TYR A 1 340 ? -15.07 -9.43 -17.75 1 93.06 340 TYR A N 1
ATOM 2660 C CA . TYR A 1 340 ? -14.742 -8.047 -17.406 1 93.06 340 TYR A CA 1
ATOM 2661 C C . TYR A 1 340 ? -14.102 -7.336 -18.594 1 93.06 340 TYR A C 1
ATOM 2663 O O . TYR A 1 340 ? -13.281 -7.922 -19.312 1 93.06 340 TYR A O 1
ATOM 2671 N N . ASP A 1 341 ? -14.453 -6.129 -18.703 1 90.69 341 ASP A N 1
ATOM 2672 C CA . ASP A 1 341 ? -13.836 -5.258 -19.688 1 90.69 341 ASP A CA 1
ATOM 2673 C C . ASP A 1 341 ? -12.789 -4.344 -19.047 1 90.69 341 ASP A C 1
ATOM 2675 O O . ASP A 1 341 ? -13 -3.836 -17.953 1 90.69 341 ASP A O 1
ATOM 2679 N N . MET A 1 342 ? -11.688 -4.266 -19.766 1 84.19 342 MET A N 1
ATOM 2680 C CA . MET A 1 342 ? -10.664 -3.361 -19.25 1 84.19 342 MET A CA 1
ATOM 2681 C C . MET A 1 342 ? -9.891 -2.715 -20.406 1 84.19 342 MET A C 1
ATOM 2683 O O . MET A 1 342 ? -9.875 -3.238 -21.516 1 84.19 342 MET A O 1
ATOM 2687 N N . THR A 1 343 ? -9.344 -1.565 -20.031 1 79 343 THR A N 1
ATOM 2688 C CA . THR A 1 343 ? -8.438 -0.901 -20.953 1 79 343 THR A CA 1
ATOM 2689 C C . THR A 1 343 ? -7 -0.96 -20.438 1 79 343 THR A C 1
ATOM 2691 O O . THR A 1 343 ? -6.723 -0.534 -19.312 1 79 343 THR A O 1
ATOM 2694 N N . GLU A 1 344 ? -6.188 -1.6 -21.25 1 73.44 344 GLU A N 1
ATOM 2695 C CA . GLU A 1 344 ? -4.789 -1.737 -20.844 1 73.44 344 GLU A CA 1
ATOM 2696 C C . GLU A 1 344 ? -3.932 -0.635 -21.469 1 73.44 344 GLU A C 1
ATOM 2698 O O . GLU A 1 344 ? -4.09 -0.304 -22.641 1 73.44 344 GLU A O 1
ATOM 2703 N N . ALA A 1 345 ? -3.182 0.111 -20.562 1 60.84 345 ALA A N 1
ATOM 2704 C CA . ALA A 1 345 ? -2.338 1.218 -21 1 60.84 345 ALA A CA 1
ATOM 2705 C C . ALA A 1 345 ? -1.002 0.708 -21.547 1 60.84 345 ALA A C 1
ATOM 2707 O O . ALA A 1 345 ? -0.16 1.496 -21.984 1 60.84 345 ALA A O 1
ATOM 2708 N N . HIS A 1 346 ? -0.876 -0.378 -22.281 1 55.88 346 HIS A N 1
ATOM 2709 C CA . HIS A 1 346 ? 0.462 -0.854 -22.625 1 55.88 346 HIS A CA 1
ATOM 2710 C C . HIS A 1 346 ? 1.021 -0.119 -23.828 1 55.88 346 HIS A C 1
ATOM 2712 O O . HIS A 1 346 ? 0.315 0.078 -24.828 1 55.88 346 HIS A O 1
ATOM 2718 N N . ILE A 1 347 ? 2.102 0.692 -23.5 1 51.91 347 ILE A N 1
ATOM 2719 C CA . ILE A 1 347 ? 2.816 1.253 -24.641 1 51.91 347 ILE A CA 1
ATOM 2720 C C . ILE A 1 347 ? 3.436 0.127 -25.469 1 51.91 347 ILE A C 1
ATOM 2722 O O . ILE A 1 347 ? 3.537 0.23 -26.688 1 51.91 347 ILE A O 1
ATOM 2726 N N . PHE A 1 348 ? 4.059 -0.715 -24.672 1 48.41 348 PHE A N 1
ATOM 2727 C CA . PHE A 1 348 ? 4.801 -1.688 -25.453 1 48.41 348 PHE A CA 1
ATOM 2728 C C . PHE A 1 348 ? 3.994 -2.969 -25.641 1 48.41 348 PHE A C 1
ATOM 2730 O O . PHE A 1 348 ? 3.164 -3.309 -24.797 1 48.41 348 PHE A O 1
ATOM 2737 N N . ASN A 1 349 ? 3.908 -3.332 -26.859 1 43.47 349 ASN A N 1
ATOM 2738 C CA . ASN A 1 349 ? 3.279 -4.543 -27.375 1 43.47 349 ASN A CA 1
ATOM 2739 C C . ASN A 1 349 ? 3.508 -5.734 -26.453 1 43.47 349 ASN A C 1
ATOM 2741 O O . ASN A 1 349 ? 3.408 -6.887 -26.875 1 43.47 349 ASN A O 1
ATOM 2745 N N . ASP A 1 350 ? 4.262 -5.508 -25.516 1 46.97 350 ASP A N 1
ATOM 2746 C CA . ASP A 1 350 ? 4.426 -6.812 -24.875 1 46.97 350 ASP A CA 1
ATOM 2747 C C . ASP A 1 350 ? 3.076 -7.387 -24.453 1 46.97 350 ASP A C 1
ATOM 2749 O O . ASP A 1 350 ? 2.502 -6.957 -23.453 1 46.97 350 ASP A O 1
ATOM 2753 N N . ILE A 1 351 ? 2.332 -7.793 -25.516 1 43.12 351 ILE A N 1
ATOM 2754 C CA . ILE A 1 351 ? 1.059 -8.492 -25.641 1 43.12 351 ILE A CA 1
ATOM 2755 C C . ILE A 1 351 ? 0.93 -9.539 -24.547 1 43.12 351 ILE A C 1
ATOM 2757 O O . ILE A 1 351 ? -0.169 -10.023 -24.266 1 43.12 351 ILE A O 1
ATOM 2761 N N . CYS A 1 352 ? 1.992 -10.453 -24.5 1 50.22 352 CYS A N 1
ATOM 2762 C CA . CYS A 1 352 ? 1.752 -11.766 -23.906 1 50.22 352 CYS A CA 1
ATOM 2763 C C . CYS A 1 352 ? 1.338 -11.648 -22.453 1 50.22 352 CYS A C 1
ATOM 2765 O O . CYS A 1 352 ? 2.189 -11.508 -21.562 1 50.22 352 CYS A O 1
ATOM 2767 N N . SER A 1 353 ? 0.102 -11.102 -22.219 1 65.06 353 SER A N 1
ATOM 2768 C CA . SER A 1 353 ? -0.289 -10.594 -20.906 1 65.06 353 SER A CA 1
ATOM 2769 C C . SER A 1 353 ? -1.026 -11.656 -20.094 1 65.06 353 SER A C 1
ATOM 2771 O O . SER A 1 353 ? -2.258 -11.656 -20.047 1 65.06 353 SER A O 1
ATOM 2773 N N . THR A 1 354 ? -0.206 -12.992 -20 1 80.69 354 THR A N 1
ATOM 2774 C CA . THR A 1 354 ? -0.864 -13.906 -19.078 1 80.69 354 THR A CA 1
ATOM 2775 C C . THR A 1 354 ? -1.363 -13.156 -17.844 1 80.69 354 THR A C 1
ATOM 2777 O O . THR A 1 354 ? -0.591 -12.469 -17.172 1 80.69 354 THR A O 1
ATOM 2780 N N . PRO A 1 355 ? -2.562 -13.336 -17.797 1 90.62 355 PRO A N 1
ATOM 2781 C CA . PRO A 1 355 ? -3.096 -12.656 -16.609 1 90.62 355 PRO A CA 1
ATOM 2782 C C . PRO A 1 355 ? -2.4 -13.086 -15.328 1 90.62 355 PRO A C 1
ATOM 2784 O O . PRO A 1 355 ? -2.055 -14.266 -15.172 1 90.62 355 PRO A O 1
ATOM 2787 N N . VAL A 1 356 ? -2.176 -12.164 -14.508 1 91.88 356 VAL A N 1
ATOM 2788 C CA . VAL A 1 356 ? -1.615 -12.414 -13.188 1 91.88 356 VAL A CA 1
ATOM 2789 C C . VAL A 1 356 ? -2.732 -12.422 -12.148 1 91.88 356 VAL A C 1
ATOM 2791 O O . VAL A 1 356 ? -3.465 -11.445 -12 1 91.88 356 VAL A O 1
ATOM 2794 N N . ALA A 1 357 ? -2.863 -13.555 -11.484 1 95.81 357 ALA A N 1
ATOM 2795 C CA . ALA A 1 357 ? -3.934 -13.68 -10.492 1 95.81 357 ALA A CA 1
ATOM 2796 C C . ALA A 1 357 ? -3.523 -14.609 -9.352 1 95.81 357 ALA A C 1
ATOM 2798 O O . ALA A 1 357 ? -2.676 -15.492 -9.539 1 95.81 357 ALA A O 1
ATOM 2799 N N . PHE A 1 358 ? -4.109 -14.406 -8.219 1 96.31 358 PHE A N 1
ATOM 2800 C CA . PHE A 1 358 ? -3.834 -15.188 -7.023 1 96.31 358 PHE A CA 1
ATOM 2801 C C . PHE A 1 358 ? -5.129 -15.547 -6.301 1 96.31 358 PHE A C 1
ATOM 2803 O O . PHE A 1 358 ? -6.082 -14.766 -6.305 1 96.31 358 PHE A O 1
ATOM 2810 N N . TRP A 1 359 ? -5.18 -16.719 -5.766 1 96.56 359 TRP A N 1
ATOM 2811 C CA . TRP A 1 359 ? -6.246 -17.109 -4.855 1 96.56 359 TRP A CA 1
ATOM 2812 C C . TRP A 1 359 ? -5.809 -16.969 -3.402 1 96.56 359 TRP A C 1
ATOM 2814 O O . TRP A 1 359 ? -4.945 -17.719 -2.928 1 96.56 359 TRP A O 1
ATOM 2824 N N . MET A 1 360 ? -6.375 -15.984 -2.756 1 93 360 MET A N 1
ATOM 2825 C CA . MET A 1 360 ? -5.934 -15.656 -1.405 1 93 360 MET A CA 1
ATOM 2826 C C . MET A 1 360 ? -7.078 -15.062 -0.588 1 93 360 MET A C 1
ATOM 2828 O O . MET A 1 360 ? -8.055 -14.562 -1.15 1 93 360 MET A O 1
ATOM 2832 N N . MET B 1 1 ? -18.484 12.109 -58.25 1 22.03 1 MET B N 1
ATOM 2833 C CA . MET B 1 1 ? -18.859 12.875 -57.062 1 22.03 1 MET B CA 1
ATOM 2834 C C . MET B 1 1 ? -18.75 12.023 -55.812 1 22.03 1 MET B C 1
ATOM 2836 O O . MET B 1 1 ? -19.484 11.055 -55.625 1 22.03 1 MET B O 1
ATOM 2840 N N . SER B 1 2 ? -17.625 11.883 -55.25 1 22.88 2 SER B N 1
ATOM 2841 C CA . SER B 1 2 ? -17.188 10.844 -54.312 1 22.88 2 SER B CA 1
ATOM 2842 C C . SER B 1 2 ? -17.797 11.023 -52.938 1 22.88 2 SER B C 1
ATOM 2844 O O . SER B 1 2 ? -17.766 12.125 -52.375 1 22.88 2 SER B O 1
ATOM 2846 N N . LYS B 1 3 ? -18.828 10.219 -52.562 1 27.25 3 LYS B N 1
ATOM 2847 C CA . LYS B 1 3 ? -19.703 10.391 -51.406 1 27.25 3 LYS B CA 1
ATOM 2848 C C . LYS B 1 3 ? -18.891 10.492 -50.125 1 27.25 3 LYS B C 1
ATOM 2850 O O . LYS B 1 3 ? -18.094 9.609 -49.812 1 27.25 3 LYS B O 1
ATOM 2855 N N . ARG B 1 4 ? -18.719 11.695 -49.625 1 28.22 4 ARG B N 1
ATOM 2856 C CA . ARG B 1 4 ? -18.047 12.117 -48.375 1 28.22 4 ARG B CA 1
ATOM 2857 C C . ARG B 1 4 ? -18.578 11.352 -47.188 1 28.22 4 ARG B C 1
ATOM 2859 O O . ARG B 1 4 ? -19.781 11.406 -46.875 1 28.22 4 ARG B O 1
ATOM 2866 N N . GLN B 1 5 ? -18.047 10.266 -47 1 26.7 5 GLN B N 1
ATOM 2867 C CA . GLN B 1 5 ? -18.531 9.375 -45.969 1 26.7 5 GLN B CA 1
ATOM 2868 C C . GLN B 1 5 ? -18.625 10.109 -44.625 1 26.7 5 GLN B C 1
ATOM 2870 O O . GLN B 1 5 ? -17.688 10.773 -44.188 1 26.7 5 GLN B O 1
ATOM 2875 N N . TYR B 1 6 ? -19.766 10.609 -44.281 1 26.47 6 TYR B N 1
ATOM 2876 C CA . TYR B 1 6 ? -20.188 11.289 -43.062 1 26.47 6 TYR B CA 1
ATOM 2877 C C . TYR B 1 6 ? -19.656 10.57 -41.812 1 26.47 6 TYR B C 1
ATOM 2879 O O . TYR B 1 6 ? -19.891 9.375 -41.625 1 26.47 6 TYR B O 1
ATOM 2887 N N . MET B 1 7 ? -18.484 10.898 -41.438 1 25.2 7 MET B N 1
ATOM 2888 C CA . MET B 1 7 ? -17.797 10.43 -40.25 1 25.2 7 MET B CA 1
ATOM 2889 C C . MET B 1 7 ? -18.656 10.609 -39 1 25.2 7 MET B C 1
ATOM 2891 O O . MET B 1 7 ? -19.031 11.727 -38.656 1 25.2 7 MET B O 1
ATOM 2895 N N . LEU B 1 8 ? -19.562 9.773 -38.875 1 26.75 8 LEU B N 1
ATOM 2896 C CA . LEU B 1 8 ? -20.484 9.797 -37.75 1 26.75 8 LEU B CA 1
ATOM 2897 C C . LEU B 1 8 ? -19.75 10.086 -36.438 1 26.75 8 LEU B C 1
ATOM 2899 O O . LEU B 1 8 ? -18.844 9.352 -36.062 1 26.75 8 LEU B O 1
ATOM 2903 N N . GLN B 1 9 ? -19.609 11.328 -36.156 1 26.55 9 GLN B N 1
ATOM 2904 C CA . GLN B 1 9 ? -19.109 11.891 -34.906 1 26.55 9 GLN B CA 1
ATOM 2905 C C . GLN B 1 9 ? -19.812 11.258 -33.719 1 26.55 9 GLN B C 1
ATOM 2907 O O . GLN B 1 9 ? -21.031 11.25 -33.625 1 26.55 9 GLN B O 1
ATOM 2912 N N . PRO B 1 10 ? -19.328 10.164 -33.312 1 27.73 10 PRO B N 1
ATOM 2913 C CA . PRO B 1 10 ? -20.109 9.578 -32.219 1 27.73 10 PRO B CA 1
ATOM 2914 C C . PRO B 1 10 ? -20.547 10.617 -31.172 1 27.73 10 PRO B C 1
ATOM 2916 O O . PRO B 1 10 ? -19.781 11.523 -30.844 1 27.73 10 PRO B O 1
ATOM 2919 N N . CYS B 1 11 ? -21.688 11.195 -31.281 1 27.38 11 CYS B N 1
ATOM 2920 C CA . CYS B 1 11 ? -22.391 12.086 -30.359 1 27.38 11 CYS B CA 1
ATOM 2921 C C . CYS B 1 11 ? -22.25 11.594 -28.922 1 27.38 11 CYS B C 1
ATOM 2923 O O . CYS B 1 11 ? -23.031 10.75 -28.484 1 27.38 11 CYS B O 1
ATOM 2925 N N . CYS B 1 12 ? -21.203 11.102 -28.641 1 26.27 12 CYS B N 1
ATOM 2926 C CA . CYS B 1 12 ? -21.016 10.688 -27.25 1 26.27 12 CYS B CA 1
ATOM 2927 C C . CYS B 1 12 ? -21.453 11.781 -26.281 1 26.27 12 CYS B C 1
ATOM 2929 O O . CYS B 1 12 ? -20.766 12.797 -26.141 1 26.27 12 CYS B O 1
ATOM 2931 N N . HIS B 1 13 ? -22.578 12.258 -26.406 1 27.75 13 HIS B N 1
ATOM 2932 C CA . HIS B 1 13 ? -23.234 13.086 -25.391 1 27.75 13 HIS B CA 1
ATOM 2933 C C . HIS B 1 13 ? -22.953 12.562 -23.984 1 27.75 13 HIS B C 1
ATOM 2935 O O . HIS B 1 13 ? -23.734 11.758 -23.453 1 27.75 13 HIS B O 1
ATOM 2941 N N . THR B 1 14 ? -21.938 11.938 -23.766 1 28.45 14 THR B N 1
ATOM 2942 C CA . THR B 1 14 ? -21.719 11.758 -22.328 1 28.45 14 THR B CA 1
ATOM 2943 C C . THR B 1 14 ? -21.891 13.078 -21.594 1 28.45 14 THR B C 1
ATOM 2945 O O . THR B 1 14 ? -21.203 14.055 -21.891 1 28.45 14 THR B O 1
ATOM 2948 N N . ALA B 1 15 ? -23.078 13.469 -21.219 1 31.11 15 ALA B N 1
ATOM 2949 C CA . ALA B 1 15 ? -23.297 14.516 -20.234 1 31.11 15 ALA B CA 1
ATOM 2950 C C . ALA B 1 15 ? -22.094 14.664 -19.297 1 31.11 15 ALA B C 1
ATOM 2952 O O . ALA B 1 15 ? -21.531 13.672 -18.859 1 31.11 15 ALA B O 1
ATOM 2953 N N . LYS B 1 16 ? -21.438 15.68 -19.406 1 33 16 LYS B N 1
ATOM 2954 C CA . LYS B 1 16 ? -20.359 16.188 -18.562 1 33 16 LYS B CA 1
ATOM 2955 C C . LYS B 1 16 ? -20.641 15.953 -17.094 1 33 16 LYS B C 1
ATOM 2957 O O . LYS B 1 16 ? -21.453 16.656 -16.484 1 33 16 LYS B O 1
ATOM 2962 N N . ARG B 1 17 ? -20.938 14.758 -16.688 1 34.75 17 ARG B N 1
ATOM 2963 C CA . ARG B 1 17 ? -21.047 14.703 -15.227 1 34.75 17 ARG B CA 1
ATOM 2964 C C . ARG B 1 17 ? -20.078 15.703 -14.578 1 34.75 17 ARG B C 1
ATOM 2966 O O . ARG B 1 17 ? -18.906 15.773 -14.945 1 34.75 17 ARG B O 1
ATOM 2973 N N . ARG B 1 18 ? -20.469 16.75 -14.141 1 36.69 18 ARG B N 1
ATOM 2974 C CA . ARG B 1 18 ? -19.656 17.734 -13.414 1 36.69 18 ARG B CA 1
ATOM 2975 C C . ARG B 1 18 ? -18.562 17.047 -12.617 1 36.69 18 ARG B C 1
ATOM 2977 O O . ARG B 1 18 ? -18.812 16.047 -11.93 1 36.69 18 ARG B O 1
ATOM 2984 N N . PRO B 1 19 ? -17.375 17.156 -12.945 1 41.66 19 PRO B N 1
ATOM 2985 C CA . PRO B 1 19 ? -16.297 16.516 -12.188 1 41.66 19 PRO B CA 1
ATOM 2986 C C . PRO B 1 19 ? -16.516 16.594 -10.68 1 41.66 19 PRO B C 1
ATOM 2988 O O . PRO B 1 19 ? -16.688 17.688 -10.133 1 41.66 19 PRO B O 1
ATOM 2991 N N . HIS B 1 20 ? -17.391 15.914 -10.055 1 44.69 20 HIS B N 1
ATOM 2992 C CA . HIS B 1 20 ? -17.516 15.914 -8.609 1 44.69 20 HIS B CA 1
ATOM 2993 C C . HIS B 1 20 ? -16.172 16.125 -7.93 1 44.69 20 HIS B C 1
ATOM 2995 O O . HIS B 1 20 ? -15.18 15.5 -8.297 1 44.69 20 HIS B O 1
ATOM 3001 N N . GLU B 1 21 ? -15.852 17.344 -7.668 1 54.25 21 GLU B N 1
ATOM 3002 C CA . GLU B 1 21 ? -14.633 17.578 -6.898 1 54.25 21 GLU B CA 1
ATOM 3003 C C . GLU B 1 21 ? -14.406 16.484 -5.867 1 54.25 21 GLU B C 1
ATOM 3005 O O . GLU B 1 21 ? -15.305 16.156 -5.09 1 54.25 21 GLU B O 1
ATOM 3010 N N . PRO B 1 22 ? -13.43 15.727 -5.977 1 66.19 22 PRO B N 1
ATOM 3011 C CA . PRO B 1 22 ? -13.227 14.617 -5.043 1 66.19 22 PRO B CA 1
ATOM 3012 C C . PRO B 1 22 ? -13.312 15.047 -3.582 1 66.19 22 PRO B C 1
ATOM 3014 O O . PRO B 1 22 ? -12.766 16.094 -3.207 1 66.19 22 PRO B O 1
ATOM 3017 N N . ARG B 1 23 ? -14.227 14.602 -2.82 1 83.31 23 ARG B N 1
ATOM 3018 C CA . ARG B 1 23 ? -14.422 14.844 -1.396 1 83.31 23 ARG B CA 1
ATOM 3019 C C . ARG B 1 23 ? -13.172 14.5 -0.603 1 83.31 23 ARG B C 1
ATOM 3021 O O . ARG B 1 23 ? -12.57 13.438 -0.812 1 83.31 23 ARG B O 1
ATOM 3028 N N . GLN B 1 24 ? -12.672 15.609 0.085 1 90.44 24 GLN B N 1
ATOM 3029 C CA . GLN B 1 24 ? -11.516 15.383 0.949 1 90.44 24 GLN B CA 1
ATOM 3030 C C . GLN B 1 24 ? -11.938 14.789 2.289 1 90.44 24 GLN B C 1
ATOM 3032 O O . GLN B 1 24 ? -13.094 14.938 2.705 1 90.44 24 GLN B O 1
ATOM 3037 N N . HIS B 1 25 ? -11.102 14.062 2.832 1 95.81 25 HIS B N 1
ATOM 3038 C CA . HIS B 1 25 ? -11.32 13.422 4.121 1 95.81 25 HIS B CA 1
ATOM 3039 C C . HIS B 1 25 ? -10.109 13.594 5.035 1 95.81 25 HIS B C 1
ATOM 3041 O O . HIS B 1 25 ? -9.031 13.977 4.574 1 95.81 25 HIS B O 1
ATOM 3047 N N . VAL B 1 26 ? -10.383 13.43 6.258 1 97.5 26 VAL B N 1
ATOM 3048 C CA . VAL B 1 26 ? -9.281 13.312 7.211 1 97.5 26 VAL B CA 1
ATOM 3049 C C . VAL B 1 26 ? -8.734 11.891 7.199 1 97.5 26 VAL B C 1
ATOM 3051 O O . VAL B 1 26 ? -9.5 10.922 7.316 1 97.5 26 VAL B O 1
ATOM 3054 N N . TYR B 1 27 ? -7.453 11.789 7.012 1 96.94 27 TYR B N 1
ATOM 3055 C CA . TYR B 1 27 ? -6.773 10.5 7.141 1 96.94 27 TYR B CA 1
ATOM 3056 C C . TYR B 1 27 ? -5.961 10.445 8.422 1 96.94 27 TYR B C 1
ATOM 3058 O O . TYR B 1 27 ? -5.008 11.203 8.602 1 96.94 27 TYR B O 1
ATOM 3066 N N . LEU B 1 28 ? -6.324 9.492 9.273 1 94.88 28 LEU B N 1
ATOM 3067 C CA . LEU B 1 28 ? -5.664 9.289 10.562 1 94.88 28 LEU B CA 1
ATOM 3068 C C . LEU B 1 28 ? -4.66 8.141 10.477 1 94.88 28 LEU B C 1
ATOM 3070 O O . LEU B 1 28 ? -4.984 7.066 9.969 1 94.88 28 LEU B O 1
ATOM 3074 N N . VAL B 1 29 ? -3.465 8.461 10.891 1 91.19 29 VAL B N 1
ATOM 3075 C CA . VAL B 1 29 ? -2.475 7.395 11.008 1 91.19 29 VAL B CA 1
ATOM 3076 C C . VAL B 1 29 ? -2.387 6.934 12.461 1 91.19 29 VAL B C 1
ATOM 3078 O O . VAL B 1 29 ? -2.025 7.715 13.344 1 91.19 29 VAL B O 1
ATOM 3081 N N . VAL B 1 30 ? -2.707 5.703 12.734 1 86.69 30 VAL B N 1
ATOM 3082 C CA . VAL B 1 30 ? -2.762 5.234 14.117 1 86.69 30 VAL B CA 1
ATOM 3083 C C . VAL B 1 30 ? -1.98 3.928 14.25 1 86.69 30 VAL B C 1
ATOM 3085 O O . VAL B 1 30 ? -1.953 3.117 13.32 1 86.69 30 VAL B O 1
ATOM 3088 N N . ASP B 1 31 ? -1.356 3.836 15.336 1 79.81 31 ASP B N 1
ATOM 3089 C CA . ASP B 1 31 ? -0.698 2.576 15.672 1 79.81 31 ASP B CA 1
ATOM 3090 C C . ASP B 1 31 ? -1.67 1.613 16.344 1 79.81 31 ASP B C 1
ATOM 3092 O O . ASP B 1 31 ? -1.911 1.713 17.562 1 79.81 31 ASP B O 1
ATOM 3096 N N . ASP B 1 32 ? -2.43 0.794 15.625 1 68.88 32 ASP B N 1
ATOM 3097 C CA . ASP B 1 32 ? -3.441 -0.065 16.234 1 68.88 32 ASP B CA 1
ATOM 3098 C C . ASP B 1 32 ? -2.908 -1.482 16.438 1 68.88 32 ASP B C 1
ATOM 3100 O O . ASP B 1 32 ? -3.684 -2.439 16.5 1 68.88 32 ASP B O 1
ATOM 3104 N N . TRP B 1 33 ? -1.671 -1.752 16.875 1 57.34 33 TRP B N 1
ATOM 3105 C CA . TRP B 1 33 ? -1.036 -2.949 17.422 1 57.34 33 TRP B CA 1
ATOM 3106 C C . TRP B 1 33 ? -1.072 -4.09 16.406 1 57.34 33 TRP B C 1
ATOM 3108 O O . TRP B 1 33 ? -0.314 -5.055 16.516 1 57.34 33 TRP B O 1
ATOM 3118 N N . GLU B 1 34 ? -2.041 -4.152 15.609 1 57.59 34 GLU B N 1
ATOM 3119 C CA . GLU B 1 34 ? -2.172 -5.387 14.844 1 57.59 34 GLU B CA 1
ATOM 3120 C C . GLU B 1 34 ? -0.972 -5.598 13.922 1 57.59 34 GLU B C 1
ATOM 3122 O O . GLU B 1 34 ? -0.362 -6.668 13.922 1 57.59 34 GLU B O 1
ATOM 3127 N N . ARG B 1 35 ? -0.654 -4.695 13.188 1 66.19 35 ARG B N 1
ATOM 3128 C CA . ARG B 1 35 ? 0.408 -4.898 12.211 1 66.19 35 ARG B CA 1
ATOM 3129 C C . ARG B 1 35 ? 0.932 -3.564 11.688 1 66.19 35 ARG B C 1
ATOM 3131 O O . ARG B 1 35 ? 0.852 -3.289 10.484 1 66.19 35 ARG B O 1
ATOM 3138 N N . GLY B 1 36 ? 1.536 -2.684 12.781 1 77.44 36 GLY B N 1
ATOM 3139 C CA . GLY B 1 36 ? 2.082 -1.421 12.312 1 77.44 36 GLY B CA 1
ATOM 3140 C C . GLY B 1 36 ? 1.091 -0.275 12.391 1 77.44 36 GLY B C 1
ATOM 3141 O O . GLY B 1 36 ? 0.336 -0.166 13.359 1 77.44 36 GLY B O 1
ATOM 3142 N N . TYR B 1 37 ? 1.127 0.669 11.43 1 85 37 TYR B N 1
ATOM 3143 C CA . TYR B 1 37 ? 0.281 1.858 11.438 1 85 37 TYR B CA 1
ATOM 3144 C C . TYR B 1 37 ? -0.841 1.736 10.414 1 85 37 TYR B C 1
ATOM 3146 O O . TYR B 1 37 ? -0.596 1.411 9.25 1 85 37 TYR B O 1
ATOM 3154 N N . SER B 1 38 ? -2.018 1.908 10.898 1 89.44 38 SER B N 1
ATOM 3155 C CA . SER B 1 38 ? -3.156 1.923 9.984 1 89.44 38 SER B CA 1
ATOM 3156 C C . SER B 1 38 ? -3.52 3.348 9.578 1 89.44 38 SER B C 1
ATOM 3158 O O . SER B 1 38 ? -3.455 4.266 10.398 1 89.44 38 SER B O 1
ATOM 3160 N N . VAL B 1 39 ? -3.818 3.523 8.367 1 93.06 39 VAL B N 1
ATOM 3161 C CA . VAL B 1 39 ? -4.387 4.781 7.891 1 93.06 39 VAL B CA 1
ATOM 3162 C C . VAL B 1 39 ? -5.906 4.664 7.816 1 93.06 39 VAL B C 1
ATOM 3164 O O . VAL B 1 39 ? -6.434 3.834 7.07 1 93.06 39 VAL B O 1
ATOM 3167 N N . ARG B 1 40 ? -6.574 5.461 8.602 1 95 40 ARG B N 1
ATOM 3168 C CA . ARG B 1 40 ? -8.031 5.438 8.672 1 95 40 ARG B CA 1
ATOM 3169 C C . ARG B 1 40 ? -8.633 6.676 8.008 1 95 40 ARG B C 1
ATOM 3171 O O . ARG B 1 40 ? -8.188 7.797 8.258 1 95 40 ARG B O 1
ATOM 3178 N N . LYS B 1 41 ? -9.594 6.398 7.129 1 95.62 41 LYS B N 1
ATOM 3179 C CA . LYS B 1 41 ? -10.328 7.492 6.496 1 95.62 41 LYS B CA 1
ATOM 3180 C C . LYS B 1 41 ? -11.523 7.91 7.34 1 95.62 41 LYS B C 1
ATOM 3182 O O . LYS B 1 41 ? -12.414 7.098 7.609 1 95.62 41 LYS B O 1
ATOM 3187 N N . VAL B 1 42 ? -11.562 9.172 7.758 1 96.19 42 VAL B N 1
ATOM 3188 C CA . VAL B 1 42 ? -12.625 9.672 8.625 1 96.19 42 VAL B CA 1
ATOM 3189 C C . VAL B 1 42 ? -13.453 10.711 7.867 1 96.19 42 VAL B C 1
ATOM 3191 O O . VAL B 1 42 ? -12.906 11.641 7.273 1 96.19 42 VAL B O 1
ATOM 3194 N N . ASP B 1 43 ? -14.719 10.492 7.891 1 94.12 43 ASP B N 1
ATOM 3195 C CA . ASP B 1 43 ? -15.633 11.492 7.336 1 94.12 43 ASP B CA 1
ATOM 3196 C C . ASP B 1 43 ? -16.062 12.492 8.406 1 94.12 43 ASP B C 1
ATOM 3198 O O . ASP B 1 43 ? -16.906 12.172 9.258 1 94.12 43 ASP B O 1
ATOM 3202 N N . VAL B 1 44 ? -15.633 13.672 8.281 1 93.69 44 VAL B N 1
ATOM 3203 C CA . VAL B 1 44 ? -15.859 14.656 9.328 1 93.69 44 VAL B CA 1
ATOM 3204 C C . VAL B 1 44 ? -17.25 15.281 9.164 1 93.69 44 VAL B C 1
ATOM 3206 O O . VAL B 1 44 ? -17.734 15.969 10.062 1 93.69 44 VAL B O 1
ATOM 3209 N N . ASP B 1 45 ? -17.922 15.023 8.102 1 90.19 45 ASP B N 1
ATOM 3210 C CA . ASP B 1 45 ? -19.234 15.609 7.848 1 90.19 45 ASP B CA 1
ATOM 3211 C C . ASP B 1 45 ? -20.312 14.891 8.641 1 90.19 45 ASP B C 1
ATOM 3213 O O . ASP B 1 45 ? -21.422 15.414 8.797 1 90.19 45 ASP B O 1
ATOM 3217 N N . VAL B 1 46 ? -19.938 13.766 9.141 1 89.06 46 VAL B N 1
ATOM 3218 C CA . VAL B 1 46 ? -20.984 12.984 9.812 1 89.06 46 VAL B CA 1
ATOM 3219 C C . VAL B 1 46 ? -20.906 13.203 11.32 1 89.06 46 VAL B C 1
ATOM 3221 O O . VAL B 1 46 ? -21.656 12.602 12.078 1 89.06 46 VAL B O 1
ATOM 3224 N N . PHE B 1 47 ? -20.078 14.094 11.766 1 90.69 47 PHE B N 1
ATOM 3225 C CA . PHE B 1 47 ? -19.953 14.352 13.195 1 90.69 47 PHE B CA 1
ATOM 3226 C C . PHE B 1 47 ? -21.219 14.969 13.758 1 90.69 47 PHE B C 1
ATOM 3228 O O . PHE B 1 47 ? -21.938 15.688 13.055 1 90.69 47 PHE B O 1
ATOM 3235 N N . ASP B 1 48 ? -21.453 14.641 14.977 1 83.69 48 ASP B N 1
ATOM 3236 C CA . ASP B 1 48 ? -22.641 15.148 15.648 1 83.69 48 ASP B CA 1
ATOM 3237 C C . ASP B 1 48 ? -22.359 16.469 16.359 1 83.69 48 ASP B C 1
ATOM 3239 O O . ASP B 1 48 ? -21.219 16.766 16.688 1 83.69 48 ASP B O 1
ATOM 3243 N N . SER B 1 49 ? -23.484 17.156 16.516 1 81.75 49 SER B N 1
ATOM 3244 C CA . SER B 1 49 ? -23.344 18.375 17.297 1 81.75 49 SER B CA 1
ATOM 3245 C C . SER B 1 49 ? -22.984 18.078 18.75 1 81.75 49 SER B C 1
ATOM 3247 O O . SER B 1 49 ? -23.453 17.094 19.328 1 81.75 49 SER B O 1
ATOM 3249 N N . TYR B 1 50 ? -22.031 18.797 19.219 1 71.25 50 TYR B N 1
ATOM 3250 C CA . TYR B 1 50 ? -21.531 18.578 20.578 1 71.25 50 TYR B CA 1
ATOM 3251 C C . TYR B 1 50 ? -22.625 18.828 21.609 1 71.25 50 TYR B C 1
ATOM 3253 O O . TYR B 1 50 ? -23.188 19.922 21.688 1 71.25 50 TYR B O 1
ATOM 3261 N N . ALA B 1 51 ? -23.078 17.781 22.266 1 64.25 51 ALA B N 1
ATOM 3262 C CA . ALA B 1 51 ? -24.125 17.906 23.266 1 64.25 51 ALA B CA 1
ATOM 3263 C C . ALA B 1 51 ? -23.609 17.562 24.656 1 64.25 51 ALA B C 1
ATOM 3265 O O . ALA B 1 51 ? -24.359 17.062 25.5 1 64.25 51 ALA B O 1
ATOM 3266 N N . GLY B 1 52 ? -22.344 17.828 24.906 1 67.31 52 GLY B N 1
ATOM 3267 C CA . GLY B 1 52 ? -21.828 17.609 26.25 1 67.31 52 GLY B CA 1
ATOM 3268 C C . GLY B 1 52 ? -21.719 16.125 26.609 1 67.31 52 GLY B C 1
ATOM 3269 O O . GLY B 1 52 ? -21.594 15.781 27.781 1 67.31 52 GLY B O 1
ATOM 3270 N N . ALA B 1 53 ? -21.859 15.281 25.688 1 63.91 53 ALA B N 1
ATOM 3271 C CA . ALA B 1 53 ? -21.891 13.844 25.953 1 63.91 53 ALA B CA 1
ATOM 3272 C C . ALA B 1 53 ? -20.5 13.336 26.344 1 63.91 53 ALA B C 1
ATOM 3274 O O . ALA B 1 53 ? -19.5 13.992 26.078 1 63.91 53 ALA B O 1
ATOM 3275 N N . ASP B 1 54 ? -20.516 12.297 27.203 1 76.56 54 ASP B N 1
ATOM 3276 C CA . ASP B 1 54 ? -19.297 11.617 27.594 1 76.56 54 ASP B CA 1
ATOM 3277 C C . ASP B 1 54 ? -18.594 11.023 26.375 1 76.56 54 ASP B C 1
ATOM 3279 O O . ASP B 1 54 ? -19.062 10.055 25.797 1 76.56 54 ASP B O 1
ATOM 3283 N N . LEU B 1 55 ? -17.516 11.555 26.047 1 76.94 55 LEU B N 1
ATOM 3284 C CA . LEU B 1 55 ? -16.781 11.227 24.828 1 76.94 55 LEU B CA 1
ATOM 3285 C C . LEU B 1 55 ? -16.234 9.805 24.891 1 76.94 55 LEU B C 1
ATOM 3287 O O . LEU B 1 55 ? -16.047 9.156 23.859 1 76.94 55 LEU B O 1
ATOM 3291 N N . ASP B 1 56 ? -16.047 9.273 26.078 1 82.62 56 ASP B N 1
ATOM 3292 C CA . ASP B 1 56 ? -15.531 7.914 26.219 1 82.62 56 ASP B CA 1
ATOM 3293 C C . ASP B 1 56 ? -16.641 6.883 26 1 82.62 56 ASP B C 1
ATOM 3295 O O . ASP B 1 56 ? -16.438 5.871 25.328 1 82.62 56 ASP B O 1
ATOM 3299 N N . GLU B 1 57 ? -17.75 7.219 26.547 1 81.69 57 GLU B N 1
ATOM 3300 C CA . GLU B 1 57 ? -18.875 6.285 26.469 1 81.69 57 GLU B CA 1
ATOM 3301 C C . GLU B 1 57 ? -19.438 6.207 25.047 1 81.69 57 GLU B C 1
ATOM 3303 O O . GLU B 1 57 ? -19.922 5.16 24.625 1 81.69 57 GLU B O 1
ATOM 3308 N N . GLN B 1 58 ? -19.297 7.207 24.375 1 85.56 58 GLN B N 1
ATOM 3309 C CA . GLN B 1 58 ? -19.891 7.262 23.047 1 85.56 58 GLN B CA 1
ATOM 3310 C C . GLN B 1 58 ? -18.859 6.934 21.969 1 85.56 58 GLN B C 1
ATOM 3312 O O . GLN B 1 58 ? -19.188 6.922 20.781 1 85.56 58 GLN B O 1
ATOM 3317 N N . ALA B 1 59 ? -17.703 6.691 22.422 1 91.56 59 ALA B N 1
ATOM 3318 C CA . ALA B 1 59 ? -16.656 6.469 21.438 1 91.56 59 ALA B CA 1
ATOM 3319 C C . ALA B 1 59 ? -16.938 5.23 20.594 1 91.56 59 ALA B C 1
ATOM 3321 O O . ALA B 1 59 ? -17.312 4.184 21.125 1 91.56 59 ALA B O 1
ATOM 3322 N N . GLU B 1 60 ? -16.844 5.422 19.359 1 92.31 60 GLU B N 1
ATOM 3323 C CA . GLU B 1 60 ? -17 4.324 18.406 1 92.31 60 GLU B CA 1
ATOM 3324 C C . GLU B 1 60 ? -15.648 3.775 17.969 1 92.31 60 GLU B C 1
ATOM 3326 O O . GLU B 1 60 ? -14.617 4.441 18.125 1 92.31 60 GLU B O 1
ATOM 3331 N N . PRO B 1 61 ? -15.656 2.506 17.516 1 91.94 61 PRO B N 1
ATOM 3332 C CA . PRO B 1 61 ? -14.406 2.035 16.906 1 91.94 61 PRO B CA 1
ATOM 3333 C C . PRO B 1 61 ? -13.992 2.859 15.688 1 91.94 61 PRO B C 1
ATOM 3335 O O . PRO B 1 61 ? -14.844 3.463 15.031 1 91.94 61 PRO B O 1
ATOM 3338 N N . LEU B 1 62 ? -12.742 2.898 15.445 1 92.25 62 LEU B N 1
ATOM 3339 C CA . LEU B 1 62 ? -12.25 3.557 14.234 1 92.25 62 LEU B CA 1
ATOM 3340 C C . LEU B 1 62 ? -12.898 2.965 12.992 1 92.25 62 LEU B C 1
ATOM 3342 O O . LEU B 1 62 ? -13.266 1.789 12.977 1 92.25 62 LEU B O 1
ATOM 3346 N N . PRO B 1 63 ? -12.984 3.82 11.992 1 90.44 63 PRO B N 1
ATOM 3347 C CA . PRO B 1 63 ? -13.562 3.293 10.75 1 90.44 63 PRO B CA 1
ATOM 3348 C C . PRO B 1 63 ? -12.797 2.084 10.219 1 90.44 63 PRO B C 1
ATOM 3350 O O . PRO B 1 63 ? -11.562 2.08 10.211 1 90.44 63 PRO B O 1
ATOM 3353 N N . ASP B 1 64 ? -13.523 1.079 9.781 1 88.69 64 ASP B N 1
ATOM 3354 C CA . ASP B 1 64 ? -12.969 -0.154 9.227 1 88.69 64 ASP B CA 1
ATOM 3355 C C . ASP B 1 64 ? -13.516 -0.425 7.828 1 88.69 64 ASP B C 1
ATOM 3357 O O . ASP B 1 64 ? -14.672 -0.102 7.535 1 88.69 64 ASP B O 1
ATOM 3361 N N . PRO B 1 65 ? -12.789 -1.017 6.871 1 88.12 65 PRO B N 1
ATOM 3362 C CA . PRO B 1 65 ? -11.367 -1.34 7.012 1 88.12 65 PRO B CA 1
ATOM 3363 C C . PRO B 1 65 ? -10.469 -0.118 6.848 1 88.12 65 PRO B C 1
ATOM 3365 O O . PRO B 1 65 ? -10.906 0.915 6.336 1 88.12 65 PRO B O 1
ATOM 3368 N N . PRO B 1 66 ? -9.234 -0.206 7.434 1 91.94 66 PRO B N 1
ATOM 3369 C CA . PRO B 1 66 ? -8.281 0.851 7.082 1 91.94 66 PRO B CA 1
ATOM 3370 C C . PRO B 1 66 ? -8.062 0.971 5.578 1 91.94 66 PRO B C 1
ATOM 3372 O O . PRO B 1 66 ? -8.312 0.019 4.836 1 91.94 66 PRO B O 1
ATOM 3375 N N . VAL B 1 67 ? -7.648 2.109 5.199 1 93.38 67 VAL B N 1
ATOM 3376 C CA . VAL B 1 67 ? -7.312 2.293 3.789 1 93.38 67 VAL B CA 1
ATOM 3377 C C . VAL B 1 67 ? -6.059 1.491 3.447 1 93.38 67 VAL B C 1
ATOM 3379 O O . VAL B 1 67 ? -5.977 0.882 2.377 1 93.38 67 VAL B O 1
ATOM 3382 N N . VAL B 1 68 ? -5.125 1.528 4.301 1 92.25 68 VAL B N 1
ATOM 3383 C CA . VAL B 1 68 ? -3.871 0.792 4.176 1 92.25 68 VAL B CA 1
ATOM 3384 C C . VAL B 1 68 ? -3.203 0.672 5.543 1 92.25 68 VAL B C 1
ATOM 3386 O O . VAL B 1 68 ? -3.539 1.41 6.473 1 92.25 68 VAL B O 1
ATOM 3389 N N . ARG B 1 69 ? -2.34 -0.267 5.609 1 89.56 69 ARG B N 1
ATOM 3390 C CA . ARG B 1 69 ? -1.508 -0.413 6.797 1 89.56 69 ARG B CA 1
ATOM 3391 C C . ARG B 1 69 ? -0.027 -0.422 6.434 1 89.56 69 ARG B C 1
ATOM 3393 O O . ARG B 1 69 ? 0.384 -1.115 5.5 1 89.56 69 ARG B O 1
ATOM 3400 N N . PHE B 1 70 ? 0.698 0.477 7.082 1 87.56 70 PHE B N 1
ATOM 3401 C CA . PHE B 1 70 ? 2.15 0.414 6.961 1 87.56 70 PHE B CA 1
ATOM 3402 C C . PHE B 1 70 ? 2.74 -0.52 8.016 1 87.56 70 PHE B C 1
ATOM 3404 O O . PHE B 1 70 ? 2.711 -0.216 9.203 1 87.56 70 PHE B O 1
ATOM 3411 N N . ASP B 1 71 ? 3.27 -1.604 7.477 1 79.94 71 ASP B N 1
ATOM 3412 C CA . ASP B 1 71 ? 3.805 -2.598 8.406 1 79.94 71 ASP B CA 1
ATOM 3413 C C . ASP B 1 71 ? 5.113 -2.117 9.023 1 79.94 71 ASP B C 1
ATOM 3415 O O . ASP B 1 71 ? 5.949 -1.521 8.344 1 79.94 71 ASP B O 1
ATOM 3419 N N . GLY B 1 72 ? 5.309 -2.338 10.25 1 69.88 72 GLY B N 1
ATOM 3420 C CA . GLY B 1 72 ? 6.508 -1.967 10.984 1 69.88 72 GLY B CA 1
ATOM 3421 C C . GLY B 1 72 ? 6.43 -2.291 12.469 1 69.88 72 GLY B C 1
ATOM 3422 O O . GLY B 1 72 ? 5.355 -2.605 12.977 1 69.88 72 GLY B O 1
ATOM 3423 N N . PRO B 1 73 ? 7.688 -2.516 12.953 1 62.97 73 PRO B N 1
ATOM 3424 C CA . PRO B 1 73 ? 7.699 -2.783 14.398 1 62.97 73 PRO B CA 1
ATOM 3425 C C . PRO B 1 73 ? 7.023 -1.679 15.211 1 62.97 73 PRO B C 1
ATOM 3427 O O . PRO B 1 73 ? 7.043 -0.513 14.805 1 62.97 73 PRO B O 1
ATOM 3430 N N . HIS B 1 74 ? 6.359 -2.328 16.25 1 57.31 74 HIS B N 1
ATOM 3431 C CA . HIS B 1 74 ? 5.762 -1.398 17.203 1 57.31 74 HIS B CA 1
ATOM 3432 C C . HIS B 1 74 ? 6.832 -0.6 17.938 1 57.31 74 HIS B C 1
ATOM 3434 O O . HIS B 1 74 ? 7.93 -1.106 18.188 1 57.31 74 HIS B O 1
ATOM 3440 N N . CYS B 1 75 ? 6.742 0.41 18.156 1 50.38 75 CYS B N 1
ATOM 3441 C CA . CYS B 1 75 ? 7.551 1.286 19 1 50.38 75 CYS B CA 1
ATOM 3442 C C . CYS B 1 75 ? 8.625 1.989 18.172 1 50.38 75 CYS B C 1
ATOM 3444 O O . CYS B 1 75 ? 9.312 2.877 18.688 1 50.38 75 CYS B O 1
ATOM 3446 N N . ARG B 1 76 ? 8.969 1.233 16.984 1 55.03 76 ARG B N 1
ATOM 3447 C CA . ARG B 1 76 ? 9.914 2.061 16.234 1 55.03 76 ARG B CA 1
ATOM 3448 C C . ARG B 1 76 ? 9.188 2.924 15.211 1 55.03 76 ARG B C 1
ATOM 3450 O O . ARG B 1 76 ? 8.266 2.457 14.547 1 55.03 76 ARG B O 1
ATOM 3457 N N . LEU B 1 77 ? 9.438 4.324 15.414 1 59.31 77 LEU B N 1
ATOM 3458 C CA . LEU B 1 77 ? 8.688 5.492 14.969 1 59.31 77 LEU B CA 1
ATOM 3459 C C . LEU B 1 77 ? 8.812 5.684 13.461 1 59.31 77 LEU B C 1
ATOM 3461 O O . LEU B 1 77 ? 9.836 5.328 12.875 1 59.31 77 LEU B O 1
ATOM 3465 N N . HIS B 1 78 ? 7.676 5.562 12.727 1 72.19 78 HIS B N 1
ATOM 3466 C CA . HIS B 1 78 ? 7.641 6.156 11.391 1 72.19 78 HIS B CA 1
ATOM 3467 C C . HIS B 1 78 ? 7.406 7.66 11.461 1 72.19 78 HIS B C 1
ATOM 3469 O O . HIS B 1 78 ? 6.723 8.141 12.367 1 72.19 78 HIS B O 1
ATOM 3475 N N . HIS B 1 79 ? 8.266 8.312 10.719 1 86.25 79 HIS B N 1
ATOM 3476 C CA . HIS B 1 79 ? 7.871 9.688 10.43 1 86.25 79 HIS B CA 1
ATOM 3477 C C . HIS B 1 79 ? 6.883 9.742 9.266 1 86.25 79 HIS B C 1
ATOM 3479 O O . HIS B 1 79 ? 7.07 9.062 8.258 1 86.25 79 HIS B O 1
ATOM 3485 N N . PHE B 1 80 ? 5.848 10.414 9.555 1 91.25 80 PHE B N 1
ATOM 3486 C CA . PHE B 1 80 ? 4.852 10.516 8.5 1 91.25 80 PHE B CA 1
ATOM 3487 C C . PHE B 1 80 ? 4.773 11.938 7.961 1 91.25 80 PHE B C 1
ATOM 3489 O O . PHE B 1 80 ? 4.762 12.898 8.734 1 91.25 80 PHE B O 1
ATOM 3496 N N . GLY B 1 81 ? 4.797 12.062 6.66 1 92.88 81 GLY B N 1
ATOM 3497 C CA . GLY B 1 81 ? 4.594 13.336 5.98 1 92.88 81 GLY B CA 1
ATOM 3498 C C . GLY B 1 81 ? 3.479 13.289 4.953 1 92.88 81 GLY B C 1
ATOM 3499 O O . GLY B 1 81 ? 3.207 12.242 4.367 1 92.88 81 GLY B O 1
ATOM 3500 N N . GLY B 1 82 ? 2.822 14.422 4.816 1 94.31 82 GLY B N 1
ATOM 3501 C CA . GLY B 1 82 ? 1.817 14.578 3.775 1 94.31 82 GLY B CA 1
ATOM 3502 C C . GLY B 1 82 ? 2.277 15.453 2.625 1 94.31 82 GLY B C 1
ATOM 3503 O O . GLY B 1 82 ? 2.848 16.516 2.846 1 94.31 82 GLY B O 1
ATOM 3504 N N . HIS B 1 83 ? 2.076 15.016 1.431 1 95.19 83 HIS B N 1
ATOM 3505 C CA . HIS B 1 83 ? 2.396 15.75 0.21 1 95.19 83 HIS B CA 1
ATOM 3506 C C . HIS B 1 83 ? 1.284 15.609 -0.825 1 95.19 83 HIS B C 1
ATOM 3508 O O . HIS B 1 83 ? 1.236 14.617 -1.561 1 95.19 83 HIS B O 1
ATOM 3514 N N . GLY B 1 84 ? 0.498 16.656 -0.901 1 91.75 84 GLY B N 1
ATOM 3515 C CA . GLY B 1 84 ? -0.703 16.469 -1.7 1 91.75 84 GLY B CA 1
ATOM 3516 C C . GLY B 1 84 ? -1.625 15.391 -1.158 1 91.75 84 GLY B C 1
ATOM 3517 O O . GLY B 1 84 ? -2.055 15.461 -0.004 1 91.75 84 GLY B O 1
ATOM 3518 N N . THR B 1 85 ? -1.839 14.445 -1.987 1 93.81 85 THR B N 1
ATOM 3519 C CA . THR B 1 85 ? -2.688 13.336 -1.557 1 93.81 85 THR B CA 1
ATOM 3520 C C . THR B 1 85 ? -1.841 12.148 -1.117 1 93.81 85 THR B C 1
ATOM 3522 O O . THR B 1 85 ? -2.365 11.055 -0.903 1 93.81 85 THR B O 1
ATOM 3525 N N . ASN B 1 86 ? -0.56 12.383 -1.002 1 94.5 86 ASN B N 1
ATOM 3526 C CA . ASN B 1 86 ? 0.356 11.289 -0.694 1 94.5 86 ASN B CA 1
ATOM 3527 C C . ASN B 1 86 ? 0.765 11.297 0.776 1 94.5 86 ASN B C 1
ATOM 3529 O O . ASN B 1 86 ? 1.082 12.352 1.331 1 94.5 86 ASN B O 1
ATOM 3533 N N . ILE B 1 87 ? 0.72 10.203 1.384 1 94.69 87 ILE B N 1
ATOM 3534 C CA . ILE B 1 87 ? 1.243 10.008 2.732 1 94.69 87 ILE B CA 1
ATOM 3535 C C . ILE B 1 87 ? 2.58 9.273 2.666 1 94.69 87 ILE B C 1
ATOM 3537 O O . ILE B 1 87 ? 2.66 8.164 2.137 1 94.69 87 ILE B O 1
ATOM 3541 N N . LEU B 1 88 ? 3.615 9.891 3.145 1 93.31 88 LEU B N 1
ATOM 3542 C CA . LEU B 1 88 ? 4.941 9.289 3.26 1 93.31 88 LEU B CA 1
ATOM 3543 C C . LEU B 1 88 ? 5.105 8.594 4.605 1 93.31 88 LEU B C 1
ATOM 3545 O O . LEU B 1 88 ? 4.805 9.172 5.652 1 93.31 88 LEU B O 1
ATOM 3549 N N . ALA B 1 89 ? 5.504 7.355 4.59 1 90.38 89 ALA B N 1
ATOM 3550 C CA . ALA B 1 89 ? 5.801 6.613 5.812 1 90.38 89 ALA B CA 1
ATOM 3551 C C . ALA B 1 89 ? 7.285 6.273 5.902 1 90.38 89 ALA B C 1
ATOM 3553 O O . ALA B 1 89 ? 7.73 5.254 5.375 1 90.38 89 ALA B O 1
ATOM 3554 N N . MET B 1 90 ? 8.016 7.051 6.645 1 87.12 90 MET B N 1
ATOM 3555 C CA . MET B 1 90 ? 9.469 6.914 6.734 1 87.12 90 MET B CA 1
ATOM 3556 C C . MET B 1 90 ? 9.859 6.125 7.977 1 87.12 90 MET B C 1
ATOM 3558 O O . MET B 1 90 ? 9.719 6.613 9.102 1 87.12 90 MET B O 1
ATOM 3562 N N . PRO B 1 91 ? 10.375 4.988 7.742 1 76.88 91 PRO B N 1
ATOM 3563 C CA . PRO B 1 91 ? 10.789 4.219 8.922 1 76.88 91 PRO B CA 1
ATOM 3564 C C . PRO B 1 91 ? 12.031 4.789 9.594 1 76.88 91 PRO B C 1
ATOM 3566 O O . PRO B 1 91 ? 12.938 5.281 8.914 1 76.88 91 PRO B O 1
ATOM 3569 N N . VAL B 1 92 ? 12.055 4.695 10.914 1 67.88 92 VAL B N 1
ATOM 3570 C CA . VAL B 1 92 ? 13.211 5.168 11.672 1 67.88 92 VAL B CA 1
ATOM 3571 C C . VAL B 1 92 ? 14.242 4.051 11.781 1 67.88 92 VAL B C 1
ATOM 3573 O O . VAL B 1 92 ? 15.453 4.316 11.797 1 67.88 92 VAL B O 1
ATOM 3576 N N . SER B 1 93 ? 13.828 2.867 12.094 1 60.66 93 SER B N 1
ATOM 3577 C CA . SER B 1 93 ? 14.742 1.787 12.445 1 60.66 93 SER B CA 1
ATOM 3578 C C . SER B 1 93 ? 14.672 0.649 11.438 1 60.66 93 SER B C 1
ATOM 3580 O O . SER B 1 93 ? 13.797 -0.212 11.516 1 60.66 93 SER B O 1
ATOM 3582 N N . SER B 1 94 ? 14.812 0.878 10.211 1 55.84 94 SER B N 1
ATOM 3583 C CA . SER B 1 94 ? 14.953 -0.336 9.414 1 55.84 94 SER B CA 1
ATOM 3584 C C . SER B 1 94 ? 16.234 -0.309 8.578 1 55.84 94 SER B C 1
ATOM 3586 O O . SER B 1 94 ? 16.469 0.638 7.828 1 55.84 94 SER B O 1
ATOM 3588 N N . THR B 1 95 ? 17.25 -1.026 9.047 1 53.44 95 THR B N 1
ATOM 3589 C CA . THR B 1 95 ? 18.547 -1.066 8.375 1 53.44 95 THR B CA 1
ATOM 3590 C C . THR B 1 95 ? 18.391 -1.476 6.91 1 53.44 95 THR B C 1
ATOM 3592 O O . THR B 1 95 ? 19.25 -1.181 6.078 1 53.44 95 THR B O 1
ATOM 3595 N N . ALA B 1 96 ? 17.266 -2.033 6.648 1 53.19 96 ALA B N 1
ATOM 3596 C CA . ALA B 1 96 ? 17.266 -2.727 5.359 1 53.19 96 ALA B CA 1
ATOM 3597 C C . ALA B 1 96 ? 16.578 -1.895 4.285 1 53.19 96 ALA B C 1
ATOM 3599 O O . ALA B 1 96 ? 16.594 -2.254 3.105 1 53.19 96 ALA B O 1
ATOM 3600 N N . ASP B 1 97 ? 16.125 -0.556 4.797 1 65.5 97 ASP B N 1
ATOM 3601 C CA . ASP B 1 97 ? 15.312 0.03 3.736 1 65.5 97 ASP B CA 1
ATOM 3602 C C . ASP B 1 97 ? 15.93 1.33 3.227 1 65.5 97 ASP B C 1
ATOM 3604 O O . ASP B 1 97 ? 16.188 2.246 4.008 1 65.5 97 ASP B O 1
ATOM 3608 N N . SER B 1 98 ? 16.438 1.312 2.031 1 76.38 98 SER B N 1
ATOM 3609 C CA . SER B 1 98 ? 16.906 2.539 1.394 1 76.38 98 SER B CA 1
ATOM 3610 C C . SER B 1 98 ? 15.727 3.379 0.892 1 76.38 98 SER B C 1
ATOM 3612 O O . SER B 1 98 ? 15.906 4.535 0.505 1 76.38 98 SER B O 1
ATOM 3614 N N . SER B 1 99 ? 14.555 2.807 0.973 1 84.19 99 SER B N 1
ATOM 3615 C CA . SER B 1 99 ? 13.352 3.482 0.508 1 84.19 99 SER B CA 1
ATOM 3616 C C . SER B 1 99 ? 12.195 3.299 1.491 1 84.19 99 SER B C 1
ATOM 3618 O O . SER B 1 99 ? 12.289 2.49 2.418 1 84.19 99 SER B O 1
ATOM 3620 N N . PHE B 1 100 ? 11.289 4.137 1.336 1 88 100 PHE B N 1
ATOM 3621 C CA . PHE B 1 100 ? 10.078 4.027 2.148 1 88 100 PHE B CA 1
ATOM 3622 C C . PHE B 1 100 ? 8.836 4.117 1.279 1 88 100 PHE B C 1
ATOM 3624 O O . PHE B 1 100 ? 8.883 4.645 0.166 1 88 100 PHE B O 1
ATOM 3631 N N . PRO B 1 101 ? 7.785 3.574 1.744 1 88.81 101 PRO B N 1
ATOM 3632 C CA . PRO B 1 101 ? 6.555 3.582 0.948 1 88.81 101 PRO B CA 1
ATOM 3633 C C . PRO B 1 101 ? 5.855 4.938 0.957 1 88.81 101 PRO B C 1
ATOM 3635 O O . PRO B 1 101 ? 5.879 5.645 1.968 1 88.81 101 PRO B O 1
ATOM 3638 N N . VAL B 1 102 ? 5.277 5.281 -0.106 1 90.88 102 VAL B N 1
ATOM 3639 C CA . VAL B 1 102 ? 4.391 6.422 -0.292 1 90.88 102 VAL B CA 1
ATOM 3640 C C . VAL B 1 102 ? 3.023 5.941 -0.775 1 90.88 102 VAL B C 1
ATOM 3642 O O . VAL B 1 102 ? 2.932 5.191 -1.748 1 90.88 102 VAL B O 1
ATOM 3645 N N . PHE B 1 103 ? 2.023 6.375 -0.144 1 92.81 103 PHE B N 1
ATOM 3646 C CA . PHE B 1 103 ? 0.671 5.957 -0.497 1 92.81 103 PHE B CA 1
ATOM 3647 C C . PHE B 1 103 ? -0.165 7.152 -0.938 1 92.81 103 PHE B C 1
ATOM 3649 O O . PHE B 1 103 ? -0.284 8.141 -0.206 1 92.81 103 PHE B O 1
ATOM 3656 N N . ASP B 1 104 ? -0.744 7.039 -2.08 1 91.44 104 ASP B N 1
ATOM 3657 C CA . ASP B 1 104 ? -1.624 8.078 -2.6 1 91.44 104 ASP B CA 1
ATOM 3658 C C . ASP B 1 104 ? -3.08 7.809 -2.227 1 91.44 104 ASP B C 1
ATOM 3660 O O . ASP B 1 104 ? -3.688 6.859 -2.729 1 91.44 104 ASP B O 1
ATOM 3664 N N . THR B 1 105 ? -3.67 8.625 -1.463 1 92.88 105 THR B N 1
ATOM 3665 C CA . THR B 1 105 ? -5.016 8.406 -0.942 1 92.88 105 THR B CA 1
ATOM 3666 C C . THR B 1 105 ? -6.059 8.609 -2.037 1 92.88 105 THR B C 1
ATOM 3668 O O . THR B 1 105 ? -7.191 8.133 -1.919 1 92.88 105 THR B O 1
ATOM 3671 N N . LYS B 1 106 ? -5.766 9.312 -3.072 1 90 106 LYS B N 1
ATOM 3672 C CA . LYS B 1 106 ? -6.711 9.578 -4.152 1 90 106 LYS B CA 1
ATOM 3673 C C . LYS B 1 106 ? -6.77 8.406 -5.133 1 90 106 LYS B C 1
ATOM 3675 O O . LYS B 1 106 ? -7.855 7.953 -5.5 1 90 106 LYS B O 1
ATOM 3680 N N . THR B 1 107 ? -5.652 7.895 -5.445 1 85.75 107 THR B N 1
ATOM 3681 C CA . THR B 1 107 ? -5.598 6.867 -6.48 1 85.75 107 THR B CA 1
ATOM 3682 C C . THR B 1 107 ? -5.43 5.48 -5.859 1 85.75 107 THR B C 1
ATOM 3684 O O . THR B 1 107 ? -5.574 4.465 -6.543 1 85.75 107 THR B O 1
ATOM 3687 N N . LEU B 1 108 ? -5.117 5.434 -4.605 1 89.88 108 LEU B N 1
ATOM 3688 C CA . LEU B 1 108 ? -4.797 4.199 -3.898 1 89.88 108 LEU B CA 1
ATOM 3689 C C . LEU B 1 108 ? -3.498 3.592 -4.422 1 89.88 108 LEU B C 1
ATOM 3691 O O . LEU B 1 108 ? -3.318 2.373 -4.391 1 89.88 108 LEU B O 1
ATOM 3695 N N . GLY B 1 109 ? -2.639 4.461 -4.883 1 88.25 109 GLY B N 1
ATOM 3696 C CA . GLY B 1 109 ? -1.368 4.043 -5.453 1 88.25 109 GLY B CA 1
ATOM 3697 C C . GLY B 1 109 ? -0.265 3.914 -4.418 1 88.25 109 GLY B C 1
ATOM 3698 O O . GLY B 1 109 ? -0.161 4.738 -3.508 1 88.25 109 GLY B O 1
ATOM 3699 N N . LEU B 1 110 ? 0.515 2.871 -4.605 1 88.88 110 LEU B N 1
ATOM 3700 C CA . LEU B 1 110 ? 1.701 2.648 -3.785 1 88.88 110 LEU B CA 1
ATOM 3701 C C . LEU B 1 110 ? 2.973 2.871 -4.598 1 88.88 110 LEU B C 1
ATOM 3703 O O . LEU B 1 110 ? 3.127 2.309 -5.684 1 88.88 110 LEU B O 1
ATOM 3707 N N . SER B 1 111 ? 3.83 3.672 -4.125 1 86.38 111 SER B N 1
ATOM 3708 C CA . SER B 1 111 ? 5.152 3.875 -4.711 1 86.38 111 SER B CA 1
ATOM 3709 C C . SER B 1 111 ? 6.238 3.859 -3.641 1 86.38 111 SER B C 1
ATOM 3711 O O . SER B 1 111 ? 5.941 3.809 -2.445 1 86.38 111 SER B O 1
ATOM 3713 N N . LEU B 1 112 ? 7.426 3.807 -4.078 1 85.94 112 LEU B N 1
ATOM 3714 C CA . LEU B 1 112 ? 8.57 3.879 -3.178 1 85.94 112 LEU B CA 1
ATOM 3715 C C . LEU B 1 112 ? 9.367 5.16 -3.41 1 85.94 112 LEU B C 1
ATOM 3717 O O . LEU B 1 112 ? 9.523 5.602 -4.551 1 85.94 112 LEU B O 1
ATOM 3721 N N . CYS B 1 113 ? 9.75 5.68 -2.35 1 88.31 113 CYS B N 1
ATOM 3722 C CA . CYS B 1 113 ? 10.602 6.859 -2.383 1 88.31 113 CYS B CA 1
ATOM 3723 C C . CYS B 1 113 ? 11.906 6.613 -1.631 1 88.31 113 CYS B C 1
ATOM 3725 O O . CYS B 1 113 ? 11.891 6.094 -0.513 1 88.31 113 CYS B O 1
ATOM 3727 N N . ALA B 1 114 ? 12.977 6.922 -2.26 1 86.5 114 ALA B N 1
ATOM 3728 C CA . ALA B 1 114 ? 14.266 6.789 -1.588 1 86.5 114 ALA B CA 1
ATOM 3729 C C . ALA B 1 114 ? 14.43 7.848 -0.501 1 86.5 114 ALA B C 1
ATOM 3731 O O . ALA B 1 114 ? 13.883 8.945 -0.611 1 86.5 114 ALA B O 1
ATOM 3732 N N . HIS B 1 115 ? 15.219 7.5 0.513 1 88.56 115 HIS B N 1
ATOM 3733 C CA . HIS B 1 115 ? 15.594 8.516 1.493 1 88.56 115 HIS B CA 1
ATOM 3734 C C . HIS B 1 115 ? 16.484 9.578 0.868 1 88.56 115 HIS B C 1
ATOM 3736 O O . HIS B 1 115 ? 17.188 9.312 -0.101 1 88.56 115 HIS B O 1
ATOM 3742 N N . PRO B 1 116 ? 16.391 10.734 1.539 1 86.38 116 PRO B N 1
ATOM 3743 C CA . PRO B 1 116 ? 17.344 11.727 1.032 1 86.38 116 PRO B CA 1
ATOM 3744 C C . PRO B 1 116 ? 18.797 11.258 1.145 1 86.38 116 PRO B C 1
ATOM 3746 O O . PRO B 1 116 ? 19.203 10.75 2.191 1 86.38 116 PRO B O 1
ATOM 3749 N N . ASN B 1 117 ? 19.641 11.367 0.108 1 78.75 117 ASN B N 1
ATOM 3750 C CA . ASN B 1 117 ? 21.031 10.938 0.025 1 78.75 117 ASN B CA 1
ATOM 3751 C C . ASN B 1 117 ? 21.172 9.438 0.282 1 78.75 117 ASN B C 1
ATOM 3753 O O . ASN B 1 117 ? 22.25 8.969 0.645 1 78.75 117 ASN B O 1
ATOM 3757 N N . GLY B 1 118 ? 20.078 8.727 0.327 1 74.25 118 GLY B N 1
ATOM 3758 C CA . GLY B 1 118 ? 20.125 7.285 0.512 1 74.25 118 GLY B CA 1
ATOM 3759 C C . GLY B 1 118 ? 20.25 6.875 1.968 1 74.25 118 GLY B C 1
ATOM 3760 O O . GLY B 1 118 ? 20.438 5.695 2.271 1 74.25 118 GLY B O 1
ATOM 3761 N N . GLU B 1 119 ? 20.156 7.902 2.82 1 76.19 119 GLU B N 1
ATOM 3762 C CA . GLU B 1 119 ? 20.297 7.598 4.242 1 76.19 119 GLU B CA 1
ATOM 3763 C C . GLU B 1 119 ? 19 7.844 5 1 76.19 119 GLU B C 1
ATOM 3765 O O . GLU B 1 119 ? 18.297 8.812 4.73 1 76.19 119 GLU B O 1
ATOM 3770 N N . LYS B 1 120 ? 18.859 7.031 5.906 1 76.94 120 LYS B N 1
ATOM 3771 C CA . LYS B 1 120 ? 17.641 7.109 6.719 1 76.94 120 LYS B CA 1
ATOM 3772 C C . LYS B 1 120 ? 17.656 8.352 7.609 1 76.94 120 LYS B C 1
ATOM 3774 O O . LYS B 1 120 ? 18.719 8.781 8.07 1 76.94 120 LYS B O 1
ATOM 3779 N N . VAL B 1 121 ? 16.453 8.766 7.824 1 79.44 121 VAL B N 1
ATOM 3780 C CA . VAL B 1 121 ? 16.266 9.922 8.703 1 79.44 121 VAL B CA 1
ATOM 3781 C C . VAL B 1 121 ? 16.016 9.445 10.133 1 79.44 121 VAL B C 1
ATOM 3783 O O . VAL B 1 121 ? 14.969 8.875 10.43 1 79.44 121 VAL B O 1
ATOM 3786 N N . TRP B 1 122 ? 16.938 9.703 10.961 1 77.19 122 TRP B N 1
ATOM 3787 C CA . TRP B 1 122 ? 16.859 9.195 12.328 1 77.19 122 TRP B CA 1
ATOM 3788 C C . TRP B 1 122 ? 16.203 10.219 13.25 1 77.19 122 TRP B C 1
ATOM 3790 O O . TRP B 1 122 ? 15.539 9.852 14.219 1 77.19 122 TRP B O 1
ATOM 3800 N N . ARG B 1 123 ? 16.469 11.445 12.922 1 81.5 123 ARG B N 1
ATOM 3801 C CA . ARG B 1 123 ? 15.883 12.5 13.742 1 81.5 123 ARG B CA 1
ATOM 3802 C C . ARG B 1 123 ? 14.5 12.891 13.227 1 81.5 123 ARG B C 1
ATOM 3804 O O . ARG B 1 123 ? 14.219 12.766 12.039 1 81.5 123 ARG B O 1
ATOM 3811 N N . LYS B 1 124 ? 13.719 13.312 14.141 1 83.81 124 LYS B N 1
ATOM 3812 C CA . LYS B 1 124 ? 12.367 13.727 13.758 1 83.81 124 LYS B CA 1
ATOM 3813 C C . LYS B 1 124 ? 12.406 14.906 12.789 1 83.81 124 LYS B C 1
ATOM 3815 O O . LYS B 1 124 ? 12.945 15.961 13.109 1 83.81 124 LYS B O 1
ATOM 3820 N N . PRO B 1 125 ? 11.812 14.711 11.68 1 91.44 125 PRO B N 1
ATOM 3821 C CA . PRO B 1 125 ? 11.789 15.789 10.695 1 91.44 125 PRO B CA 1
ATOM 3822 C C . PRO B 1 125 ? 10.594 16.719 10.875 1 91.44 125 PRO B C 1
ATOM 3824 O O . PRO B 1 125 ? 9.609 16.359 11.516 1 91.44 125 PRO B O 1
ATOM 3827 N N . VAL B 1 126 ? 10.766 17.906 10.383 1 94.06 126 VAL B N 1
ATOM 3828 C CA . VAL B 1 126 ? 9.648 18.844 10.188 1 94.06 126 VAL B CA 1
ATOM 3829 C C . VAL B 1 126 ? 9.289 18.891 8.703 1 94.06 126 VAL B C 1
ATOM 3831 O O . VAL B 1 126 ? 10.141 19.156 7.855 1 94.06 126 VAL B O 1
ATOM 3834 N N . PHE B 1 127 ? 8.031 18.656 8.445 1 95.06 127 PHE B N 1
ATOM 3835 C CA . PHE B 1 127 ? 7.555 18.672 7.07 1 95.06 127 PHE B CA 1
ATOM 3836 C C . PHE B 1 127 ? 6.719 19.922 6.812 1 95.06 127 PHE B C 1
ATOM 3838 O O . PHE B 1 127 ? 5.918 20.328 7.656 1 95.06 127 PHE B O 1
ATOM 3845 N N . ALA B 1 128 ? 6.918 20.5 5.664 1 95.56 128 ALA B N 1
ATOM 3846 C CA . ALA B 1 128 ? 6.09 21.625 5.219 1 95.56 128 ALA B CA 1
ATOM 3847 C C . ALA B 1 128 ? 5.824 21.547 3.717 1 95.56 128 ALA B C 1
ATOM 3849 O O . ALA B 1 128 ? 6.758 21.375 2.926 1 95.56 128 ALA B O 1
ATOM 3850 N N . SER B 1 129 ? 4.648 21.625 3.373 1 93.12 129 SER B N 1
ATOM 3851 C CA . SER B 1 129 ? 4.285 21.672 1.961 1 93.12 129 SER B CA 1
ATOM 3852 C C . SER B 1 129 ? 4.148 23.109 1.475 1 93.12 129 SER B C 1
ATOM 3854 O O . SER B 1 129 ? 3.299 23.859 1.968 1 93.12 129 SER B O 1
ATOM 3856 N N . VAL B 1 130 ? 4.957 23.469 0.551 1 92.81 130 VAL B N 1
ATOM 3857 C CA . VAL B 1 130 ? 4.938 24.828 0.009 1 92.81 130 VAL B CA 1
ATOM 3858 C C . VAL B 1 130 ? 5.004 24.766 -1.516 1 92.81 130 VAL B C 1
ATOM 3860 O O . VAL B 1 130 ? 5.898 24.141 -2.084 1 92.81 130 VAL B O 1
ATOM 3863 N N . ALA B 1 131 ? 4.074 25.406 -2.207 1 89 131 ALA B N 1
ATOM 3864 C CA . ALA B 1 131 ? 4.07 25.562 -3.658 1 89 131 ALA B CA 1
ATOM 3865 C C . ALA B 1 131 ? 4.207 24.219 -4.359 1 89 131 ALA B C 1
ATOM 3867 O O . ALA B 1 131 ? 5.02 24.078 -5.277 1 89 131 ALA B O 1
ATOM 3868 N N . GLY B 1 132 ? 3.588 23.25 -3.861 1 88.56 132 GLY B N 1
ATOM 3869 C CA . GLY B 1 132 ? 3.531 21.953 -4.531 1 88.56 132 GLY B CA 1
ATOM 3870 C C . GLY B 1 132 ? 4.734 21.078 -4.238 1 88.56 132 GLY B C 1
ATOM 3871 O O . GLY B 1 132 ? 4.891 20.016 -4.84 1 88.56 132 GLY B O 1
ATOM 3872 N N . LYS B 1 133 ? 5.594 21.547 -3.371 1 94.38 133 LYS B N 1
ATOM 3873 C CA . LYS B 1 133 ? 6.754 20.75 -2.963 1 94.38 133 LYS B CA 1
ATOM 3874 C C . LYS B 1 133 ? 6.719 20.469 -1.467 1 94.38 133 LYS B C 1
ATOM 3876 O O . LYS B 1 133 ? 6.055 21.172 -0.706 1 94.38 133 LYS B O 1
ATOM 3881 N N . LEU B 1 134 ? 7.387 19.375 -1.132 1 96.56 134 LEU B N 1
ATOM 3882 C CA . LEU B 1 134 ? 7.48 19.031 0.283 1 96.56 134 LEU B CA 1
ATOM 3883 C C . LEU B 1 134 ? 8.875 19.344 0.824 1 96.56 134 LEU B C 1
ATOM 3885 O O . LEU B 1 134 ? 9.867 18.797 0.331 1 96.56 134 LEU B O 1
ATOM 3889 N N . TYR B 1 135 ? 8.914 20.188 1.764 1 96.31 135 TYR B N 1
ATOM 3890 C CA . TYR B 1 135 ? 10.164 20.531 2.438 1 96.31 135 TYR B CA 1
ATOM 3891 C C . TYR B 1 135 ? 10.32 19.719 3.719 1 96.31 135 TYR B C 1
ATOM 3893 O O . TYR B 1 135 ? 9.406 19.641 4.539 1 96.31 135 TYR B O 1
ATOM 3901 N N . MET B 1 136 ? 11.438 19.094 3.832 1 96.25 136 MET B N 1
ATOM 3902 C CA . MET B 1 136 ? 11.797 18.328 5.027 1 96.25 136 MET B CA 1
ATOM 3903 C C . MET B 1 136 ? 13.039 18.922 5.695 1 96.25 136 MET B C 1
ATOM 3905 O O . MET B 1 136 ? 14.086 19.062 5.059 1 96.25 136 MET B O 1
ATOM 3909 N N . MET B 1 137 ? 12.898 19.25 6.953 1 95 137 MET B N 1
ATOM 3910 C CA . MET B 1 137 ? 14.016 19.781 7.727 1 95 137 MET B CA 1
ATOM 3911 C C . MET B 1 137 ? 14.461 18.781 8.789 1 95 137 MET B C 1
ATOM 3913 O O . MET B 1 137 ? 13.648 18.328 9.602 1 95 137 MET B O 1
ATOM 3917 N N . VAL B 1 138 ? 15.68 18.469 8.773 1 93.56 138 VAL B N 1
ATOM 3918 C CA . VAL B 1 138 ? 16.312 17.609 9.758 1 93.56 138 VAL B CA 1
ATOM 3919 C C . VAL B 1 138 ? 17.641 18.219 10.203 1 93.56 138 VAL B C 1
ATOM 3921 O O . VAL B 1 138 ? 18.562 18.359 9.406 1 93.56 138 VAL B O 1
ATOM 3924 N N . GLY B 1 139 ? 17.703 18.453 11.492 1 93.06 139 GLY B N 1
ATOM 3925 C CA . GLY B 1 139 ? 18.828 19.297 11.875 1 93.06 139 GLY B CA 1
ATOM 3926 C C . GLY B 1 139 ? 18.844 20.625 11.164 1 93.06 139 GLY B C 1
ATOM 3927 O O . GLY B 1 139 ? 17.844 21.359 11.172 1 93.06 139 GLY B O 1
ATOM 3928 N N . SER B 1 140 ? 19.984 20.859 10.531 1 94.5 140 SER B N 1
ATOM 3929 C CA . SER B 1 140 ? 20.094 22.094 9.758 1 94.5 140 SER B CA 1
ATOM 3930 C C . SER B 1 140 ? 19.969 21.812 8.258 1 94.5 140 SER B C 1
ATOM 3932 O O . SER B 1 140 ? 20.125 22.719 7.441 1 94.5 140 SER B O 1
ATOM 3934 N N . CYS B 1 141 ? 19.656 20.609 7.98 1 94.31 141 CYS B N 1
ATOM 3935 C CA . CYS B 1 141 ? 19.547 20.219 6.578 1 94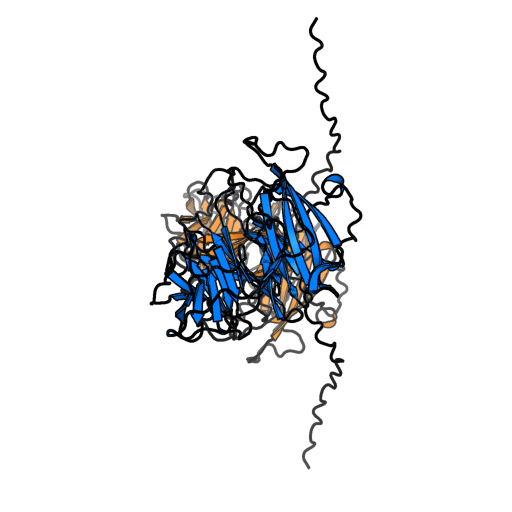.31 141 CYS B CA 1
ATOM 3936 C C . CYS B 1 141 ? 18.125 20.406 6.078 1 94.31 141 CYS B C 1
ATOM 3938 O O . CYS B 1 141 ? 17.172 20.078 6.785 1 94.31 141 CYS B O 1
ATOM 3940 N N . VAL B 1 142 ? 18.062 20.969 4.895 1 95.56 142 VAL B N 1
ATOM 3941 C CA . VAL B 1 142 ? 16.766 21.094 4.23 1 95.56 142 VAL B CA 1
ATOM 3942 C C . VAL B 1 142 ? 16.766 20.266 2.953 1 95.56 142 VAL B C 1
ATOM 3944 O O . VAL B 1 142 ? 17.625 20.422 2.092 1 95.56 142 VAL B O 1
ATOM 3947 N N . CYS B 1 143 ? 15.82 19.375 2.871 1 95.81 143 CYS B N 1
ATOM 3948 C CA . CYS B 1 143 ? 15.586 18.547 1.688 1 95.81 143 CYS B CA 1
ATOM 3949 C C . CYS B 1 143 ? 14.234 18.875 1.061 1 95.81 143 CYS B C 1
ATOM 3951 O O . CYS B 1 143 ? 13.25 19.078 1.77 1 95.81 143 CYS B O 1
ATOM 3953 N N . VAL B 1 144 ? 14.25 18.891 -0.265 1 95.81 144 VAL B N 1
ATOM 3954 C CA . VAL B 1 144 ? 13.023 19.234 -0.981 1 95.81 144 VAL B CA 1
ATOM 3955 C C . VAL B 1 144 ? 12.602 18.078 -1.873 1 95.81 144 VAL B C 1
ATOM 3957 O O . VAL B 1 144 ? 13.383 17.609 -2.709 1 95.81 144 VAL B O 1
ATOM 3960 N N . LEU B 1 145 ? 11.43 17.641 -1.628 1 94.94 145 LEU B N 1
ATOM 3961 C CA . LEU B 1 145 ? 10.852 16.609 -2.482 1 94.94 145 LEU B CA 1
ATOM 3962 C C . LEU B 1 145 ? 9.969 17.234 -3.561 1 94.94 145 LEU B C 1
ATOM 3964 O O . LEU B 1 145 ? 9.047 18 -3.254 1 94.94 145 LEU B O 1
ATOM 3968 N N . ASP B 1 146 ? 10.18 16.859 -4.738 1 90.5 146 ASP B N 1
ATOM 3969 C CA . ASP B 1 146 ? 9.414 17.391 -5.863 1 90.5 146 ASP B CA 1
ATOM 3970 C C . ASP B 1 146 ? 8.016 16.781 -5.914 1 90.5 146 ASP B C 1
ATOM 3972 O O . ASP B 1 146 ? 7.684 15.914 -5.105 1 90.5 146 ASP B O 1
ATOM 3976 N N . ALA B 1 147 ? 7.246 17.438 -6.797 1 83.25 147 ALA B N 1
ATOM 3977 C CA . ALA B 1 147 ? 5.91 16.891 -7.016 1 83.25 147 ALA B CA 1
ATOM 3978 C C . ALA B 1 147 ? 5.98 15.414 -7.418 1 83.25 147 ALA B C 1
ATOM 3980 O O . ALA B 1 147 ? 7 14.953 -7.938 1 83.25 147 ALA B O 1
ATOM 3981 N N . PRO B 1 148 ? 4.887 14.836 -7.07 1 76.75 148 PRO B N 1
ATOM 3982 C CA . PRO B 1 148 ? 4.867 13.438 -7.508 1 76.75 148 PRO B CA 1
ATOM 3983 C C . PRO B 1 148 ? 5.129 13.289 -9.008 1 76.75 148 PRO B C 1
ATOM 3985 O O . PRO B 1 148 ? 4.68 14.117 -9.805 1 76.75 148 PRO B O 1
ATOM 3988 N N . PRO B 1 149 ? 5.984 12.359 -9.266 1 68.5 149 PRO B N 1
ATOM 3989 C CA . PRO B 1 149 ? 6.32 12.188 -10.68 1 68.5 149 PRO B CA 1
ATOM 3990 C C . PRO B 1 149 ? 5.09 11.992 -11.562 1 68.5 149 PRO B C 1
ATOM 3992 O O . PRO B 1 149 ? 4.125 11.344 -11.148 1 68.5 149 PRO B O 1
ATOM 3995 N N . CYS B 1 150 ? 4.996 13.031 -12.617 1 59.16 150 CYS B N 1
ATOM 3996 C CA . CYS B 1 150 ? 3.93 12.883 -13.602 1 59.16 150 CYS B CA 1
ATOM 3997 C C . CYS B 1 150 ? 4.125 11.609 -14.43 1 59.16 150 CYS B C 1
ATOM 3999 O O . CYS B 1 150 ? 5.242 11.312 -14.859 1 59.16 150 CYS B O 1
ATOM 4001 N N . ARG B 1 151 ? 3.676 10.625 -14.141 1 54.38 151 ARG B N 1
ATOM 4002 C CA . ARG B 1 151 ? 3.941 9.352 -14.812 1 54.38 151 ARG B CA 1
ATOM 4003 C C . ARG B 1 151 ? 3.588 9.438 -16.297 1 54.38 151 ARG B C 1
ATOM 4005 O O . ARG B 1 151 ? 2.41 9.422 -16.656 1 54.38 151 ARG B O 1
ATOM 4012 N N . ASP B 1 152 ? 4.199 10.453 -17.016 1 49.94 152 ASP B N 1
ATOM 4013 C CA . ASP B 1 152 ? 4.09 10.234 -18.453 1 49.94 152 ASP B CA 1
ATOM 4014 C C . ASP B 1 152 ? 4.57 8.836 -18.828 1 49.94 152 ASP B C 1
ATOM 4016 O O . ASP B 1 152 ? 5.43 8.266 -18.156 1 49.94 152 ASP B O 1
ATOM 4020 N N . ILE B 1 153 ? 3.775 8.148 -19.484 1 50.53 153 ILE B N 1
ATOM 4021 C CA . ILE B 1 153 ? 3.844 6.789 -20 1 50.53 153 ILE B CA 1
ATOM 4022 C C . ILE B 1 153 ? 5.297 6.418 -20.297 1 50.53 153 ILE B C 1
ATOM 4024 O O . ILE B 1 153 ? 5.707 5.277 -20.078 1 50.53 153 ILE B O 1
ATOM 4028 N N . ILE B 1 154 ? 6.039 7.414 -20.797 1 47.69 154 ILE B N 1
ATOM 4029 C CA . ILE B 1 154 ? 7.281 7.043 -21.469 1 47.69 154 ILE B CA 1
ATOM 4030 C C . ILE B 1 154 ? 8.461 7.219 -20.516 1 47.69 154 ILE B C 1
ATOM 4032 O O . ILE B 1 154 ? 9.477 6.535 -20.641 1 47.69 154 ILE B O 1
ATOM 4036 N N . ASP B 1 155 ? 8.289 8.055 -19.672 1 50.28 155 ASP B N 1
ATOM 4037 C CA . ASP B 1 155 ? 9.523 8.469 -19.016 1 50.28 155 ASP B CA 1
ATOM 4038 C C . ASP B 1 155 ? 9.852 7.551 -17.844 1 50.28 155 ASP B C 1
ATOM 4040 O O . ASP B 1 155 ? 9.086 7.465 -16.875 1 50.28 155 ASP B O 1
ATOM 4044 N N . GLU B 1 156 ? 10.812 6.629 -17.969 1 51.62 156 GLU B N 1
ATOM 4045 C CA . GLU B 1 156 ? 11.445 5.648 -17.094 1 51.62 156 GLU B CA 1
ATOM 4046 C C . GLU B 1 156 ? 11.812 6.262 -15.742 1 51.62 156 GLU B C 1
ATOM 4048 O O . GLU B 1 156 ? 11.977 5.547 -14.75 1 51.62 156 GLU B O 1
ATOM 4053 N N . HIS B 1 157 ? 11.953 7.621 -15.773 1 51.09 157 HIS B N 1
ATOM 4054 C CA . HIS B 1 157 ? 12.656 8.227 -14.656 1 51.09 157 HIS B CA 1
ATOM 4055 C C . HIS B 1 157 ? 11.688 8.891 -13.688 1 51.09 157 HIS B C 1
ATOM 4057 O O . HIS B 1 157 ? 12.07 9.812 -12.953 1 51.09 157 HIS B O 1
ATOM 4063 N N . THR B 1 158 ? 10.477 8.438 -13.648 1 60.06 158 THR B N 1
ATOM 4064 C CA . THR B 1 158 ? 9.562 9.258 -12.875 1 60.06 158 THR B CA 1
ATOM 4065 C C . THR B 1 158 ? 9.508 8.789 -11.422 1 60.06 158 THR B C 1
ATOM 4067 O O . THR B 1 158 ? 8.602 8.047 -11.039 1 60.06 158 THR B O 1
ATOM 4070 N N . GLN B 1 159 ? 10.68 8.867 -10.797 1 72.94 159 GLN B N 1
ATOM 4071 C CA . GLN B 1 159 ? 10.789 8.562 -9.375 1 72.94 159 GLN B CA 1
ATOM 4072 C C . GLN B 1 159 ? 10.75 9.828 -8.531 1 72.94 159 GLN B C 1
ATOM 4074 O O . GLN B 1 159 ? 10.938 10.93 -9.047 1 72.94 159 GLN B O 1
ATOM 4079 N N . TRP B 1 160 ? 10.328 9.586 -7.387 1 85.06 160 TRP B N 1
ATOM 4080 C CA . TRP B 1 160 ? 10.445 10.68 -6.426 1 85.06 160 TRP B CA 1
ATOM 4081 C C . TRP B 1 160 ? 11.883 11.195 -6.363 1 85.06 160 TRP B C 1
ATOM 4083 O O . TRP B 1 160 ? 12.828 10.414 -6.453 1 85.06 160 TRP B O 1
ATOM 4093 N N . SER B 1 161 ? 12.031 12.438 -6.348 1 86.44 161 SER B N 1
ATOM 4094 C CA . SER B 1 161 ? 13.367 13.008 -6.324 1 86.44 161 SER B CA 1
ATOM 4095 C C . SER B 1 161 ? 13.5 14.062 -5.223 1 86.44 161 SER B C 1
ATOM 4097 O O . SER B 1 161 ? 12.625 14.914 -5.066 1 86.44 161 SER B O 1
ATOM 4099 N N . TRP B 1 162 ? 14.648 13.891 -4.52 1 91.94 162 TRP B N 1
ATOM 4100 C CA . TRP B 1 162 ? 14.977 14.867 -3.482 1 91.94 162 TRP B CA 1
ATOM 4101 C C . TRP B 1 162 ? 16.031 15.852 -3.977 1 91.94 162 TRP B C 1
ATOM 4103 O O . TRP B 1 162 ? 16.969 15.461 -4.668 1 91.94 162 TRP B O 1
ATOM 4113 N N . THR B 1 163 ? 15.836 17.031 -3.67 1 91.94 163 THR B N 1
ATOM 4114 C CA . THR B 1 163 ? 16.891 18.031 -3.766 1 91.94 163 THR B CA 1
ATOM 4115 C C . THR B 1 163 ? 17.391 18.438 -2.379 1 91.94 163 THR B C 1
ATOM 4117 O O . THR B 1 163 ? 16.594 18.859 -1.539 1 91.94 163 THR B O 1
ATOM 4120 N N . ILE B 1 164 ? 18.609 18.25 -2.17 1 92.81 164 ILE B N 1
ATOM 4121 C CA . ILE B 1 164 ? 19.203 18.641 -0.895 1 92.81 164 ILE B CA 1
ATOM 4122 C C . ILE B 1 164 ? 19.781 20.062 -1.01 1 92.81 164 ILE B C 1
ATOM 4124 O O . ILE B 1 164 ? 20.625 20.328 -1.869 1 92.81 164 ILE B O 1
ATOM 4128 N N . CYS B 1 165 ? 19.328 20.875 -0.123 1 92.06 165 CYS B N 1
ATOM 4129 C CA . CYS B 1 165 ? 19.812 22.25 -0.151 1 92.06 165 CYS B CA 1
ATOM 4130 C C . CYS B 1 165 ? 21.266 22.312 0.307 1 92.06 165 CYS B C 1
ATOM 4132 O O . CYS B 1 165 ? 21.641 21.719 1.32 1 92.06 165 CYS B O 1
ATOM 4134 N N . SER B 1 166 ? 22.031 23.078 -0.418 1 88.88 166 SER B N 1
ATOM 4135 C CA . SER B 1 166 ? 23.438 23.219 -0.069 1 88.88 166 SER B CA 1
ATOM 4136 C C . SER B 1 166 ? 23.609 24.109 1.158 1 88.88 166 SER B C 1
ATOM 4138 O O . SER B 1 166 ? 24.484 23.875 1.987 1 88.88 166 SER B O 1
ATOM 4140 N N . ALA B 1 167 ? 22.812 25.109 1.16 1 89.94 167 ALA B N 1
ATOM 4141 C CA . ALA B 1 167 ? 22.891 26 2.305 1 89.94 167 ALA B CA 1
ATOM 4142 C C . ALA B 1 167 ? 22.188 25.422 3.523 1 89.94 167 ALA B C 1
ATOM 4144 O O . ALA B 1 167 ? 21.062 24.922 3.418 1 89.94 167 ALA B O 1
ATOM 4145 N N . LEU B 1 168 ? 22.844 25.484 4.598 1 93.38 168 LEU B N 1
ATOM 4146 C CA . LEU B 1 168 ? 22.266 25 5.844 1 93.38 168 LEU B CA 1
ATOM 4147 C C . LEU B 1 168 ? 21.266 26.016 6.406 1 93.38 168 LEU B C 1
ATOM 4149 O O . LEU B 1 168 ? 21.453 27.219 6.242 1 93.38 168 LEU B O 1
ATOM 4153 N N . ALA B 1 169 ? 20.281 25.531 7.043 1 94.44 169 ALA B N 1
ATOM 4154 C CA . ALA B 1 169 ? 19.344 26.406 7.75 1 94.44 169 ALA B CA 1
ATOM 4155 C C . ALA B 1 169 ? 20.016 27.047 8.969 1 94.44 169 ALA B C 1
ATOM 4157 O O . ALA B 1 169 ? 20.891 26.453 9.594 1 94.44 169 ALA B O 1
ATOM 4158 N N . PRO B 1 170 ? 19.625 28.234 9.219 1 93.88 170 PRO B N 1
ATOM 4159 C CA . PRO B 1 170 ? 20.172 28.922 10.398 1 93.88 170 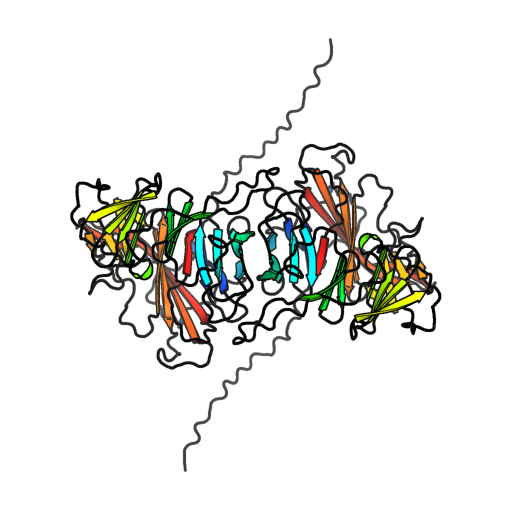PRO B CA 1
ATOM 4160 C C . PRO B 1 170 ? 19.531 28.438 11.703 1 93.88 170 PRO B C 1
ATOM 4162 O O . PRO B 1 170 ? 19.422 29.203 12.664 1 93.88 170 PRO B O 1
ATOM 4165 N N . LEU B 1 171 ? 18.984 27.312 11.688 1 93.69 171 LEU B N 1
ATOM 4166 C CA . LEU B 1 171 ? 18.312 26.734 12.852 1 93.69 171 LEU B CA 1
ATOM 4167 C C . LEU B 1 171 ? 18.438 25.219 12.852 1 93.69 171 LEU B C 1
ATOM 4169 O O . LEU B 1 171 ? 18.875 24.625 11.867 1 93.69 171 LEU B O 1
ATOM 4173 N N . GLN B 1 172 ? 18.047 24.656 13.984 1 93.88 172 GLN B N 1
ATOM 4174 C CA . GLN B 1 172 ? 17.953 23.203 14.141 1 93.88 172 GLN B CA 1
ATOM 4175 C C . GLN B 1 172 ? 16.484 22.75 14.172 1 93.88 172 GLN B C 1
ATOM 4177 O O . GLN B 1 172 ? 15.664 23.344 14.875 1 93.88 172 GLN B O 1
ATOM 4182 N N . SER B 1 173 ? 16.281 21.719 13.453 1 93.44 173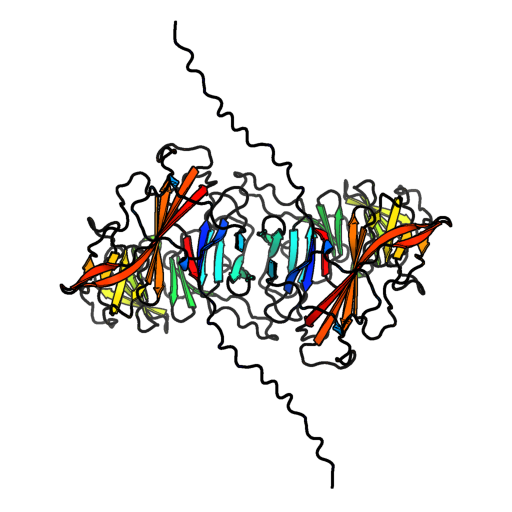 SER B N 1
ATOM 4183 C CA . SER B 1 173 ? 14.898 21.234 13.367 1 93.44 173 SER B CA 1
ATOM 4184 C C . SER B 1 173 ? 14.336 20.922 14.742 1 93.44 173 SER B C 1
ATOM 4186 O O . SER B 1 173 ? 13.156 21.141 15.008 1 93.44 173 SER B O 1
ATOM 4188 N N . ALA B 1 174 ? 15.125 20.469 15.633 1 91.5 174 ALA B N 1
ATOM 4189 C CA . ALA B 1 174 ? 14.703 20.078 16.969 1 91.5 174 ALA B CA 1
ATOM 4190 C C . ALA B 1 174 ? 14.258 21.297 17.781 1 91.5 174 ALA B C 1
ATOM 4192 O O . ALA B 1 174 ? 13.562 21.156 18.797 1 91.5 174 ALA B O 1
ATOM 4193 N N . HIS B 1 175 ? 14.617 22.453 17.344 1 94.88 175 HIS B N 1
ATOM 4194 C CA . HIS B 1 175 ? 14.328 23.656 18.094 1 94.88 175 HIS B CA 1
ATOM 4195 C C . HIS B 1 175 ? 13.195 24.453 17.453 1 94.88 175 HIS B C 1
ATOM 4197 O O . HIS B 1 175 ? 12.836 25.531 17.922 1 94.88 175 HIS B O 1
ATOM 4203 N N . ILE B 1 176 ? 12.68 23.922 16.438 1 96.06 176 ILE B N 1
ATOM 4204 C CA . ILE B 1 176 ? 11.562 24.594 15.781 1 96.06 176 ILE B CA 1
ATOM 4205 C C . ILE B 1 176 ? 10.32 24.516 16.672 1 96.06 176 ILE B C 1
ATOM 4207 O O . ILE B 1 176 ? 9.93 23.422 17.094 1 96.06 176 ILE B O 1
ATOM 4211 N N . VAL B 1 177 ? 9.766 25.656 16.859 1 96 177 VAL B N 1
ATOM 4212 C CA . VAL B 1 177 ? 8.586 25.719 17.719 1 96 177 VAL B CA 1
ATOM 4213 C C . VAL B 1 177 ? 7.324 25.797 16.859 1 96 177 VAL B C 1
ATOM 4215 O O . VAL B 1 177 ? 6.277 25.266 17.234 1 96 177 VAL B O 1
ATOM 4218 N N . SER B 1 178 ? 7.445 26.547 15.797 1 97.19 178 SER B N 1
ATOM 4219 C CA . SER B 1 178 ? 6.297 26.719 14.914 1 97.19 178 SER B CA 1
ATOM 4220 C C . SER B 1 178 ? 6.734 27.062 13.5 1 97.19 178 SER B C 1
ATOM 4222 O O . SER B 1 178 ? 7.883 27.453 13.273 1 97.19 178 SER B O 1
ATOM 4224 N N . TYR B 1 179 ? 5.852 26.828 12.594 1 97.62 179 TYR B N 1
ATOM 4225 C CA . TYR B 1 179 ? 6.078 27.234 11.211 1 97.62 179 TYR B CA 1
ATOM 4226 C C . TYR B 1 179 ? 4.762 27.516 10.5 1 97.62 179 TYR B C 1
ATOM 4228 O O . TYR B 1 179 ? 3.705 27.047 10.93 1 97.62 179 TYR B O 1
ATOM 4236 N N . ALA B 1 180 ? 4.797 28.344 9.469 1 98 180 ALA B N 1
ATOM 4237 C CA . ALA B 1 180 ? 3.623 28.734 8.703 1 98 180 ALA B CA 1
ATOM 4238 C C . ALA B 1 180 ? 4.008 29.141 7.281 1 98 180 ALA B C 1
ATOM 4240 O O . ALA B 1 180 ? 5.031 29.797 7.07 1 98 180 ALA B O 1
ATOM 4241 N N . VAL B 1 181 ? 3.184 28.766 6.418 1 97.25 181 VAL B N 1
ATOM 4242 C CA . VAL B 1 181 ? 3.387 29.156 5.027 1 97.25 181 VAL B CA 1
ATOM 4243 C C . VAL B 1 181 ? 2.75 30.516 4.777 1 97.25 181 VAL B C 1
ATOM 4245 O O . VAL B 1 181 ? 1.602 30.75 5.16 1 97.25 181 VAL B O 1
ATOM 4248 N N . HIS B 1 182 ? 3.512 31.328 4.191 1 97.31 182 HIS B N 1
ATOM 4249 C CA . HIS B 1 182 ? 3.02 32.656 3.834 1 97.31 182 HIS B CA 1
ATOM 4250 C C . HIS B 1 182 ? 2.008 32.594 2.697 1 97.31 182 HIS B C 1
ATOM 4252 O O . HIS B 1 182 ? 2.131 31.734 1.807 1 97.31 182 HIS B O 1
ATOM 4258 N N . PRO B 1 183 ? 1.049 33.469 2.703 1 95.38 183 PRO B N 1
ATOM 4259 C CA . PRO B 1 183 ? 0.028 33.438 1.652 1 95.38 183 PRO B CA 1
ATOM 4260 C C . PRO B 1 183 ? 0.602 33.719 0.263 1 95.38 183 PRO B C 1
ATOM 4262 O O . PRO B 1 183 ? -0.068 33.469 -0.743 1 95.38 183 PRO B O 1
ATOM 4265 N N . ASP B 1 184 ? 1.796 34.219 0.173 1 93.31 184 ASP B N 1
ATOM 4266 C CA . ASP B 1 184 ? 2.4 34.469 -1.136 1 93.31 184 ASP B CA 1
ATOM 4267 C C . ASP B 1 184 ? 2.715 33.125 -1.834 1 93.31 184 ASP B C 1
ATOM 4269 O O . ASP B 1 184 ? 3.07 33.125 -3.016 1 93.31 184 ASP B O 1
ATOM 4273 N N . GLY B 1 185 ? 2.635 32.031 -1.093 1 90.94 185 GLY B N 1
ATOM 4274 C CA . GLY B 1 185 ? 2.809 30.719 -1.651 1 90.94 185 GLY B CA 1
ATOM 4275 C C . GLY B 1 185 ? 4.266 30.344 -1.863 1 90.94 185 GLY B C 1
ATOM 4276 O O . GLY B 1 185 ? 4.566 29.297 -2.441 1 90.94 185 GLY B O 1
ATOM 4277 N N . ARG B 1 186 ? 5.152 31.125 -1.396 1 93 186 ARG B N 1
ATOM 4278 C CA . ARG B 1 186 ? 6.57 30.906 -1.672 1 93 186 ARG B CA 1
ATOM 4279 C C . ARG B 1 186 ? 7.391 30.938 -0.387 1 93 186 ARG B C 1
ATOM 4281 O O . ARG B 1 186 ? 8.445 30.312 -0.294 1 93 186 ARG B O 1
ATOM 4288 N N . SER B 1 187 ? 6.93 31.625 0.552 1 95.62 187 SER B N 1
ATOM 4289 C CA . SER B 1 187 ? 7.711 31.859 1.762 1 95.62 187 SER B CA 1
ATOM 4290 C C . SER B 1 187 ? 7.254 30.953 2.9 1 95.62 187 SER B C 1
ATOM 4292 O O . SER B 1 187 ? 6.055 30.828 3.156 1 95.62 187 SER B O 1
ATOM 4294 N N . LEU B 1 188 ? 8.211 30.375 3.535 1 97.31 188 LEU B N 1
ATOM 4295 C CA . LEU B 1 188 ? 7.973 29.578 4.734 1 97.31 188 LEU B CA 1
ATOM 4296 C C . LEU B 1 188 ? 8.578 30.25 5.961 1 97.31 188 LEU B C 1
ATOM 4298 O O . LEU B 1 188 ? 9.797 30.406 6.051 1 97.31 188 LEU B O 1
ATOM 4302 N N . PHE B 1 189 ? 7.738 30.594 6.883 1 97.19 189 PHE B N 1
ATOM 4303 C CA . PHE B 1 189 ? 8.203 31.172 8.133 1 97.19 189 PHE B CA 1
ATOM 4304 C C . PHE B 1 189 ? 8.422 30.094 9.188 1 97.19 189 PHE B C 1
ATOM 4306 O O . PHE B 1 189 ? 7.586 29.203 9.352 1 97.19 189 PHE B O 1
ATOM 4313 N N . VAL B 1 190 ? 9.516 30.172 9.852 1 97.5 190 VAL B N 1
ATOM 4314 C CA . VAL B 1 190 ? 9.875 29.188 10.875 1 97.5 190 VAL B CA 1
ATOM 4315 C C . VAL B 1 190 ? 10.406 29.906 12.117 1 97.5 190 VAL B C 1
ATOM 4317 O O . VAL B 1 190 ? 11.32 30.719 12.023 1 97.5 190 VAL B O 1
ATOM 4320 N N . SER B 1 191 ? 9.781 29.609 13.219 1 97.12 191 SER B N 1
ATOM 4321 C CA . SER B 1 191 ? 10.258 30.172 14.477 1 97.12 191 SER B CA 1
ATOM 4322 C C . SER B 1 191 ? 11.008 29.141 15.305 1 97.12 191 SER B C 1
ATOM 4324 O O . SER B 1 191 ? 10.562 27.984 15.43 1 97.12 191 SER B O 1
ATOM 4326 N N . GLU B 1 192 ? 12.016 29.516 15.727 1 94.56 192 GLU B N 1
ATOM 4327 C CA . GLU B 1 192 ? 12.695 28.766 16.766 1 94.56 192 GLU B CA 1
ATOM 4328 C C . GLU B 1 192 ? 12.555 29.453 18.125 1 94.56 192 GLU B C 1
ATOM 4330 O O . GLU B 1 192 ? 11.656 30.266 18.328 1 94.56 192 GLU B O 1
ATOM 4335 N N . VAL B 1 193 ? 13.469 29.25 19.031 1 89.5 193 VAL B N 1
ATOM 4336 C CA . VAL B 1 193 ? 13.281 29.625 20.422 1 89.5 193 VAL B CA 1
ATOM 4337 C C . VAL B 1 193 ? 13.297 31.141 20.562 1 89.5 193 VAL B C 1
ATOM 4339 O O . VAL B 1 193 ? 12.555 31.703 21.375 1 89.5 193 VAL B O 1
ATOM 4342 N N . ALA B 1 194 ? 14.031 31.844 19.672 1 91.56 194 ALA B N 1
ATOM 4343 C CA . ALA B 1 194 ? 14.188 33.281 19.938 1 91.56 194 ALA B CA 1
ATOM 4344 C C . ALA B 1 194 ? 13.984 34.094 18.672 1 91.56 194 ALA B C 1
ATOM 4346 O O . ALA B 1 194 ? 13.836 35.312 18.75 1 91.56 194 ALA B O 1
ATOM 4347 N N . SER B 1 195 ? 13.938 33.438 17.641 1 95.06 195 SER B N 1
ATOM 4348 C CA . SER B 1 195 ? 13.914 34.156 16.375 1 95.06 195 SER B CA 1
ATOM 4349 C C . SER B 1 195 ? 13.016 33.5 15.352 1 95.06 195 SER B C 1
ATOM 4351 O O . SER B 1 195 ? 12.688 32.312 15.484 1 95.06 195 SER B O 1
ATOM 4353 N N . THR B 1 196 ? 12.602 34.312 14.445 1 96.38 196 THR B N 1
ATOM 4354 C CA . THR B 1 196 ? 11.844 33.812 13.305 1 96.38 196 THR B CA 1
ATOM 4355 C C . THR B 1 196 ? 12.641 34 12.008 1 96.38 196 THR B C 1
ATOM 4357 O O . THR B 1 196 ? 13.242 35.062 11.797 1 96.38 196 THR B O 1
ATOM 4360 N N . PHE B 1 197 ? 12.641 32.969 11.25 1 95.5 197 PHE B N 1
ATOM 4361 C CA . PHE B 1 197 ? 13.312 32.969 9.961 1 95.5 197 PHE B CA 1
ATOM 4362 C C . PHE B 1 197 ? 12.32 32.688 8.836 1 95.5 197 PHE B C 1
ATOM 4364 O O . PHE B 1 197 ? 11.211 32.219 9.078 1 95.5 197 PHE B O 1
ATOM 4371 N N . CYS B 1 198 ? 12.734 33.125 7.664 1 95.69 198 CYS B N 1
ATOM 4372 C CA . CYS B 1 198 ? 11.938 32.875 6.469 1 95.69 198 CYS B CA 1
ATOM 4373 C C . CYS B 1 198 ? 12.773 32.188 5.398 1 95.69 198 CYS B C 1
ATOM 4375 O O . CYS B 1 198 ? 13.891 32.594 5.102 1 95.69 198 CYS B O 1
ATOM 4377 N N . LEU B 1 199 ? 12.242 31.094 4.887 1 95.56 199 LEU B N 1
ATOM 4378 C CA . LEU B 1 199 ? 12.828 30.422 3.734 1 95.56 199 LEU B CA 1
ATOM 4379 C C . LEU B 1 199 ? 12.117 30.828 2.447 1 95.56 199 LEU B C 1
ATOM 4381 O O . LEU B 1 199 ? 10.906 30.641 2.318 1 95.56 199 LEU B O 1
ATOM 4385 N N . ASP B 1 200 ? 12.859 31.375 1.582 1 94.44 200 ASP B N 1
ATOM 4386 C CA . ASP B 1 200 ? 12.352 31.609 0.233 1 94.44 200 ASP B CA 1
ATOM 4387 C C . ASP B 1 200 ? 12.5 30.359 -0.631 1 94.44 200 ASP B C 1
ATOM 4389 O O . ASP B 1 200 ? 13.617 29.984 -1.009 1 94.44 200 ASP B O 1
ATOM 4393 N N . THR B 1 201 ? 11.398 29.734 -0.97 1 92.88 201 THR B N 1
ATOM 4394 C CA . THR B 1 201 ? 11.438 28.438 -1.648 1 92.88 201 THR B CA 1
ATOM 4395 C C . THR B 1 201 ? 11.844 28.609 -3.109 1 92.88 201 THR B C 1
ATOM 4397 O O . THR B 1 201 ? 12.172 27.625 -3.785 1 92.88 201 THR B O 1
ATOM 4400 N N . GLY B 1 202 ? 11.875 29.812 -3.629 1 89.44 202 GLY B N 1
ATOM 4401 C CA . GLY B 1 202 ? 12.367 30.062 -4.973 1 89.44 202 GLY B CA 1
ATOM 4402 C C . GLY B 1 202 ? 13.875 29.938 -5.094 1 89.44 202 GLY B C 1
ATOM 4403 O O . GLY B 1 202 ? 14.375 29.297 -6.023 1 89.44 202 GLY B O 1
ATOM 4404 N N . ASN B 1 203 ? 14.555 30.453 -4.164 1 89.06 203 ASN B N 1
ATOM 4405 C CA . ASN B 1 203 ? 16.016 30.422 -4.23 1 89.06 203 ASN B CA 1
ATOM 4406 C C . ASN B 1 203 ? 16.609 29.641 -3.062 1 89.06 203 ASN B C 1
ATOM 4408 O O . ASN B 1 203 ? 17.828 29.547 -2.939 1 89.06 203 ASN B O 1
ATOM 4412 N N . LEU B 1 204 ? 15.781 29.188 -2.18 1 92.25 204 LEU B N 1
ATOM 4413 C CA . LEU B 1 204 ? 16.141 28.359 -1.029 1 92.25 204 LEU B CA 1
ATOM 4414 C C . LEU B 1 204 ? 17.062 29.141 -0.088 1 92.25 204 LEU B C 1
ATOM 4416 O O . LEU B 1 204 ? 17.953 28.547 0.536 1 92.25 204 LEU B O 1
ATOM 4420 N N . GLY B 1 205 ? 16.859 30.422 -0.08 1 91.94 205 GLY B N 1
ATOM 4421 C CA . GLY B 1 205 ? 17.594 31.281 0.841 1 91.94 205 GLY B CA 1
ATOM 4422 C C . GLY B 1 205 ? 16.844 31.578 2.119 1 91.94 205 GLY B C 1
ATOM 4423 O O . GLY B 1 205 ? 15.617 31.75 2.096 1 91.94 205 GLY B O 1
ATOM 4424 N N . TRP B 1 206 ? 17.609 31.703 3.186 1 93.69 206 TRP B N 1
ATOM 4425 C CA . TRP B 1 206 ? 17.031 32.031 4.484 1 93.69 206 TRP B CA 1
ATOM 4426 C C . TRP B 1 206 ? 17.25 33.469 4.84 1 93.69 206 TRP B C 1
ATOM 4428 O O . TRP B 1 206 ? 18.328 34.031 4.574 1 93.69 206 TRP B O 1
ATOM 4438 N N . THR B 1 207 ? 16.281 34.062 5.434 1 93 207 THR B N 1
ATOM 4439 C CA . THR B 1 207 ? 16.391 35.406 5.965 1 93 207 THR B CA 1
ATOM 4440 C C . THR B 1 207 ? 15.844 35.469 7.387 1 93 207 THR B C 1
ATOM 4442 O O . THR B 1 207 ? 14.812 34.875 7.688 1 93 207 THR B O 1
ATOM 4445 N N . CYS B 1 208 ? 16.531 36.219 8.234 1 93.75 208 CYS B N 1
ATOM 4446 C CA . CYS B 1 208 ? 16.016 36.469 9.578 1 93.75 208 CYS B CA 1
ATOM 4447 C C . CYS B 1 208 ? 14.93 37.531 9.555 1 93.75 208 CYS B C 1
ATOM 4449 O O . CYS B 1 208 ? 15.148 38.625 9.039 1 93.75 208 CYS B O 1
ATOM 4451 N N . GLN B 1 209 ? 13.844 37.219 10.094 1 94.75 209 GLN B N 1
ATOM 4452 C CA . GLN B 1 209 ? 12.711 38.156 10.07 1 94.75 209 GLN B CA 1
ATOM 4453 C C . GLN B 1 209 ? 12.664 39 11.336 1 94.75 209 GLN B C 1
ATOM 4455 O O . GLN B 1 209 ? 11.984 40.031 11.383 1 94.75 209 GLN B O 1
ATOM 4460 N N . GLY B 1 210 ? 13.367 38.5 12.367 1 93.12 210 GLY B N 1
ATOM 4461 C CA . GLY B 1 210 ? 13.43 39.281 13.594 1 93.12 210 GLY B CA 1
ATOM 4462 C C . GLY B 1 210 ? 13.586 38.438 14.836 1 93.12 210 GLY B C 1
ATOM 4463 O O . GLY B 1 210 ? 13.531 37.188 14.758 1 93.12 210 GLY B O 1
ATOM 4464 N N . LYS B 1 211 ? 13.773 39.125 15.891 1 93.5 211 LYS B N 1
ATOM 4465 C CA . LYS B 1 211 ? 13.914 38.469 17.188 1 93.5 211 LYS B CA 1
ATOM 4466 C C . LYS B 1 211 ? 12.562 38.344 17.875 1 93.5 211 LYS B C 1
ATOM 4468 O O . LYS B 1 211 ? 12.336 38.938 18.938 1 93.5 211 LYS B O 1
ATOM 4473 N N . TRP B 1 212 ? 11.82 37.688 17.25 1 94.25 212 TRP B N 1
ATOM 4474 C CA . TRP B 1 212 ? 10.5 37.375 17.766 1 94.25 212 TRP B CA 1
ATOM 4475 C C . TRP B 1 212 ? 10.102 35.938 17.359 1 94.25 212 TRP B C 1
ATOM 4477 O O . TRP B 1 212 ? 10.734 35.344 16.5 1 94.25 212 TRP B O 1
ATOM 4487 N N . VAL B 1 213 ? 9.102 35.438 18.062 1 95.94 213 VAL B N 1
ATOM 4488 C CA . VAL B 1 213 ? 8.641 34.062 17.844 1 95.94 213 VAL B CA 1
ATOM 4489 C C . VAL B 1 213 ? 7.133 34.031 17.625 1 95.94 213 VAL B C 1
ATOM 4491 O O . VAL B 1 213 ? 6.383 34.688 18.359 1 95.94 213 VAL B O 1
ATOM 4494 N N . MET B 1 214 ? 6.719 33.406 16.594 1 97 214 MET B N 1
ATOM 4495 C CA . MET B 1 214 ? 5.285 33.281 16.344 1 97 214 MET B CA 1
ATOM 4496 C C . MET B 1 214 ? 4.57 32.688 17.547 1 97 214 MET B C 1
ATOM 4498 O O . MET B 1 214 ? 5.145 31.844 18.266 1 97 214 MET B O 1
ATOM 4502 N N . PRO B 1 215 ? 3.336 33 17.75 1 97.12 215 PRO B N 1
ATOM 4503 C CA . PRO B 1 215 ? 2.639 32.594 18.953 1 97.12 215 PRO B CA 1
ATOM 4504 C C . PRO B 1 215 ? 2.131 31.156 18.875 1 97.12 215 PRO B C 1
ATOM 4506 O O . PRO B 1 215 ? 1.291 30.734 19.688 1 97.12 215 PRO B O 1
ATOM 4509 N N . PHE B 1 216 ? 2.576 30.406 17.984 1 97.5 216 PHE B N 1
ATOM 4510 C CA . PHE B 1 216 ? 1.999 29.094 17.688 1 97.5 216 PHE B CA 1
ATOM 4511 C C . PHE B 1 216 ? 2.891 27.984 18.234 1 97.5 216 PHE B C 1
ATOM 4513 O O . PHE B 1 216 ? 4.09 28.188 18.438 1 97.5 216 PHE B O 1
ATOM 4520 N N . LYS B 1 217 ? 2.268 26.859 18.469 1 95.25 217 LYS B N 1
ATOM 4521 C CA . LYS B 1 217 ? 2.947 25.578 18.641 1 95.25 217 LYS B CA 1
ATOM 4522 C C . LYS B 1 217 ? 2.674 24.656 17.453 1 95.25 217 LYS B C 1
ATOM 4524 O O . LYS B 1 217 ? 1.529 24.281 17.203 1 95.25 217 LYS B O 1
ATOM 4529 N N . GLY B 1 218 ? 3.768 24.328 16.75 1 94.5 218 GLY B N 1
ATOM 4530 C CA . GLY B 1 218 ? 3.584 23.5 15.57 1 94.5 218 GLY B CA 1
ATOM 4531 C C . GLY B 1 218 ? 3.188 24.297 14.344 1 94.5 218 GLY B C 1
ATOM 4532 O O . GLY B 1 218 ? 3.6 25.453 14.188 1 94.5 218 GLY B O 1
ATOM 4533 N N . GLN B 1 219 ? 2.449 23.703 13.508 1 96.44 219 GLN B N 1
ATOM 4534 C CA . GLN B 1 219 ? 2.088 24.312 12.234 1 96.44 219 GLN B CA 1
ATOM 4535 C C . GLN B 1 219 ? 0.91 25.266 12.398 1 96.44 219 GLN B C 1
ATOM 4537 O O . GLN B 1 219 ? -0.045 24.969 13.117 1 96.44 219 GLN B O 1
ATOM 4542 N N . ALA B 1 220 ? 1.017 26.375 11.797 1 98.19 220 ALA B N 1
ATOM 4543 C CA . ALA B 1 220 ? -0.098 27.312 11.625 1 98.19 220 ALA B CA 1
ATOM 4544 C C . ALA B 1 220 ? -0.534 27.391 10.172 1 98.19 220 ALA B C 1
ATOM 4546 O O . ALA B 1 220 ? 0.266 27.141 9.258 1 98.19 220 ALA B O 1
ATOM 4547 N N . TYR B 1 221 ? -1.76 27.719 10 1 97.94 221 TYR B N 1
ATOM 4548 C CA . TYR B 1 221 ? -2.344 27.781 8.664 1 97.94 221 TYR B CA 1
ATOM 4549 C C . TYR B 1 221 ? -2.799 29.188 8.328 1 97.94 221 TYR B C 1
ATOM 4551 O O . TYR B 1 221 ? -3.324 29.906 9.188 1 97.94 221 TYR B O 1
ATOM 4559 N N . PHE B 1 222 ? -2.609 29.516 7.109 1 97.88 222 PHE B N 1
ATOM 4560 C CA . PHE B 1 222 ? -3.209 30.766 6.668 1 97.88 222 PHE B CA 1
ATOM 4561 C C . PHE B 1 222 ? -4.699 30.594 6.402 1 97.88 222 PHE B C 1
ATOM 4563 O O . PHE B 1 222 ? -5.098 29.734 5.609 1 97.88 222 PHE B O 1
ATOM 4570 N N . ASP B 1 223 ? -5.438 31.328 7.086 1 98.06 223 ASP B N 1
ATOM 4571 C CA . ASP B 1 223 ? -6.883 31.391 6.895 1 98.06 223 ASP B CA 1
ATOM 4572 C C . ASP B 1 223 ? -7.281 32.625 6.09 1 98.06 223 ASP B C 1
ATOM 4574 O O . ASP B 1 223 ? -7.223 33.75 6.598 1 98.06 223 ASP B O 1
ATOM 4578 N N . GLY B 1 224 ? -7.766 32.406 4.941 1 96.19 224 GLY B N 1
ATOM 4579 C CA . GLY B 1 224 ? -8.086 33.5 4.039 1 96.19 224 GLY B CA 1
ATOM 4580 C C . GLY B 1 224 ? -9.273 34.312 4.508 1 96.19 224 GLY B C 1
ATOM 4581 O O . GLY B 1 224 ? -9.336 35.531 4.238 1 96.19 224 GLY B O 1
ATOM 4582 N N . GLU B 1 225 ? -10.203 33.719 5.145 1 95.88 225 GLU B N 1
ATOM 4583 C CA . GLU B 1 225 ? -11.383 34.438 5.621 1 95.88 225 GLU B CA 1
ATOM 4584 C C . GLU B 1 225 ? -11.047 35.344 6.797 1 95.88 225 GLU B C 1
ATOM 4586 O O . GLU B 1 225 ? -11.633 36.438 6.938 1 95.88 225 GLU B O 1
ATOM 4591 N N . LEU B 1 226 ? -10.109 34.906 7.57 1 96.88 226 LEU B N 1
ATOM 4592 C CA . LEU B 1 226 ? -9.688 35.688 8.719 1 96.88 226 LEU B CA 1
ATOM 4593 C C . LEU B 1 226 ? -8.516 36.594 8.352 1 96.88 226 LEU B C 1
ATOM 4595 O O . LEU B 1 226 ? -8.18 37.531 9.109 1 96.88 226 LEU B O 1
ATOM 4599 N N . ASP B 1 227 ? -7.934 36.312 7.254 1 96.62 227 ASP B N 1
ATOM 4600 C CA . ASP B 1 227 ? -6.734 37 6.793 1 96.62 227 ASP B CA 1
ATOM 4601 C C . ASP B 1 227 ? -5.641 36.969 7.859 1 96.62 227 ASP B C 1
ATOM 4603 O O . ASP B 1 227 ? -5.098 38 8.234 1 96.62 227 ASP B O 1
ATOM 4607 N N . ALA B 1 228 ? -5.371 35.844 8.336 1 98.12 228 ALA B N 1
ATOM 4608 C CA . ALA B 1 228 ? -4.41 35.625 9.422 1 98.12 228 ALA B CA 1
ATOM 4609 C C . ALA B 1 228 ? -3.908 34.188 9.445 1 98.12 228 ALA B C 1
ATOM 4611 O O . ALA B 1 228 ? -4.531 33.312 8.875 1 98.12 228 ALA B O 1
ATOM 4612 N N . TRP B 1 229 ? -2.744 34.062 10.039 1 98.44 229 TRP B N 1
ATOM 4613 C CA . TRP B 1 229 ? -2.334 32.719 10.414 1 98.44 229 TRP B CA 1
ATOM 4614 C C . TRP B 1 229 ? -3.096 32.219 11.648 1 98.44 229 TRP B C 1
ATOM 4616 O O . TRP B 1 229 ? -3.385 33.031 12.547 1 98.44 229 TRP B O 1
ATOM 4626 N N . VAL B 1 230 ? -3.398 30.953 11.633 1 98.69 230 VAL B N 1
ATOM 4627 C CA . VAL B 1 230 ? -4.109 30.359 12.766 1 98.69 230 VAL B CA 1
ATOM 4628 C C . VAL B 1 230 ? -3.412 29.078 13.195 1 98.69 230 VAL B C 1
ATOM 4630 O O . VAL B 1 230 ? -3.033 28.25 12.352 1 98.69 230 VAL B O 1
ATOM 4633 N N . GLY B 1 231 ? -3.201 28.906 14.469 1 98.44 231 GLY B N 1
ATOM 4634 C CA . GLY B 1 231 ? -2.625 27.688 15.039 1 98.44 231 GLY B CA 1
ATOM 4635 C C . GLY B 1 231 ? -2.857 27.562 16.531 1 98.44 231 GLY B C 1
ATOM 4636 O O . GLY B 1 231 ? -3.551 28.391 17.125 1 98.44 231 GLY B O 1
ATOM 4637 N N . PHE B 1 232 ? -2.316 26.547 17.078 1 97.56 232 PHE B N 1
ATOM 4638 C CA . PHE B 1 232 ? -2.377 26.375 18.531 1 97.56 232 PHE B CA 1
ATOM 4639 C C . PHE B 1 232 ? -1.482 27.391 19.234 1 97.56 232 PHE B C 1
ATOM 4641 O O . PHE B 1 232 ? -0.362 27.641 18.797 1 97.56 232 PHE B O 1
ATOM 4648 N N . CYS B 1 233 ? -2.012 27.828 20.281 1 97.75 233 CYS B N 1
ATOM 4649 C CA . CYS B 1 233 ? -1.23 28.797 21.047 1 97.75 233 CYS B CA 1
ATOM 4650 C C . CYS B 1 233 ? -0.142 28.094 21.859 1 97.75 233 CYS B C 1
ATOM 4652 O O . CYS B 1 233 ? -0.387 27.062 22.469 1 97.75 233 CYS B O 1
ATOM 4654 N N . ARG B 1 234 ? 1.002 28.719 21.891 1 94.81 234 ARG B N 1
ATOM 4655 C CA . ARG B 1 234 ? 2.107 28.125 22.625 1 94.81 234 ARG B CA 1
ATOM 4656 C C . ARG B 1 234 ? 2.285 28.781 24 1 94.81 234 ARG B C 1
ATOM 4658 O O . ARG B 1 234 ? 3.004 28.266 24.859 1 94.81 234 ARG B O 1
ATOM 4665 N N . HIS B 1 235 ? 1.768 29.875 24.219 1 93.56 235 HIS B N 1
ATOM 4666 C CA . HIS B 1 235 ? 2.021 30.656 25.422 1 93.56 235 HIS B CA 1
ATOM 4667 C C . HIS B 1 235 ? 1.335 30.047 26.641 1 93.56 235 HIS B C 1
ATOM 4669 O O . HIS B 1 235 ? 0.296 29.391 26.516 1 93.56 235 HIS B O 1
ATOM 4675 N N . LYS B 1 236 ? 1.97 30.469 27.703 1 88.31 236 LYS B N 1
ATOM 4676 C CA . LYS B 1 236 ? 1.389 30.016 28.969 1 88.31 236 LYS B CA 1
ATOM 4677 C C . LYS B 1 236 ? -0.013 30.594 29.172 1 88.31 236 LYS B C 1
ATOM 4679 O O . LYS B 1 236 ? -0.238 31.781 28.953 1 88.31 236 LYS B O 1
ATOM 4684 N N . GLY B 1 237 ? -0.933 29.859 29.484 1 87.06 237 GLY B N 1
ATOM 4685 C CA . GLY B 1 237 ? -2.318 30.281 29.641 1 87.06 237 GLY B CA 1
ATOM 4686 C C . GLY B 1 237 ? -3.137 30.094 28.375 1 87.06 237 GLY B C 1
ATOM 4687 O O . GLY B 1 237 ? -4.363 30.203 28.391 1 87.06 237 GLY B O 1
ATOM 4688 N N . GLY B 1 238 ? -2.455 29.828 27.297 1 92.88 238 GLY B N 1
ATOM 4689 C CA . GLY B 1 238 ? -3.156 29.672 26.031 1 92.88 238 GLY B CA 1
ATOM 4690 C C . GLY B 1 238 ? -3.127 28.25 25.516 1 92.88 238 GLY B C 1
ATOM 4691 O O . GLY B 1 238 ? -3.605 27.984 24.406 1 92.88 238 GLY B O 1
ATOM 4692 N N . VAL B 1 239 ? -2.598 27.375 26.312 1 92.12 239 VAL B N 1
ATOM 4693 C CA . VAL B 1 239 ? -2.551 25.984 25.875 1 92.12 239 VAL B CA 1
ATOM 4694 C C . VAL B 1 239 ? -3.971 25.438 25.734 1 92.12 239 VAL B C 1
ATOM 4696 O O . VAL B 1 239 ? -4.809 25.641 26.609 1 92.12 239 VAL B O 1
ATOM 4699 N N . GLY B 1 240 ? -4.207 24.828 24.609 1 95.5 240 GLY B N 1
ATOM 4700 C CA . GLY B 1 240 ? -5.535 24.297 24.344 1 95.5 240 GLY B CA 1
ATOM 4701 C C . GLY B 1 240 ? -6.418 25.266 23.578 1 95.5 240 GLY B C 1
ATOM 4702 O O . GLY B 1 240 ? -7.566 24.953 23.266 1 95.5 240 GLY B O 1
ATOM 4703 N N . TYR B 1 241 ? -5.863 26.453 23.344 1 97.19 241 TYR B N 1
ATOM 4704 C CA . TYR B 1 241 ? -6.566 27.469 22.562 1 97.19 241 TYR B CA 1
ATOM 4705 C C . TYR B 1 241 ? -5.918 27.656 21.203 1 97.19 241 TYR B C 1
ATOM 4707 O O . TYR B 1 241 ? -4.75 27.297 21 1 97.19 241 TYR B O 1
ATOM 4715 N N . VAL B 1 242 ? -6.742 28.141 20.312 1 98 242 VAL B N 1
ATOM 4716 C CA . VAL B 1 242 ? -6.199 28.609 19.047 1 98 242 VAL B CA 1
ATOM 4717 C C . VAL B 1 242 ? -5.945 30.109 19.125 1 98 242 VAL B C 1
ATOM 4719 O O . VAL B 1 242 ? -6.551 30.812 19.938 1 98 242 VAL B O 1
ATOM 4722 N N . CYS B 1 243 ? -5.043 30.547 18.391 1 98 243 CYS B N 1
ATOM 4723 C CA . CYS B 1 243 ? -4.812 31.984 18.25 1 98 243 CYS B CA 1
ATOM 4724 C C . CYS B 1 243 ? -4.59 32.375 16.797 1 98 243 CYS B C 1
ATOM 4726 O O . CYS B 1 243 ? -4.332 31.5 15.953 1 98 243 CYS B O 1
ATOM 4728 N N . SER B 1 244 ? -4.863 33.562 16.484 1 98.12 244 SER B N 1
ATOM 4729 C CA . SER B 1 244 ? -4.609 34.125 15.172 1 98.12 244 SER B CA 1
ATOM 4730 C C . SER B 1 244 ? -3.49 35.156 15.227 1 98.12 244 SER B C 1
ATOM 4732 O O . SER B 1 244 ? -3.254 35.781 16.266 1 98.12 244 SER B O 1
ATOM 4734 N N . CYS B 1 245 ? -2.775 35.25 14.172 1 98.12 245 CYS B N 1
ATOM 4735 C CA . CYS B 1 245 ? -1.676 36.219 14.047 1 98.12 245 CYS B CA 1
ATOM 4736 C C . CYS B 1 245 ? -1.656 36.844 12.656 1 98.12 245 CYS B C 1
ATOM 4738 O O . CYS B 1 245 ? -1.815 36.156 11.656 1 98.12 245 CYS B O 1
ATOM 4740 N N . ASP B 1 246 ? -1.437 38.125 12.656 1 97.06 246 ASP B N 1
ATOM 4741 C CA . ASP B 1 246 ? -1.297 38.812 11.367 1 97.06 246 ASP B CA 1
ATOM 4742 C C . ASP B 1 246 ? -0.09 38.281 10.602 1 97.06 246 ASP B C 1
ATOM 4744 O O . ASP B 1 246 ? 0.935 37.938 11.195 1 97.06 246 ASP B O 1
ATOM 4748 N N . VAL B 1 247 ? -0.26 38.25 9.328 1 96.12 247 VAL B N 1
ATOM 4749 C CA . VAL B 1 247 ? 0.83 37.812 8.469 1 96.12 247 VAL B CA 1
ATOM 4750 C C . VAL B 1 247 ? 1.762 38.969 8.164 1 96.12 247 VAL B C 1
ATOM 4752 O O . VAL B 1 247 ? 1.36 39.938 7.5 1 96.12 247 VAL B O 1
ATOM 4755 N N . PRO B 1 248 ? 2.969 38.875 8.641 1 93.62 248 PRO B N 1
ATOM 4756 C CA . PRO B 1 248 ? 3.887 39.969 8.32 1 93.62 248 PRO B CA 1
ATOM 4757 C C . PRO B 1 248 ? 4.367 39.938 6.871 1 93.62 248 PRO B C 1
ATOM 4759 O O . PRO B 1 248 ? 4.375 38.875 6.242 1 93.62 248 PRO B O 1
ATOM 4762 N N . PRO B 1 249 ? 4.699 41.125 6.371 1 90 249 PRO B N 1
ATOM 4763 C CA . PRO B 1 249 ? 5.414 41.094 5.094 1 90 249 PRO B CA 1
ATOM 4764 C C . PRO B 1 249 ? 6.773 40.406 5.195 1 90 249 PRO B C 1
ATOM 4766 O O . PRO B 1 249 ? 7.336 40.312 6.289 1 90 249 PRO B O 1
ATOM 4769 N N . VAL B 1 250 ? 7.145 39.812 4.172 1 88.25 250 VAL B N 1
ATOM 4770 C CA . VAL B 1 250 ? 8.461 39.188 4.16 1 88.25 250 VAL B CA 1
ATOM 4771 C C . VAL B 1 250 ? 9.547 40.25 4.195 1 88.25 250 VAL B C 1
ATOM 4773 O O . VAL B 1 250 ? 9.586 41.125 3.324 1 88.25 250 VAL B O 1
ATOM 4776 N N . ALA B 1 251 ? 10.266 40.156 5.281 1 79.62 251 ALA B N 1
ATOM 4777 C CA . ALA B 1 251 ? 11.312 41.156 5.449 1 79.62 251 ALA B CA 1
ATOM 4778 C C . ALA B 1 251 ? 12.508 40.844 4.547 1 79.62 251 ALA B C 1
ATOM 4780 O O . ALA B 1 251 ? 12.773 39.688 4.223 1 79.62 251 ALA B O 1
ATOM 4781 N N . THR B 1 252 ? 13.039 42 4.035 1 69.44 252 THR B N 1
ATOM 4782 C CA . THR B 1 252 ? 14.32 41.844 3.352 1 69.44 252 THR B CA 1
ATOM 4783 C C . THR B 1 252 ? 15.461 41.812 4.355 1 69.44 252 THR B C 1
ATOM 4785 O O . THR B 1 252 ? 15.273 42.062 5.543 1 69.44 252 THR B O 1
ATOM 4788 N N . ALA B 1 253 ? 16.562 41.125 4.008 1 59.78 253 ALA B N 1
ATOM 4789 C CA . ALA B 1 253 ? 17.734 40.969 4.855 1 59.78 253 ALA B CA 1
ATOM 4790 C C . ALA B 1 253 ? 17.984 42.219 5.703 1 59.78 253 ALA B C 1
ATOM 4792 O O . ALA B 1 253 ? 18.5 42.125 6.824 1 59.78 253 ALA B O 1
ATOM 4793 N N . ALA B 1 254 ? 17.562 43.281 5.363 1 56.91 254 ALA B N 1
ATOM 4794 C CA . ALA B 1 254 ? 17.938 44.562 5.992 1 56.91 254 ALA B CA 1
ATOM 4795 C C . ALA B 1 254 ? 16.938 44.969 7.066 1 56.91 254 ALA B C 1
ATOM 4797 O O . ALA B 1 254 ? 17.25 45.781 7.93 1 56.91 254 ALA B O 1
ATOM 4798 N N . LYS B 1 255 ? 15.812 44.375 7.137 1 66.62 255 LYS B N 1
ATOM 4799 C CA . LYS B 1 255 ? 14.805 44.906 8.039 1 66.62 255 LYS B CA 1
ATOM 4800 C C . LYS B 1 255 ? 14.164 43.812 8.875 1 66.62 255 LYS B C 1
ATOM 4802 O O . LYS B 1 255 ? 13.555 42.875 8.328 1 66.62 255 LYS B O 1
ATOM 4807 N N . CYS B 1 256 ? 14.578 43.812 10.195 1 65 256 CYS B N 1
ATOM 4808 C CA . CYS B 1 256 ? 13.938 42.875 11.109 1 65 256 CYS B CA 1
ATOM 4809 C C . CYS B 1 256 ? 12.609 43.438 11.617 1 65 256 CYS B C 1
ATOM 4811 O O . CYS B 1 256 ? 12.531 44.594 12.047 1 65 256 CYS B O 1
ATOM 4813 N N . GLY B 1 257 ? 11.594 42.688 11.359 1 74.56 257 GLY B N 1
ATOM 4814 C CA . GLY B 1 257 ? 10.258 43.094 11.758 1 74.56 257 GLY B CA 1
ATOM 4815 C C . GLY B 1 257 ? 9.945 42.781 13.211 1 74.56 257 GLY B C 1
ATOM 4816 O O . GLY B 1 257 ? 10.734 42.125 13.891 1 74.56 257 GLY B O 1
ATOM 4817 N N . SER B 1 258 ? 9.023 43.469 13.711 1 84.75 258 SER B N 1
ATOM 4818 C CA . SER B 1 258 ? 8.469 43.188 15.023 1 84.75 258 SER B CA 1
ATOM 4819 C C . SER B 1 258 ? 7.426 42.062 14.961 1 84.75 258 SER B C 1
ATOM 4821 O O . SER B 1 258 ? 6.961 41.719 13.875 1 84.75 258 SER B O 1
ATOM 4823 N N . MET B 1 259 ? 7.234 41.562 16.078 1 89.94 259 MET B N 1
ATOM 4824 C CA . MET B 1 259 ? 6.203 40.531 16.172 1 89.94 259 MET B CA 1
ATOM 4825 C C . MET B 1 259 ? 4.859 41.062 15.68 1 89.94 259 MET B C 1
ATOM 4827 O O . MET B 1 259 ? 4.41 42.125 16.125 1 89.94 259 MET B O 1
ATOM 4831 N N . PRO B 1 260 ? 4.293 40.406 14.859 1 94 260 PRO B N 1
ATOM 4832 C CA . PRO B 1 260 ? 2.977 40.844 14.398 1 94 260 PRO B CA 1
ATOM 4833 C C . PRO B 1 260 ? 1.909 40.75 15.484 1 94 260 PRO B C 1
ATOM 4835 O O . PRO B 1 260 ? 2.074 40 16.453 1 94 260 PRO B O 1
ATOM 4838 N N . ALA B 1 261 ? 0.863 41.531 15.305 1 96 261 ALA B N 1
ATOM 4839 C CA . ALA B 1 261 ? -0.26 41.469 16.234 1 96 261 ALA B CA 1
ATOM 4840 C C . ALA B 1 261 ? -0.92 40.094 16.219 1 96 261 ALA B C 1
ATOM 4842 O O . ALA B 1 261 ? -1.015 39.469 15.156 1 96 261 ALA B O 1
ATOM 4843 N N . TRP B 1 262 ? -1.304 39.656 17.344 1 96.81 262 TRP B N 1
ATOM 4844 C CA . TRP B 1 262 ? -1.975 38.344 17.406 1 96.81 262 TRP B CA 1
ATOM 4845 C C . TRP B 1 262 ? -3.064 38.344 18.484 1 96.81 262 TRP B C 1
ATOM 4847 O O . TRP B 1 262 ? -3.133 39.281 19.297 1 96.81 262 TRP B O 1
ATOM 4857 N N . LYS B 1 263 ? -3.984 37.406 18.391 1 96.12 263 LYS B N 1
ATOM 4858 C CA . LYS B 1 263 ? -5.141 37.312 19.266 1 96.12 263 LYS B CA 1
ATOM 4859 C C . LYS B 1 263 ? -5.371 35.875 19.734 1 96.12 263 LYS B C 1
ATOM 4861 O O . LYS B 1 263 ? -5.301 34.938 18.922 1 96.12 263 LYS B O 1
ATOM 4866 N N . LEU B 1 264 ? -5.586 35.75 21.016 1 97.62 264 LEU B N 1
ATOM 4867 C CA . LEU B 1 264 ? -5.938 34.469 21.578 1 97.62 264 LEU B CA 1
ATOM 4868 C C . LEU B 1 264 ? -7.43 34.188 21.406 1 97.62 264 LEU B C 1
ATOM 4870 O O . LEU B 1 264 ? -8.258 35.062 21.609 1 97.62 264 LEU B O 1
ATOM 4874 N N . GLY B 1 265 ? -7.707 33.031 20.984 1 97.44 265 GLY B N 1
ATOM 4875 C CA . GLY B 1 265 ? -9.109 32.625 20.938 1 97.44 265 GLY B CA 1
ATOM 4876 C C . GLY B 1 265 ? -9.758 32.594 22.297 1 97.44 265 GLY B C 1
ATOM 4877 O O . GLY B 1 265 ? -9.102 32.281 23.297 1 97.44 265 GLY B O 1
ATOM 4878 N N . LYS B 1 266 ? -11.07 32.719 22.297 1 96.25 266 LYS B N 1
ATOM 4879 C CA . LYS B 1 266 ? -11.781 32.844 23.562 1 96.25 266 LYS B CA 1
ATOM 4880 C C . LYS B 1 266 ? -12.227 31.469 24.078 1 96.25 266 LYS B C 1
ATOM 4882 O O . LYS B 1 266 ? -12.531 31.312 25.266 1 96.25 266 LYS B O 1
ATOM 4887 N N . ASP B 1 267 ? -12.266 30.578 23.219 1 95.25 267 ASP B N 1
ATOM 4888 C CA . ASP B 1 267 ? -12.82 29.266 23.578 1 95.25 267 ASP B CA 1
ATOM 4889 C C . ASP B 1 267 ? -11.719 28.219 23.719 1 95.25 267 ASP B C 1
ATOM 4891 O O . ASP B 1 267 ? -10.883 28.062 22.828 1 95.25 267 ASP B O 1
ATOM 4895 N N . GLN B 1 268 ? -11.688 27.547 24.812 1 95 268 GLN B N 1
ATOM 4896 C CA . GLN B 1 268 ? -10.727 26.469 25.016 1 95 268 GLN B CA 1
ATOM 4897 C C . GLN B 1 268 ? -11.18 25.188 24.328 1 95 268 GLN B C 1
ATOM 4899 O O . GLN B 1 268 ? -12.32 24.75 24.484 1 95 268 GLN B O 1
ATOM 4904 N N . LEU B 1 269 ? -10.305 24.625 23.578 1 94.31 269 LEU B N 1
ATOM 4905 C CA . LEU B 1 269 ? -10.656 23.453 22.797 1 94.31 269 LEU B CA 1
ATOM 4906 C C . LEU B 1 269 ? -10.266 22.172 23.531 1 94.31 269 LEU B C 1
ATOM 4908 O O . LEU B 1 269 ? -10.922 21.141 23.375 1 94.31 269 LEU B O 1
ATOM 4912 N N . PHE B 1 270 ? -9.219 22.188 24.234 1 92.81 270 PHE B N 1
ATOM 4913 C CA . PHE B 1 270 ? -8.844 21.078 25.094 1 92.81 270 PHE B CA 1
ATOM 4914 C C . PHE B 1 270 ? -8.031 21.562 26.297 1 92.81 270 PHE B C 1
ATOM 4916 O O . PHE B 1 270 ? -7.531 22.688 26.281 1 92.81 270 PHE B O 1
ATOM 4923 N N . SER B 1 271 ? -7.961 20.703 27.266 1 90.5 271 SER B N 1
ATOM 4924 C CA . SER B 1 271 ? -7.211 21.047 28.469 1 90.5 271 SER B CA 1
ATOM 4925 C C . SER B 1 271 ? -5.883 20.312 28.531 1 90.5 271 SER B C 1
ATOM 4927 O O . SER B 1 271 ? -5.852 19.078 28.656 1 90.5 271 SER B O 1
ATOM 4929 N N . ALA B 1 272 ? -4.922 21.109 28.531 1 83.5 272 ALA B N 1
ATOM 4930 C CA . ALA B 1 272 ? -3.594 20.516 28.625 1 83.5 272 ALA B CA 1
ATOM 4931 C C . ALA B 1 272 ? -3.332 19.984 30.031 1 83.5 272 ALA B C 1
ATOM 4933 O O . ALA B 1 272 ? -2.451 19.141 30.219 1 83.5 272 ALA B O 1
ATOM 4934 N N . ASP B 1 273 ? -4.055 20.438 31.016 1 85.88 273 ASP B N 1
ATOM 4935 C CA . ASP B 1 273 ? -3.871 20.016 32.406 1 85.88 273 ASP B CA 1
ATOM 4936 C C . ASP B 1 273 ? -4.602 18.703 32.688 1 85.88 273 ASP B C 1
ATOM 4938 O O . ASP B 1 273 ? -4.461 18.125 33.75 1 85.88 273 ASP B O 1
ATOM 4942 N N . ASN B 1 274 ? -5.324 18.344 31.734 1 87.5 274 ASN B N 1
ATOM 4943 C CA . ASN B 1 274 ? -5.949 17.031 31.844 1 87.5 274 ASN B CA 1
ATOM 4944 C C . ASN B 1 274 ? -4.914 15.914 31.812 1 87.5 274 ASN B C 1
ATOM 4946 O O . ASN B 1 274 ? -4.227 15.727 30.797 1 87.5 274 ASN B O 1
ATOM 4950 N N . GLU B 1 275 ? -4.801 15.148 32.844 1 86.44 275 GLU B N 1
ATOM 4951 C CA . GLU B 1 275 ? -3.785 14.109 32.969 1 86.44 275 GLU B CA 1
ATOM 4952 C C . GLU B 1 275 ? -3.934 13.055 31.891 1 86.44 275 GLU B C 1
ATOM 4954 O O . GLU B 1 275 ? -2.984 12.328 31.578 1 86.44 275 GLU B O 1
ATOM 4959 N N . ARG B 1 276 ? -5.098 13.016 31.297 1 87.56 276 ARG B N 1
ATOM 4960 C CA . ARG B 1 276 ? -5.348 12.016 30.266 1 87.56 276 ARG B CA 1
ATOM 4961 C C . ARG B 1 276 ? -4.871 12.516 28.906 1 87.56 276 ARG B C 1
ATOM 4963 O O . ARG B 1 276 ? -4.789 11.734 27.953 1 87.56 276 ARG B O 1
ATOM 4970 N N . HIS B 1 277 ? -4.699 13.812 28.828 1 90.88 277 HIS B N 1
ATOM 4971 C CA . HIS B 1 277 ? -4.328 14.422 27.547 1 90.88 277 HIS B CA 1
ATOM 4972 C C . HIS B 1 277 ? -2.957 13.938 27.094 1 90.88 277 HIS B C 1
ATOM 4974 O O . HIS B 1 277 ? -1.966 14.094 27.812 1 90.88 277 HIS B O 1
ATOM 4980 N N . LEU B 1 278 ? -2.861 13.445 25.875 1 86.44 278 LEU B N 1
ATOM 4981 C CA . LEU B 1 278 ? -1.602 12.93 25.344 1 86.44 278 LEU B CA 1
ATOM 4982 C C . LEU B 1 278 ? -1.053 13.852 24.25 1 86.44 278 LEU B C 1
ATOM 4984 O O . LEU B 1 278 ? 0.161 13.922 24.047 1 86.44 278 LEU B O 1
ATOM 4988 N N . GLY B 1 279 ? -1.919 14.484 23.516 1 90.38 279 GLY B N 1
ATOM 4989 C CA . GLY B 1 279 ? -1.522 15.359 22.422 1 90.38 279 GLY B CA 1
ATOM 4990 C C . GLY B 1 279 ? -2.682 15.766 21.531 1 90.38 279 GLY B C 1
ATOM 4991 O O . GLY B 1 279 ? -3.771 15.195 21.625 1 90.38 279 GLY B O 1
ATOM 4992 N N . ALA B 1 280 ? -2.381 16.766 20.719 1 94.06 280 ALA B N 1
ATOM 4993 C CA . ALA B 1 280 ? -3.42 17.266 19.828 1 94.06 280 ALA B CA 1
ATOM 4994 C C . ALA B 1 280 ? -2.822 17.734 18.5 1 94.06 280 ALA B C 1
ATOM 4996 O O . ALA B 1 280 ? -1.664 18.156 18.453 1 94.06 280 ALA B O 1
ATOM 4997 N N . THR B 1 281 ? -3.627 17.594 17.516 1 95.44 281 THR B N 1
ATOM 4998 C CA . THR B 1 281 ? -3.27 18.078 16.188 1 95.44 281 THR B CA 1
ATOM 4999 C C . THR B 1 281 ? -4.41 18.891 15.586 1 95.44 281 THR B C 1
ATOM 5001 O O . THR B 1 281 ? -5.582 18.547 15.75 1 95.44 281 THR B O 1
ATOM 5004 N N . LEU B 1 282 ? -4.004 19.969 14.891 1 97.44 282 LEU B N 1
ATOM 5005 C CA . LEU B 1 282 ? -4.965 20.844 14.227 1 97.44 282 LEU B CA 1
ATOM 5006 C C . LEU B 1 282 ? -4.848 20.719 12.711 1 97.44 282 LEU B C 1
ATOM 5008 O O . LEU B 1 282 ? -3.744 20.75 12.164 1 97.44 282 LEU B O 1
ATOM 5012 N N . LEU B 1 283 ? -5.969 20.578 12.07 1 97.62 283 LEU B N 1
ATOM 5013 C CA . LEU B 1 283 ? -6.023 20.547 10.609 1 97.62 283 LEU B CA 1
ATOM 5014 C C . LEU B 1 283 ? -6.875 21.703 10.078 1 97.62 283 LEU B C 1
ATOM 5016 O O . LEU B 1 283 ? -7.918 22.031 10.656 1 97.62 283 LEU B O 1
ATOM 5020 N N . HIS B 1 284 ? -6.41 22.312 9.055 1 97.75 284 HIS B N 1
ATOM 5021 C CA . HIS B 1 284 ? -7.207 23.281 8.305 1 97.75 284 HIS B CA 1
ATOM 5022 C C . HIS B 1 284 ? -7.914 22.625 7.129 1 97.75 284 HIS B C 1
ATOM 5024 O O . HIS B 1 284 ? -7.262 22.109 6.215 1 97.75 284 HIS B O 1
ATOM 5030 N N . LEU B 1 285 ? -9.219 22.719 7.113 1 96.25 285 LEU B N 1
ATOM 5031 C CA . LEU B 1 285 ? -10.016 22.016 6.105 1 96.25 285 LEU B CA 1
ATOM 5032 C C . LEU B 1 285 ? -10.398 22.953 4.969 1 96.25 285 LEU B C 1
ATOM 5034 O O . LEU B 1 285 ? -11 22.516 3.979 1 96.25 285 LEU B O 1
ATOM 5038 N N . GLY B 1 286 ? -10.133 24.188 5.145 1 92.94 286 GLY B N 1
ATOM 5039 C CA . GLY B 1 286 ? -10.539 25.203 4.191 1 92.94 286 GLY B CA 1
ATOM 5040 C C . GLY B 1 286 ? -11.703 26.047 4.676 1 92.94 286 GLY B C 1
ATOM 5041 O O . GLY B 1 286 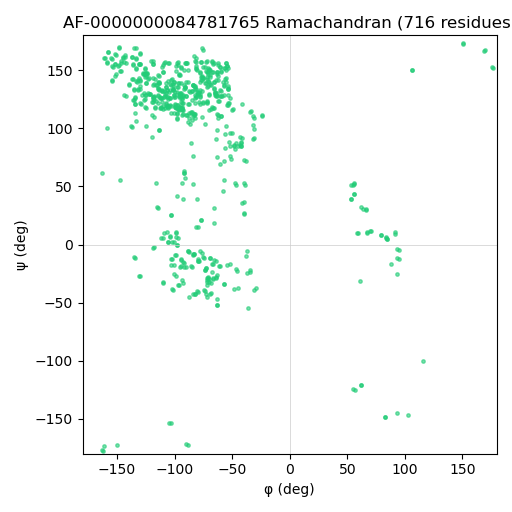? -12.508 25.594 5.492 1 92.94 286 GLY B O 1
ATOM 5042 N N . ASN B 1 287 ? -11.781 27.219 4.277 1 91.69 287 ASN B N 1
ATOM 5043 C CA . ASN B 1 287 ? -12.891 28.125 4.574 1 91.69 287 ASN B CA 1
ATOM 5044 C C . ASN B 1 287 ? -13.109 28.266 6.074 1 91.69 287 ASN B C 1
ATOM 5046 O O . ASN B 1 287 ? -14.234 28.125 6.559 1 91.69 287 ASN B O 1
ATOM 5050 N N . SER B 1 288 ? -12.062 28.406 6.836 1 95.81 288 SER B N 1
ATOM 5051 C CA . SER B 1 288 ? -12.031 28.641 8.273 1 95.81 288 SER B CA 1
ATOM 5052 C C . SER B 1 288 ? -12.555 27.438 9.047 1 95.81 288 SER B C 1
ATOM 5054 O O . SER B 1 288 ? -12.922 27.547 10.219 1 95.81 288 SER B O 1
ATOM 5056 N N . ASP B 1 289 ? -12.719 26.359 8.227 1 97.31 289 ASP B N 1
ATOM 5057 C CA . ASP B 1 289 ? -13.078 25.094 8.875 1 97.31 289 ASP B CA 1
ATOM 5058 C C . ASP B 1 289 ? -11.836 24.359 9.383 1 97.31 289 ASP B C 1
ATOM 5060 O O . ASP B 1 289 ? -10.836 24.266 8.672 1 97.31 289 ASP B O 1
ATOM 5064 N N . TYR B 1 290 ? -11.938 23.938 10.609 1 98 290 TYR B N 1
ATOM 5065 C CA . TYR B 1 290 ? -10.812 23.25 11.242 1 98 290 TYR B CA 1
ATOM 5066 C C . TYR B 1 290 ? -11.258 21.938 11.883 1 98 290 TYR B C 1
ATOM 5068 O O . TYR B 1 290 ? -12.445 21.766 12.188 1 98 290 TYR B O 1
ATOM 5076 N N . CYS B 1 291 ? -10.344 21.078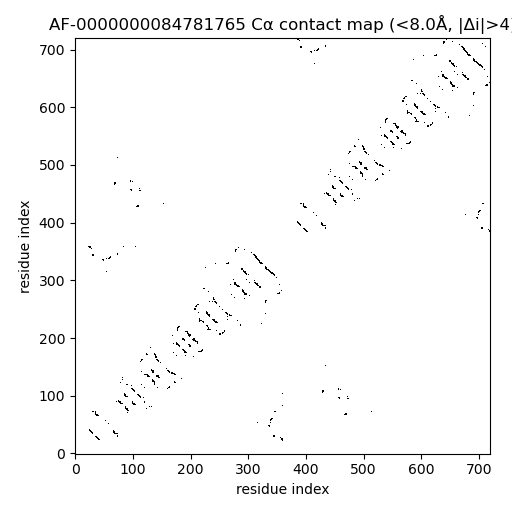 12.008 1 98.06 291 CYS B N 1
ATOM 5077 C CA . CYS B 1 291 ? -10.562 19.828 12.742 1 98.06 291 CYS B CA 1
ATOM 5078 C C . CYS B 1 291 ? -9.453 19.609 13.766 1 98.06 291 CYS B C 1
ATOM 5080 O O . CYS B 1 291 ? -8.273 19.547 13.406 1 98.06 291 CYS B O 1
ATOM 5082 N N . LEU B 1 292 ? -9.844 19.516 14.938 1 97.19 292 LEU B N 1
ATOM 5083 C CA . LEU B 1 292 ? -8.938 19.172 16.031 1 97.19 292 LEU B CA 1
ATOM 5084 C C . LEU B 1 292 ? -9.023 17.703 16.375 1 97.19 292 LEU B C 1
ATOM 5086 O O . LEU B 1 292 ? -10.117 17.156 16.516 1 97.19 292 LEU B O 1
ATOM 5090 N N . ILE B 1 293 ? -7.918 17.094 16.469 1 96.25 293 ILE B N 1
ATOM 5091 C CA . ILE B 1 293 ? -7.84 15.711 16.938 1 96.25 293 ILE B CA 1
ATOM 5092 C C . ILE B 1 293 ? -7.043 15.641 18.234 1 96.25 293 ILE B C 1
ATOM 5094 O O . ILE B 1 293 ? -5.852 15.969 18.266 1 96.25 293 ILE B O 1
ATOM 5098 N N . GLU B 1 294 ? -7.66 15.227 19.25 1 94.38 294 GLU B N 1
ATOM 5099 C CA . GLU B 1 294 ? -7.035 15.078 20.562 1 94.38 294 GLU B CA 1
ATOM 5100 C C . GLU B 1 294 ? -6.953 13.617 20.969 1 94.38 294 GLU B C 1
ATOM 5102 O O . GLU B 1 294 ? -7.926 12.867 20.828 1 94.38 294 GLU B O 1
ATOM 5107 N N . SER B 1 295 ? -5.809 13.234 21.422 1 91.38 295 SER B N 1
ATOM 5108 C CA . SER B 1 295 ? -5.625 11.883 21.953 1 91.38 295 SER B CA 1
ATOM 5109 C C . SER B 1 295 ? -5.652 11.883 23.484 1 91.38 295 SER B C 1
ATOM 5111 O O . SER B 1 295 ? -4.945 12.664 24.125 1 91.38 295 SER B O 1
ATOM 5113 N N . LEU B 1 296 ? -6.5 11 24.031 1 89.69 296 LEU B N 1
ATOM 5114 C CA . LEU B 1 296 ? -6.633 10.852 25.469 1 89.69 296 LEU B CA 1
ATOM 5115 C C . LEU B 1 296 ? -6.465 9.391 25.891 1 89.69 296 LEU B C 1
ATOM 5117 O O . LEU B 1 296 ? -6.859 8.484 25.141 1 89.69 296 LEU B O 1
ATOM 5121 N N . VAL B 1 297 ? -5.914 9.297 27.047 1 87.44 297 VAL B N 1
ATOM 5122 C CA . VAL B 1 297 ? -5.992 7.984 27.672 1 87.44 297 VAL B CA 1
ATOM 5123 C C . VAL B 1 297 ? -7.441 7.68 28.062 1 87.44 297 VAL B C 1
ATOM 5125 O O . VAL B 1 297 ? -8.156 8.555 28.547 1 87.44 297 VAL B O 1
ATOM 5128 N N . HIS B 1 298 ? -7.77 6.465 27.781 1 87.5 298 HIS B N 1
ATOM 5129 C CA . HIS B 1 298 ? -9.125 6.094 28.172 1 87.5 298 HIS B CA 1
ATOM 5130 C C . HIS B 1 298 ? -9.336 6.254 29.672 1 87.5 298 HIS B C 1
ATOM 5132 O O . HIS B 1 298 ? -8.438 5.953 30.469 1 87.5 298 HIS B O 1
ATOM 5138 N N . LYS B 1 299 ? -10.531 6.578 30.094 1 86.38 299 LYS B N 1
ATOM 5139 C CA . LYS B 1 299 ? -10.812 6.91 31.484 1 86.38 299 LYS B CA 1
ATOM 5140 C C . LYS B 1 299 ? -10.633 5.691 32.406 1 86.38 299 LYS B C 1
ATOM 5142 O O . LYS B 1 299 ? -10.328 5.832 33.594 1 86.38 299 LYS B O 1
ATOM 5147 N N . ASP B 1 300 ? -10.867 4.523 31.781 1 81.12 300 ASP B N 1
ATOM 5148 C CA . ASP B 1 300 ? -10.773 3.299 32.562 1 81.12 300 ASP B CA 1
ATOM 5149 C C . ASP B 1 300 ? -9.312 2.873 32.75 1 81.12 300 ASP B C 1
ATOM 5151 O O . ASP B 1 300 ? -9.023 1.951 33.531 1 81.12 300 ASP B O 1
ATOM 5155 N N . ASP B 1 301 ? -8.484 3.5 31.953 1 76.19 301 ASP B N 1
ATOM 5156 C CA . ASP B 1 301 ? -7.07 3.172 32.094 1 76.19 301 ASP B CA 1
ATOM 5157 C C . ASP B 1 301 ? -6.355 4.172 33 1 76.19 301 ASP B C 1
ATOM 5159 O O . ASP B 1 301 ? -6.777 5.324 33.125 1 76.19 301 ASP B O 1
ATOM 5163 N N . GLN B 1 302 ? -5.371 3.658 33.719 1 66.5 302 GLN B N 1
ATOM 5164 C CA . GLN B 1 302 ? -4.594 4.559 34.562 1 66.5 302 GLN B CA 1
ATOM 5165 C C . GLN B 1 302 ? -3.516 5.277 33.75 1 66.5 302 GLN B C 1
ATOM 5167 O O . GLN B 1 302 ? -2.668 4.633 33.125 1 66.5 302 GLN B O 1
ATOM 5172 N N . PRO B 1 303 ? -3.654 6.535 33.5 1 62.19 303 PRO B N 1
ATOM 5173 C CA . PRO B 1 303 ? -2.764 7.285 32.594 1 62.19 303 PRO B CA 1
ATOM 5174 C C . PRO B 1 303 ? -1.286 7.02 32.906 1 62.19 303 PRO B C 1
ATOM 5176 O O . PRO B 1 303 ? -0.466 7.027 31.969 1 62.19 303 PRO B O 1
ATOM 5179 N N . PHE B 1 304 ? -0.82 6.895 34.156 1 58.75 304 PHE B N 1
ATOM 5180 C CA . PHE B 1 304 ? 0.596 6.973 34.5 1 58.75 304 PHE B CA 1
ATOM 5181 C C . PHE B 1 304 ? 1.148 5.59 34.844 1 58.75 304 PHE B C 1
ATOM 5183 O O . PHE B 1 304 ? 2.279 5.465 35.312 1 58.75 304 PHE B O 1
ATOM 5190 N N . GLU B 1 305 ? 0.306 4.652 34.531 1 55.06 305 GLU B N 1
ATOM 5191 C CA . GLU B 1 305 ? 0.917 3.371 34.875 1 55.06 305 GLU B CA 1
ATOM 5192 C C . GLU B 1 305 ? 1.624 2.756 33.688 1 55.06 305 GLU B C 1
ATOM 5194 O O . GLU B 1 305 ? 1.145 2.867 32.562 1 55.06 305 GLU B O 1
ATOM 5199 N N . LEU B 1 306 ? 2.938 2.625 33.906 1 53.34 306 LEU B N 1
ATOM 5200 C CA . LEU B 1 306 ? 3.705 1.865 32.906 1 53.34 306 LEU B CA 1
ATOM 5201 C C . LEU B 1 306 ? 2.947 0.616 32.469 1 53.34 306 LEU B C 1
ATOM 5203 O O . LEU B 1 306 ? 2.576 -0.213 33.312 1 53.34 306 LEU B O 1
ATOM 5207 N N . CYS B 1 307 ? 2.141 0.849 31.562 1 53.78 307 CYS B N 1
ATOM 5208 C CA . CYS B 1 307 ? 1.372 -0.32 31.156 1 53.78 307 CYS B CA 1
ATOM 5209 C C . CYS B 1 307 ? 2.164 -1.177 30.172 1 53.78 307 CYS B C 1
ATOM 5211 O O . CYS B 1 307 ? 2.791 -0.652 29.25 1 53.78 307 CYS B O 1
ATOM 5213 N N . HIS B 1 308 ? 2.598 -2.465 30.625 1 57.47 308 HIS B N 1
ATOM 5214 C CA . HIS B 1 308 ? 3.287 -3.467 29.828 1 57.47 308 HIS B CA 1
ATOM 5215 C C . HIS B 1 308 ? 2.383 -4 28.719 1 57.47 308 HIS B C 1
ATOM 5217 O O . HIS B 1 308 ? 2.723 -4.977 28.047 1 57.47 308 HIS B O 1
ATOM 5223 N N . GLY B 1 309 ? 1.253 -3.176 28.391 1 59.97 309 GLY B N 1
ATOM 5224 C CA . GLY B 1 309 ? 0.371 -3.723 27.359 1 59.97 309 GLY B CA 1
ATOM 5225 C C . GLY B 1 309 ? -0.316 -2.656 26.531 1 59.97 309 GLY B C 1
ATOM 5226 O O . GLY B 1 309 ? 0.056 -1.482 26.594 1 59.97 309 GLY B O 1
ATOM 5227 N N . PRO B 1 310 ? -1.16 -3.164 25.766 1 68.94 310 PRO B N 1
ATOM 5228 C CA . PRO B 1 310 ? -1.942 -2.236 24.953 1 68.94 310 PRO B CA 1
ATOM 5229 C C . PRO B 1 310 ? -2.75 -1.247 25.781 1 68.94 310 PRO B C 1
ATOM 5231 O O . PRO B 1 310 ? -3.25 -1.604 26.859 1 68.94 310 PRO B O 1
ATOM 5234 N N . ARG B 1 311 ? -2.613 0.061 25.5 1 76.19 311 ARG B N 1
ATOM 5235 C CA . ARG B 1 311 ? -3.381 1.104 26.172 1 76.19 311 ARG B CA 1
ATOM 5236 C C . ARG B 1 311 ? -4.59 1.521 25.344 1 76.19 311 ARG B C 1
ATOM 5238 O O . ARG B 1 311 ? -4.488 1.66 24.109 1 76.19 311 ARG B O 1
ATOM 5245 N N . ARG B 1 312 ? -5.598 1.609 26.078 1 82.38 312 ARG B N 1
ATOM 5246 C CA . ARG B 1 312 ? -6.793 2.127 25.422 1 82.38 312 ARG B CA 1
ATOM 5247 C C . ARG B 1 312 ? -6.75 3.646 25.328 1 82.38 312 ARG B C 1
ATOM 5249 O O . ARG B 1 312 ? -6.383 4.328 26.281 1 82.38 312 ARG B O 1
ATOM 5256 N N . ARG B 1 313 ? -7.008 4.141 24.172 1 86.75 313 ARG B N 1
ATOM 5257 C CA . ARG B 1 313 ? -7.008 5.574 23.891 1 86.75 313 ARG B CA 1
ATOM 5258 C C . ARG B 1 313 ? -8.328 6.008 23.266 1 86.75 313 ARG B C 1
ATOM 5260 O O . ARG B 1 313 ? -9.031 5.195 22.672 1 86.75 313 ARG B O 1
ATOM 5267 N N . VAL B 1 314 ? -8.594 7.18 23.531 1 91.06 314 VAL B N 1
ATOM 5268 C CA . VAL B 1 314 ? -9.742 7.801 22.875 1 91.06 314 VAL B CA 1
ATOM 5269 C C . VAL B 1 314 ? -9.281 9 22.047 1 91.06 314 VAL B C 1
ATOM 5271 O O . VAL B 1 314 ? -8.531 9.844 22.547 1 91.06 314 VAL B O 1
ATOM 5274 N N . LEU B 1 315 ? -9.656 8.977 20.828 1 93.12 315 LEU B N 1
ATOM 5275 C CA . LEU B 1 315 ? -9.43 10.133 19.969 1 93.12 315 LEU B CA 1
ATOM 5276 C C . LEU B 1 315 ? -10.672 11.016 19.906 1 93.12 315 LEU B C 1
ATOM 5278 O O . LEU B 1 315 ? -11.734 10.57 19.469 1 93.12 315 LEU B O 1
ATOM 5282 N N . TYR B 1 316 ? -10.492 12.156 20.344 1 94.06 316 TYR B N 1
ATOM 5283 C CA . TYR B 1 316 ? -11.562 13.148 20.297 1 94.06 316 TYR B CA 1
ATOM 5284 C C . TYR B 1 316 ? -11.375 14.094 19.109 1 94.06 316 TYR B C 1
ATOM 5286 O O . TYR B 1 316 ? -10.391 14.836 19.047 1 94.06 316 TYR B O 1
ATOM 5294 N N . MET B 1 317 ? -12.375 14.055 18.234 1 95.31 317 MET B N 1
ATOM 5295 C CA . MET B 1 317 ? -12.297 14.891 17.047 1 95.31 317 MET B CA 1
ATOM 5296 C C . MET B 1 317 ? -13.367 15.984 17.078 1 95.31 317 MET B C 1
ATOM 5298 O O . MET B 1 317 ? -14.547 15.695 17.25 1 95.31 317 MET B O 1
ATOM 5302 N N . THR B 1 318 ? -12.93 17.156 16.922 1 95.38 318 THR B N 1
ATOM 5303 C CA . THR B 1 318 ? -13.812 18.312 16.953 1 95.38 318 THR B CA 1
ATOM 5304 C C . THR B 1 318 ? -13.672 19.156 15.688 1 95.38 318 THR B C 1
ATOM 5306 O O . THR B 1 318 ? -12.602 19.688 15.406 1 95.38 318 THR B O 1
ATOM 5309 N N . ARG B 1 319 ? -14.688 19.25 15 1 96.75 319 ARG B N 1
ATOM 5310 C CA . ARG B 1 319 ? -14.75 20.156 13.859 1 96.75 319 ARG B CA 1
ATOM 5311 C C . ARG B 1 319 ? -15.391 21.484 14.242 1 96.75 319 ARG B C 1
ATOM 5313 O O . ARG B 1 319 ? -16.391 21.5 14.961 1 96.75 319 ARG B O 1
ATOM 5320 N N . PHE B 1 320 ? -14.859 22.547 13.766 1 96.75 320 PHE B N 1
ATOM 5321 C CA . PHE B 1 320 ? -15.398 23.844 14.125 1 96.75 320 PHE B CA 1
ATOM 5322 C C . PHE B 1 320 ? -15.023 24.891 13.078 1 96.75 320 PHE B C 1
ATOM 5324 O O . PHE B 1 320 ? -14.18 24.641 12.219 1 96.75 320 PHE B O 1
ATOM 5331 N N . VAL B 1 321 ? -15.68 25.969 13.148 1 97.25 321 VAL B N 1
ATOM 5332 C CA . VAL B 1 321 ? -15.414 27.109 12.289 1 97.25 321 VAL B CA 1
ATOM 5333 C C . VAL B 1 321 ? -14.93 28.297 13.141 1 97.25 321 VAL B C 1
ATOM 5335 O O . VAL B 1 321 ? -15.461 28.547 14.219 1 97.25 321 VAL B O 1
ATOM 5338 N N . LEU B 1 322 ? -13.938 28.953 12.648 1 98.06 322 LEU B N 1
ATOM 5339 C CA . LEU B 1 322 ? -13.422 30.125 13.359 1 98.06 322 LEU B CA 1
ATOM 5340 C C . LEU B 1 322 ? -13.953 31.406 12.727 1 98.06 322 LEU B C 1
ATOM 5342 O O . LEU B 1 322 ? -14.031 31.516 11.5 1 98.06 322 LEU B O 1
ATOM 5346 N N . LYS B 1 323 ? -14.297 32.344 13.602 1 97.5 323 LYS B N 1
ATOM 5347 C CA . LYS B 1 323 ? -14.727 33.656 13.148 1 97.5 323 LYS B CA 1
ATOM 5348 C C . LYS B 1 323 ? -14.445 34.719 14.203 1 97.5 323 LYS B C 1
ATOM 5350 O O . LYS B 1 323 ? -14.344 34.406 15.398 1 97.5 323 LYS B O 1
ATOM 5355 N N . TYR B 1 324 ? -14.266 35.875 13.703 1 96.69 324 TYR B N 1
ATOM 5356 C CA . TYR B 1 324 ? -14.266 37 14.625 1 96.69 324 TYR B CA 1
ATOM 5357 C C . TYR B 1 324 ? -15.688 37.469 14.938 1 96.69 324 TYR B C 1
ATOM 5359 O O . TYR B 1 324 ? -16.531 37.531 14.047 1 96.69 324 TYR B O 1
ATOM 5367 N N . ASP B 1 325 ? -15.914 37.719 16.156 1 95.62 325 ASP B N 1
ATOM 5368 C CA . ASP B 1 325 ? -17.234 38.25 16.516 1 95.62 325 ASP B CA 1
ATOM 5369 C C . ASP B 1 325 ? -17.266 39.781 16.422 1 95.62 325 ASP B C 1
ATOM 5371 O O . ASP B 1 325 ? -16.328 40.375 15.922 1 95.62 325 ASP B O 1
ATOM 5375 N N . LYS B 1 326 ? -18.359 40.375 16.875 1 94.69 326 LYS B N 1
ATOM 5376 C CA . LYS B 1 326 ? -18.594 41.812 16.734 1 94.69 326 LYS B CA 1
ATOM 5377 C C . LYS B 1 326 ? -17.547 42.625 17.516 1 94.69 326 LYS B C 1
ATOM 5379 O O . LYS B 1 326 ? -17.266 43.75 17.172 1 94.69 326 LYS B O 1
ATOM 5384 N N . ASN B 1 327 ? -17.016 42.094 18.562 1 95.31 327 ASN B N 1
ATOM 5385 C CA . ASN B 1 327 ? -16.031 42.781 19.391 1 95.31 327 ASN B CA 1
ATOM 5386 C C . ASN B 1 327 ? -14.609 42.531 18.875 1 95.31 327 ASN B C 1
ATOM 5388 O O . ASN B 1 327 ? -13.641 43 19.484 1 95.31 327 ASN B O 1
ATOM 5392 N N . GLY B 1 328 ? -14.5 41.656 17.844 1 95.62 328 GLY B N 1
ATOM 5393 C CA . GLY B 1 328 ? -13.188 41.344 17.312 1 95.62 328 GLY B CA 1
ATOM 5394 C C . GLY B 1 328 ? -12.531 40.125 17.984 1 95.62 328 GLY B C 1
ATOM 5395 O O . GLY B 1 328 ? -11.344 39.875 17.781 1 95.62 328 GLY B O 1
ATOM 5396 N N . ASP B 1 329 ? -13.32 39.469 18.781 1 96.44 329 ASP B N 1
ATOM 5397 C CA . ASP B 1 329 ? -12.781 38.312 19.469 1 96.44 329 ASP B CA 1
ATOM 5398 C C . ASP B 1 329 ? -12.844 37.062 18.578 1 96.44 329 ASP B C 1
ATOM 5400 O O . ASP B 1 329 ? -13.828 36.875 17.859 1 96.44 329 ASP B O 1
ATOM 5404 N N . LEU B 1 330 ? -11.766 36.312 18.609 1 97.81 330 LEU B N 1
ATOM 5405 C CA . LEU B 1 330 ? -11.742 35.062 17.859 1 97.81 330 LEU B CA 1
ATOM 5406 C C . LEU B 1 330 ? -12.57 34 18.578 1 97.81 330 LEU B C 1
ATOM 5408 O O . LEU B 1 330 ? -12.297 33.656 19.719 1 97.81 330 LEU B O 1
ATOM 5412 N N . ARG B 1 331 ? -13.578 33.469 17.812 1 97.75 331 ARG B N 1
ATOM 5413 C CA . ARG B 1 331 ? -14.523 32.531 18.406 1 97.75 331 ARG B CA 1
ATOM 5414 C C . ARG B 1 331 ? -14.594 31.25 17.594 1 97.75 331 ARG B C 1
ATOM 5416 O O . ARG B 1 331 ? -14.484 31.281 16.359 1 97.75 331 ARG B O 1
ATOM 5423 N N . THR B 1 332 ? -14.812 30.188 18.328 1 95.81 332 THR B N 1
ATOM 5424 C CA . THR B 1 332 ? -15.109 28.906 17.719 1 95.81 332 THR B CA 1
ATOM 5425 C C . THR B 1 332 ? -16.609 28.703 17.578 1 95.81 332 THR B C 1
ATOM 5427 O O . THR B 1 332 ? -17.359 28.875 18.547 1 95.81 332 THR B O 1
ATOM 5430 N N . THR B 1 333 ? -17.047 28.375 16.406 1 95 333 THR B N 1
ATOM 5431 C CA . THR B 1 333 ? -18.469 28.188 16.156 1 95 333 THR B CA 1
ATOM 5432 C C . THR B 1 333 ? -18.719 26.859 15.453 1 95 333 THR B C 1
ATOM 5434 O O . THR B 1 333 ? -17.781 26.188 15.023 1 95 333 THR B O 1
ATOM 5437 N N . ARG B 1 334 ? -20.031 26.359 15.445 1 92.38 334 ARG B N 1
ATOM 5438 C CA . ARG B 1 334 ? -20.5 25.172 14.758 1 92.38 334 ARG B CA 1
ATOM 5439 C C . ARG B 1 334 ? -19.688 23.938 15.18 1 92.38 334 ARG B C 1
ATOM 5441 O O . ARG B 1 334 ? -19.203 23.188 14.344 1 92.38 334 ARG B O 1
ATOM 5448 N N . LEU B 1 335 ? -19.641 23.781 16.422 1 93.62 335 LEU B N 1
ATOM 5449 C CA . LEU B 1 335 ? -18.875 22.688 16.984 1 93.62 335 LEU B CA 1
ATOM 5450 C C . LEU B 1 335 ? -19.562 21.344 16.734 1 93.62 335 LEU B C 1
ATOM 5452 O O . LEU B 1 335 ? -20.75 21.188 17.047 1 93.62 335 LEU B O 1
ATOM 5456 N N . ARG B 1 336 ? -18.844 20.484 16.094 1 93.69 336 ARG B N 1
ATOM 5457 C CA . ARG B 1 336 ? -19.25 19.109 15.906 1 93.69 336 ARG B CA 1
ATOM 5458 C C . ARG B 1 336 ? -18.172 18.141 16.422 1 93.69 336 ARG B C 1
ATOM 5460 O O . ARG B 1 336 ? -16.984 18.391 16.234 1 93.69 336 ARG B O 1
ATOM 5467 N N . VAL B 1 337 ? -18.672 17.125 17.062 1 93.75 337 VAL B N 1
ATOM 5468 C CA . VAL B 1 337 ? -17.688 16.281 17.734 1 93.75 337 VAL B CA 1
ATOM 5469 C C . VAL B 1 337 ? -17.969 14.812 17.453 1 93.75 337 VAL B C 1
ATOM 5471 O O . VAL B 1 337 ? -19.109 14.438 17.156 1 93.75 337 VAL B O 1
ATOM 5474 N N . HIS B 1 338 ? -16.906 14.086 17.484 1 94 338 HIS B N 1
ATOM 5475 C CA . HIS B 1 338 ? -16.953 12.633 17.406 1 94 338 HIS B CA 1
ATOM 5476 C C . HIS B 1 338 ? -15.766 12.008 18.141 1 94 338 HIS B C 1
ATOM 5478 O O . HIS B 1 338 ? -14.711 12.633 18.266 1 94 338 HIS B O 1
ATOM 5484 N N . SER B 1 339 ? -16.047 10.875 18.703 1 93.81 339 SER B N 1
ATOM 5485 C CA . SER B 1 339 ? -14.953 10.211 19.406 1 93.81 339 SER B CA 1
ATOM 5486 C C . SER B 1 339 ? -14.766 8.781 18.906 1 93.81 339 SER B C 1
ATOM 5488 O O . SER B 1 339 ? -15.734 8.109 18.547 1 93.81 339 SER B O 1
ATOM 5490 N N . TYR B 1 340 ? -13.547 8.414 18.875 1 93 340 TYR B N 1
ATOM 5491 C CA . TYR B 1 340 ? -13.188 7.051 18.5 1 93 340 TYR B CA 1
ATOM 5492 C C . TYR B 1 340 ? -12.391 6.375 19.609 1 93 340 TYR B C 1
ATOM 5494 O O . TYR B 1 340 ? -11.531 7.004 20.234 1 93 340 TYR B O 1
ATOM 5502 N N . ASP B 1 341 ? -12.656 5.145 19.75 1 90.94 341 ASP B N 1
ATOM 5503 C CA . ASP B 1 341 ? -11.891 4.316 20.688 1 90.94 341 ASP B CA 1
ATOM 5504 C C . ASP B 1 341 ? -10.883 3.449 19.938 1 90.94 341 ASP B C 1
ATOM 5506 O O . ASP B 1 341 ? -11.18 2.938 18.844 1 90.94 341 ASP B O 1
ATOM 5510 N N . MET B 1 342 ? -9.719 3.412 20.516 1 84.44 342 MET B N 1
ATOM 5511 C CA . MET B 1 342 ? -8.703 2.551 19.922 1 84.44 342 MET B CA 1
ATOM 5512 C C . MET B 1 342 ? -7.793 1.955 20.984 1 84.44 342 MET B C 1
ATOM 5514 O O . MET B 1 342 ? -7.711 2.475 22.094 1 84.44 342 MET B O 1
ATOM 5518 N N . THR B 1 343 ? -7.199 0.871 20.562 1 79.12 343 THR B N 1
ATOM 5519 C CA . THR B 1 343 ? -6.164 0.268 21.406 1 79.12 343 THR B CA 1
ATOM 5520 C C . THR B 1 343 ? -4.789 0.416 20.75 1 79.12 343 THR B C 1
ATOM 5522 O O . THR B 1 343 ? -4.594 0.012 19.609 1 79.12 343 THR B O 1
ATOM 5525 N N . GLU B 1 344 ? -3.951 1.126 21.469 1 72.25 344 GLU B N 1
ATOM 5526 C CA . GLU B 1 344 ? -2.605 1.352 20.953 1 72.25 344 GLU B CA 1
ATOM 5527 C C . GLU B 1 344 ? -1.624 0.315 21.484 1 72.25 344 GLU B C 1
ATOM 5529 O O . GLU B 1 344 ? -1.651 -0.014 22.672 1 72.25 344 GLU B O 1
ATOM 5534 N N . ALA B 1 345 ? -0.868 -0.336 20.484 1 60 345 ALA B N 1
ATOM 5535 C CA . ALA B 1 345 ? 0.099 -1.37 20.844 1 60 345 ALA B CA 1
ATOM 5536 C C . ALA B 1 345 ? 1.439 -0.756 21.234 1 60 345 ALA B C 1
ATOM 5538 O O . ALA B 1 345 ? 2.088 -0.093 20.406 1 60 345 ALA B O 1
ATOM 5539 N N . HIS B 1 346 ? 1.625 0.161 22.094 1 54.25 346 HIS B N 1
ATOM 5540 C CA . HIS B 1 346 ? 2.959 0.716 22.312 1 54.25 346 HIS B CA 1
ATOM 5541 C C . HIS B 1 346 ? 3.738 -0.09 23.344 1 54.25 346 HIS B C 1
ATOM 5543 O O . HIS B 1 346 ? 3.203 -0.441 24.391 1 54.25 346 HIS B O 1
ATOM 5549 N N . ILE B 1 347 ? 4.777 -0.817 22.75 1 51.38 347 ILE B N 1
ATOM 5550 C CA . ILE B 1 347 ? 5.676 -1.391 23.75 1 51.38 347 ILE B CA 1
ATOM 5551 C C . ILE B 1 347 ? 6.363 -0.271 24.531 1 51.38 347 ILE B C 1
ATOM 5553 O O . ILE B 1 347 ? 6.629 -0.412 25.719 1 51.38 347 ILE B O 1
ATOM 5557 N N . PHE B 1 348 ? 6.898 0.555 23.656 1 46.88 348 PHE B N 1
ATOM 5558 C CA . PHE B 1 348 ? 7.66 1.569 24.375 1 46.88 348 PHE B CA 1
ATOM 5559 C C . PHE B 1 348 ? 6.812 2.812 24.609 1 46.88 348 PHE B C 1
ATOM 5561 O O . PHE B 1 348 ? 5.895 3.102 23.844 1 46.88 348 PHE B O 1
ATOM 5568 N N . ASN B 1 349 ? 6.875 3.139 25.781 1 42.5 349 ASN B N 1
ATOM 5569 C CA . ASN B 1 349 ? 6.238 4.332 26.328 1 42.5 349 ASN B CA 1
ATOM 5570 C C . ASN B 1 349 ? 6.316 5.508 25.359 1 42.5 349 ASN B C 1
ATOM 5572 O O . ASN B 1 349 ? 6.16 6.66 25.75 1 42.5 349 ASN B O 1
ATOM 5576 N N . ASP B 1 350 ? 7.121 5.227 24.344 1 45.09 350 ASP B N 1
ATOM 5577 C CA . ASP B 1 350 ? 7.238 6.52 23.688 1 45.09 350 ASP B CA 1
ATOM 5578 C C . ASP B 1 350 ? 5.883 6.984 23.156 1 45.09 350 ASP B C 1
ATOM 5580 O O . ASP B 1 350 ? 5.344 6.395 22.203 1 45.09 350 ASP B O 1
ATOM 5584 N N . ILE B 1 351 ? 5.207 7.355 24.016 1 43.81 351 ILE B N 1
ATOM 5585 C CA . ILE B 1 351 ? 3.912 8.031 24.031 1 43.81 351 ILE B CA 1
ATOM 5586 C C . ILE B 1 351 ? 3.807 8.977 22.828 1 43.81 351 ILE B C 1
ATOM 5588 O O . ILE B 1 351 ? 2.93 9.844 22.797 1 43.81 351 ILE B O 1
ATOM 5592 N N . CYS B 1 352 ? 4.945 9.43 22.219 1 49.75 352 CYS B N 1
ATOM 5593 C CA . CYS B 1 352 ? 4.785 10.703 21.516 1 49.75 352 CYS B CA 1
ATOM 5594 C C . CYS B 1 352 ? 3.617 10.648 20.547 1 49.75 352 CYS B C 1
ATOM 5596 O O . CYS B 1 352 ? 3.645 9.891 19.578 1 49.75 352 CYS B O 1
ATOM 5598 N N . SER B 1 353 ? 2.357 11.016 21.188 1 62.25 353 SER B N 1
ATOM 5599 C CA . SER B 1 353 ? 0.911 10.922 21.344 1 62.25 353 SER B CA 1
ATOM 5600 C C . SER B 1 353 ? 0.188 11.914 20.438 1 62.25 353 SER B C 1
ATOM 5602 O O . SER B 1 353 ? -1.039 12.023 20.484 1 62.25 353 SER B O 1
ATOM 5604 N N . THR B 1 354 ? 1.09 12.773 19.766 1 80.25 354 THR B N 1
ATOM 5605 C CA . THR B 1 354 ? 0.312 13.648 18.906 1 80.25 354 THR B CA 1
ATOM 5606 C C . THR B 1 354 ? -0.255 12.875 17.719 1 80.25 354 THR B C 1
ATOM 5608 O O . THR B 1 354 ? 0.491 12.242 16.969 1 80.25 354 THR B O 1
ATOM 5611 N N . PRO B 1 355 ? -1.363 12.977 17.688 1 90.5 355 PRO B N 1
ATOM 5612 C CA . PRO B 1 355 ? -1.977 12.266 16.562 1 90.5 355 PRO B CA 1
ATOM 5613 C C . PRO B 1 355 ? -1.441 12.734 15.203 1 90.5 355 PRO B C 1
ATOM 5615 O O . PRO B 1 355 ? -1.181 13.922 15.016 1 90.5 355 PRO B O 1
ATOM 5618 N N . VAL B 1 356 ? -1.248 11.82 14.352 1 91.88 356 VAL B N 1
ATOM 5619 C CA . VAL B 1 356 ? -0.843 12.102 12.977 1 91.88 356 VAL B CA 1
ATOM 5620 C C . VAL B 1 356 ? -2.061 12.039 12.062 1 91.88 356 VAL B C 1
ATOM 5622 O O . VAL B 1 356 ? -2.752 11.023 12 1 91.88 356 VAL B O 1
ATOM 5625 N N . ALA B 1 357 ? -2.332 13.164 11.391 1 95.94 357 ALA B N 1
ATOM 5626 C CA . ALA B 1 357 ? -3.504 13.227 10.523 1 95.94 357 ALA B CA 1
ATOM 5627 C C . ALA B 1 357 ? -3.266 14.172 9.352 1 95.94 357 ALA B C 1
ATOM 5629 O O . ALA B 1 357 ? -2.457 15.102 9.445 1 95.94 357 ALA B O 1
ATOM 5630 N N . PHE B 1 358 ? -3.943 13.93 8.281 1 96.38 358 PHE B N 1
ATOM 5631 C CA . PHE B 1 358 ? -3.838 14.719 7.062 1 96.38 358 PHE B CA 1
ATOM 5632 C C . PHE B 1 358 ? -5.219 15.008 6.484 1 96.38 358 PHE B C 1
ATOM 5634 O O . PHE B 1 358 ? -6.117 14.172 6.566 1 96.38 358 PHE B O 1
ATOM 5641 N N . TRP B 1 359 ? -5.391 16.172 5.957 1 96.62 359 TRP B N 1
ATOM 5642 C CA . TRP B 1 359 ? -6.566 16.516 5.168 1 96.62 359 TRP B CA 1
ATOM 5643 C C . TRP B 1 359 ? -6.281 16.391 3.678 1 96.62 359 TRP B C 1
ATOM 5645 O O . TRP B 1 359 ? -5.52 17.172 3.115 1 96.62 359 TRP B O 1
ATOM 5655 N N . MET B 1 360 ? -6.855 15.375 3.104 1 93.12 360 MET B N 1
ATOM 5656 C CA . MET B 1 360 ? -6.543 15.055 1.714 1 93.12 360 MET B CA 1
ATOM 5657 C C . MET B 1 360 ? -7.746 14.422 1.02 1 93.12 360 MET B C 1
ATOM 5659 O O . MET B 1 360 ? -8.641 13.883 1.679 1 93.12 360 MET B O 1
#

Nearest PDB structures (foldseek):
  6rxt-assembly1_UO  TM=5.335E-01  e=3.400E-03  Thermochaetoides thermophila
  4hxg-assembly2_H  TM=3.149E-01  e=3.456E-02  Pyrococcus horikoshii OT3
  4l8p-assembly1_A  TM=4.160E-01  e=2.528E+00  Peptacetobacter hiranonis DSM 13275
  5ixm-assembly2_C  TM=1.625E-01  e=1.148E+00  Yersinia pestis
  5i7k-assembly3_A  TM=2.951E-01  e=9.578E+00  Homo sapiens

Secondary structure (DSSP, 8-state):
---------------------PPP-EEEEEE-STTSEEEEEE-GGGPEE--S--TTTTPEEPPSS-SEEE---TTS-EEEEEETTEEEEEESS-TT-SEEEEEETTTTEEEEEEPGGG----SPPEEEEETTEEEEEETTEEEEEPSPP---SS-TT----EEE-SSPPSS-GGG--EEEE-TTSSEEEEE-SS-EEEEETTTTEEEEEES---SEEEEEEEETTTTEEEEEE-STT-TT-EEEE--PPPPPTT-PPPPPPEEE-SS----TT-TTEEEEEEEEEETTEEEEEEEEE-TTS-TTS--SSPEEEEEEEEEEEEEE-TTS-EEEEEEEEEEEEEEE--SS-------EEEE-/---------------------PPP-EEEEEE-SSSSEEEEEE-GGGPEE--S--TTTTPEEPPSS-SEEE---TTS-EEEEEETTEEEEEESS-TT-SEEEEEETTTTEEEEEEPGGG----SPPEEEEETTEEEEEETTEEEEEPSPP---SS-TT----EEE-SSPPSS-GGG--EEEE-TTSSEEEEE-SS-EEEEETTTTEEEEEES---SEEEEEEEETTTTEEEEEE-STT-TT-EEEE--PPPPPTT-PPPPPPEEE-SS----TT-TTEEEEEEEEEETTEEEEEEEEE-TTS-TTS--SSPEEEEEEEEEEEEEE-TTS-EEEEEEEEEEEEEEE--SS-----PPEEEE-

Sequence (720 aa):
MSKRQYMLQPCCHTAKRRPHEPRQHVYLVVDDWERGYSVRKVDVDVFDSYAGADLDEQAEPLPDPPVVRFDGPHCRLHHFGGHGTNILAMPVSSTADSSFPVFDTKTLGLSLCAHPNGEKVWRKPVFASVAGKLYMMVGSCVCVLDAPPCRDIIDEHTQWSWTICSALAPLQSAHIVSYAVHPDGRSLFVSEVASTFCLDTGNLGWTCQGKWVMPFKGQAYFDGELDAWVGFCRHKGGVGYVCSCDVPPVATAAKCGSMPAWKLGKDQLFSADNERHLGATLLHLGNSDYCLIESLVHKDDQPFELCHGPRRRVLYMTRFVLKYDKNGDLRTTRLRVHSYDMTEAHIFNDICSTPVAFWMMSKRQYMLQPCCHTAKRRPHEPRQHVYLVVDDWERGYSVRKVDVDVFDSYAGADLDEQAEPLPDPPVVRFDGPHCRLHHFGGHGTNILAMPVSSTADSSFPVFDTKTLGLSLCAHPNGEKVWRKPVFASVAGKLYMMVGSCVCVLDAPPCRDIIDEHTQWSWTICSALAPLQSAHIVSYAVHPDGRSLFVSEVASTFCLDTGNLGWTCQGKWVMPFKGQAYFDGELDAWVGFCRHKGGVGYVCSCDVPPVATAAKCGSMPAWKLGKDQLFSADNERHLGATLLHLGNSDYCLIESLVHKDDQPFELCHGPRRRVLYMTRFVLKYDKNGDLRTTRLRVHSYDMTEAHIFNDICSTPVAFWM

Radius of gyration: 30.11 Å; Cα contacts (8 Å, |Δi|>4): 1727; chains: 2; bounding box: 50×89×115 Å

pLDDT: mean 83.04, std 18.65, range [21.95, 98.69]

InterPro domains:
  IPR012871 Protein of unknown function DUF1677, Oryza sativa [PF07893] (23-336)

Solvent-accessible surface area (backbone atoms only — not comparable to full-atom values): 39358 Å² total; per-residue (Å²): 134,81,80,74,73,76,72,76,64,77,75,70,72,66,72,72,68,69,78,69,70,77,82,67,33,39,37,37,51,39,54,57,36,84,61,19,33,33,32,27,67,41,69,74,85,73,43,38,69,65,74,83,65,62,57,74,80,64,30,35,72,63,62,77,75,52,72,37,17,47,46,48,56,51,65,50,54,59,50,72,42,69,49,79,49,27,41,36,47,36,56,48,73,53,95,78,49,54,49,28,51,31,38,26,72,80,76,42,26,36,41,68,32,59,34,65,95,58,40,74,57,76,60,76,63,46,74,46,71,51,76,71,26,33,38,36,26,43,49,35,42,40,36,35,32,56,54,75,45,69,77,51,65,76,54,86,73,52,53,63,50,69,44,70,51,84,62,63,50,98,52,44,35,86,47,51,41,24,36,34,56,39,90,84,46,44,38,37,36,38,14,33,88,56,31,22,33,32,37,34,65,85,76,66,44,77,35,58,31,23,80,29,52,69,67,33,44,41,66,31,43,68,27,77,87,74,60,24,32,37,25,35,25,55,48,91,89,31,54,35,15,42,24,39,28,49,72,69,78,83,52,51,86,86,40,65,49,74,74,57,62,65,44,70,34,74,49,76,76,48,58,73,82,38,78,36,52,43,32,61,34,80,43,76,72,54,92,44,27,34,38,36,36,33,31,26,44,27,86,91,48,67,70,82,52,87,54,99,41,68,42,53,31,30,39,42,34,37,34,31,31,59,43,66,48,96,87,65,45,38,38,75,38,79,54,23,33,45,33,27,38,47,47,29,42,39,71,47,76,76,55,76,47,50,51,45,70,44,77,64,134,81,79,74,73,77,72,76,66,77,78,70,72,66,73,74,68,68,78,69,73,78,82,68,32,39,37,36,50,41,53,54,50,77,56,22,33,33,33,27,68,41,70,76,84,73,42,39,69,66,74,82,65,61,54,75,80,64,30,35,71,62,62,77,77,51,72,36,16,48,47,47,56,47,62,53,55,60,50,72,42,70,48,80,48,27,41,36,44,37,58,46,74,51,95,80,49,53,49,28,50,31,37,26,73,79,76,41,26,36,41,68,31,60,34,66,96,59,42,75,59,73,62,75,63,48,75,44,69,51,75,71,26,34,37,37,26,42,50,36,42,40,33,35,32,55,53,77,46,70,63,51,68,76,54,86,72,53,52,62,48,72,45,70,51,85,63,65,50,98,50,45,36,86,47,53,42,25,34,35,57,39,91,85,47,46,39,37,37,37,15,33,89,57,31,23,34,32,37,34,65,85,76,66,44,77,35,57,32,23,80,29,54,70,66,33,43,42,68,32,41,68,28,78,88,74,60,23,33,36,25,35,25,54,47,89,92,32,55,37,16,42,24,38,29,49,71,70,79,84,51,51,86,85,40,65,47,73,71,58,63,65,45,70,35,73,50,74,75,47,58,75,83,38,79,38,52,53,29,61,35,80,43,77,74,52,92,43,27,33,38,37,36,32,29,26,44,27,86,91,49,68,70,83,51,88,55,99,42,68,43,54,31,31,40,41,36,38,34,32,32,59,44,67,48,96,88,65,46,38,38,76,39,79,55,23,33,44,33,28,38,45,50,30,39,38,76,42,78,74,55,90,34,49,53,46,70,45,76,66

Organism: Brachypodium distachyon (NCBI:txid15368)

=== Feature glossary ===
A reading guide for the features in this record.

Start from the sequence.

  · Sequence gives the chain of amino acids in standard one-letter code (A=alanine, C=cysteine, …, Y=tyrosine), read N→C. It is the only feature that is directly encoded by the gene; all structural features are derived from the folded form of this sequence.

Fold it, and you get atomic coordinates and the backbone conformation that goes with them.

  · The mmCIF table is the protein's shape written out atom by atom. For each backbone N, Cα, C, and carbonyl O, it records an (x, y, z) coordinate triple in Å plus the residue type, chain letter, and residue number.

  · Backbone dihedral angles. Every residue except chain termini has a φ (preceding-C → N → Cα → C) and a ψ (N → Cα → C → next-N). They are reported in degrees following the IUPAC sign convention. Secondary structure is essentially a statement about which (φ, ψ) basin each residue occupies.

  · DSSP 8-state secondary structure assigns each residue one of H (α-helix), G (3₁₀-helix), I (π-helix), E (extended β-strand), B (isolated β-bridge), T (hydrogen-bonded turn), S (bend), or '-' (coil). The assignment is computed from backbone hydrogen-bond geometry via the Kabsch–Sander algorithm.

  · P-SEA three-state annotation labels each residue as helix, strand, or coil based purely on the geometry of the Cα trace. It serves as a fallback when the full backbone (and thus DSSP) is unavailable.

Summarize the fold with a handful of shape descriptors and a per-residue structural alphabet.

  · Radius of gyration (Rg) is the root-mean-square distance of Cα atoms from their centroid — a single number for overall size and compactness. A globular domain of N residues has Rg ≈ 2.2·N^0.38 Å; an extended or disordered chain has a much larger Rg. The Cα contact count is the number of residue pairs whose Cα atoms are within 8 Å and are more than four positions apart in sequence — a standard proxy for tertiary packing density. The bounding box is the smallest axis-aligned box enclosing all Cα atoms.

  · Foldseek's 3Di representation compresses backbone geometry into a per-residue letter drawn from a learned twenty-state alphabet. It captures the tertiary interaction pattern around each residue — which residues are packed against it in space, regardless of where they are in sequence.

  · Accessible surface area quantifies burial. A residue with SASA near zero is packed into the hydrophobic core; one with SASA >100 Å² sits on the surface. Computed here via the Shrake–Rupley numerical algorithm with a 1.4 Å probe.

Ask how reliable the model is.

  · For AlphaFold models, the B-factor field carries pLDDT — the model's own estimate of local accuracy on a 0–100 scale. Regions with pLDDT<50 should be treated as essentially unmodeled; they often correspond to intrinsically disordered segments.

  · For experimental (PDB) structures, the B-factor (temperature factor) quantifies the positional spread of each atom in the crystal — a combination of thermal vibration and static disorder — in units of Å². High B-factors mark flexible loops or poorly resolved regions; low B-factors mark the rigid, well-ordered core.

  · PAE(i, j) answers: if I align the predicted and true structures on residue i, how far off (in Å) do I expect residue j to be? A block-diagonal PAE matrix with low values on the blocks and high values off-diagonal is the signature of a multi-domain protein with confidently predicted domains but uncertain inter-domain orientation.

Place it in context: what it resembles, what it is annotated as, and how it looks.

  · Structural nearest neighbors (via Foldseek easy-search vs the PDB). Reported per hit: target PDB id, E-value, and alignment TM-score. A TM-score above ~0.5 is the conventional threshold for 'same fold'.

  · Functional annotations link the protein to curated databases. InterPro entries identify conserved domains and families by matching the sequence against member-database signatures (Pfam, PROSITE, CDD, …). Gene Ontology (GO) terms describe molecular function, biological process, and cellular component in a controlled vocabulary. CATH places the structure in a hierarchical fold classification (Class/Architecture/Topology/Homologous-superfamily). The organism is the source species.

  · Plot images: a contact map (which residues are close in 3D, as an N×N binary image), a Ramachandran scatter (backbone torsion angles, revealing secondary-structure composition at a glance), and — for AlphaFold structures — a PAE heatmap (pairwise prediction confidence).

  · Structure images are PyMOL renders from six orthogonal camera directions. Cartoon representation draws helices as coils and strands as arrows; sticks shows the backbone as bonds; surface shows the solvent-excluded envelope. Rainbow coloring maps sequence position to hue (blue→red, N→C); chain coloring assigns a distinct color per polypeptide.